Protein 6YK8 (pdb70)

Secondary structure (DSSP, 8-state):
-HHHHHHHHHHHHHHHH--HHHHHHHHHHTT--HHHHHHHHHHHSS-----HHHIIIIIIIIIIHHHHHHHHHHHHHHHHHSGGGSHHHHHHHHHHHHHHHHHHHHTT-GGGGG----S--HHHHT-GGGTSTTHHHHHHHHHHHHHHHHHHHHHHHHHHH-----SSHHHHHHHHHHHHHHHHHHHHHHHHHHHHHHHHHHHHHHSTTSPPPHHHHHHHHHHHHT-EE----EE-S----EEEEETT------SEEEEEETTTEEEE---/-HHHHHHHHHHHHHHHH--HHHHHHHHHHTT--HHHHHHHHHHTS------HHHIIIIIIIIIIHHHHHHHHHHHHHHHHH-GGGSHHHHHHHHHHHHHHHHHHHHTT-GGGGG----S--HHHHT-HHHHSTTHHHHHHHHHHHHHHHHHHHHHHHHHHH-----STTTHHHHHHHHHHHHHHHHHHHHHHHHHHHHHHHHHHHHSTTSPPPHHHHHHHHHHHTT-EE----EE-S----EEEEETT------SEEEEEETTTEEEE---

Solvent-accessible surface area: 29257 Å² total; per-residue (Å²): 81,6,16,30,4,0,0,28,4,1,0,18,5,2,41,82,90,141,44,103,160,29,8,44,44,0,1,88,52,16,62,15,119,117,100,27,26,40,83,0,80,153,16,31,74,104,67,114,74,23,65,79,102,48,31,134,90,32,0,46,75,10,0,14,157,10,0,29,38,29,1,1,76,31,26,29,72,44,2,96,93,46,27,105,114,16,73,10,2,33,12,0,10,22,5,0,35,64,21,0,57,43,3,0,105,120,66,170,22,113,5,17,158,32,17,132,9,102,68,69,56,59,88,56,57,117,19,44,2,23,102,6,100,45,0,63,107,34,8,122,98,41,4,72,99,78,0,76,47,2,36,122,55,4,82,125,49,64,140,111,49,74,143,140,146,79,74,68,100,55,65,84,89,14,39,70,21,5,45,85,10,3,77,124,10,0,23,51,3,0,68,40,139,141,30,92,13,2,34,50,24,52,77,13,17,95,143,89,132,5,84,10,55,56,102,18,0,81,14,0,14,85,7,0,16,8,76,109,92,58,102,170,68,115,54,147,55,18,121,2,59,32,43,29,31,89,99,59,22,50,62,106,95,40,56,1,8,0,18,0,66,33,101,124,83,13,44,24,89,89,107,66,5,15,101,3,0,0,34,3,0,0,18,6,2,40,83,79,84,23,61,131,28,12,20,41,0,0,92,53,14,62,16,115,114,113,30,26,41,85,0,76,161,22,33,71,98,44,165,98,21,65,169,86,47,19,117,83,33,0,17,69,9,0,4,89,10,0,22,39,27,0,0,68,28,24,26,68,44,1,98,94,44,24,86,112,15,65,10,3,39,12,0,22,23,4,0,32,48,18,0,52,117,2,0,92,111,65,164,17,107,5,21,154,37,19,125,10,100,62,73,53,106,121,58,50,124,14,44,2,20,106,7,100,41,0,67,107,31,7,121,105,44,5,73,95,81,0,74,41,0,37,116,49,3,75,126,50,52,109,100,120,112,177,136,92,62,112,98,48,57,58,75,82,20,37,72,14,3,53,85,9,3,68,122,4,0,21,50,4,0,68,40,138,144,34,77,18,2,36,62,24,53,73,13,17,90,150,119,132,6,98,4,37,49,80,13,1,80,3,0,11,74,7,0,17,7,81,105,168,66,110,179,70,103,62,128,56,19,124,2,63,24,42,18,32,132,99,59,61,91,116,78,49,31,50,0,6,0,15,6,69,52,66,114,78,4,48,24,82,93,103

Nearest PDB structures (foldseek):
  6yk8-assembly1_B  TM=1.001E+00  e=3.756E-38  Legionella pneumophila subsp. pneumophila str. Philadelphia 1
  7bu0-assembly1_B  TM=9.400E-01  e=6.472E-33  Legionella pneumophila subsp. pneumophila str. Philadelphia 1
  7t56-assembly1_B  TM=1.831E-01  e=9.283E+00  Acetivibrio thermocellus
  6yk8-assembly1_B  TM=1.004E+00  e=1.009E-40  Legionella pneumophila subsp. pneumophila str. Philadelphia 1
  7bu0-assembly1_B  TM=9.462E-01  e=2.131E-32  Legionella pneumophila subsp. pneumophila str. Philadelphia 1

Sequence (542 aa):
CLYYAYSISLMYYLRAKNNVKITEDIFNKLGLKEEDRARLRKLLSKDPAFTRDEIKTIIEPILGRATRDLAAEHTKVEFKSSPHDTPLFSSLHYAVEFGFKRSLQINESELTLLIDNDFSNPDYTEAEIYKVSGLLDALQEYILTRTPSVIEEFNRQWENKKQSLTEKEIQVHQATILDNILRRKETIDFLLAENEKHLDEYREHLRREFVWGSEETLMVLHRAIQGERMVRNEPVYDHEIILHVHRNGASPGSPEMILNNEGNVHWTSIIPCLYYAYSISLMYYLRAKNNVKITEDIFNKLGLKEEDRARLRKLLSKDPAFTRDEIKTIIEPILGRATRDLAAEHTKVEFKSSPHDTPLFSSLHYAVEFGFKRSLQINESELTLLIDNDFSNPDYTEAEIYKVSGLLDALQEYILTRTPSVIEEFNRQWENKKQSLTEKEIQVHQATILDNILRKETIDFLLAENEKHLDEYREHLRREFVWGSEETLMVLHRAIQGERMVRNEPVYDHEIILHVHRNGASPGSPEMILNNEGNVHWTSIIP

Radius of gyration: 32.19 Å; Cα contacts (8 Å, |Δi|>4): 626; chains: 2; bounding box: 47×77×95 Å

Foldseek 3Di:
DPQLQVLVLVLLLCLVVVDVVLVVVLCVLLPFDVVLSVLSVVVSPPDPDDDPCSSVPRRCVGRVLSLLLSLLVLLLVVCVVPNVPAPLLVLLLLVLLVLLLVLCVVVVHPLNVLGDHDCPPPSRVVPLLVVLPCLVVVSNVLSNVCNVVLVVQLVVVLVVVDDVCPVVVSSVVSNVSSSVSSSVVSVCSQPPPNRPSPVSSSVSSSDPVDQDDPSSVVSSVCSSQVWDQDPCGIDTNDDAAEWEAEPNHGDVPHSWYWYQDVPPDIHTDGD/DPQLQVLQLVLLLPLVVPDVVLLVVLCVLLPDDVVLSVLSVVVSPPVCRDDPVCSPVRRCVGRVLSLLLSLLVLLLVVCVVPVVPRVLLVLLLLVLLVLLLVLCVVVVHPLNVLGDHPCPPPSRVPPLLVVLPCRVVVSNVLSNVCNVVLVVVLVVVLVVVCDPPPVVCPSVVSNVSSSVSSSVVSVCSQPPPNRVSVVSSSVSSSPVVDQDDPSSVVSSVCSSQVFDADPVGTDTNDDAAEFEAECNHGDVPHSWYWYQDPPPDIHTDND

Structure (mmCIF, N/CA/C/O backbone):
data_6YK8
#
_entry.id   6YK8
#
_cell.length_a   38.534
_cell.length_b   140.979
_cell.length_c   57.437
_cell.angle_alpha   90.000
_cell.angle_beta   90.000
_cell.angle_gamma   90.000
#
_symmetry.space_group_name_H-M   'P 1 21 1'
#
loop_
_entity.id
_entity.type
_entity.pdbx_description
1 polymer 'Uncharacterized protein'
2 non-polymer 'PLATINUM (II) ION'
3 water water
#
loop_
_atom_site.group_PDB
_atom_site.id
_atom_site.type_symbol
_atom_site.label_atom_id
_atom_site.label_alt_id
_atom_site.label_comp_id
_atom_site.label_asym_id
_atom_site.label_entity_id
_atom_site.label_seq_id
_atom_site.pdbx_PDB_ins_code
_atom_site.Cartn_x
_atom_site.Cartn_y
_atom_site.Cartn_z
_atom_site.occupancy
_atom_site.B_iso_or_equiv
_atom_site.auth_seq_id
_atom_site.auth_comp_id
_atom_site.auth_asym_id
_atom_site.auth_atom_id
_atom_site.pdbx_PDB_model_num
ATOM 1 N N . CYS A 1 11 ? 25.65578 33.02991 27.43058 1.000 84.54769 16 CYS A N 1
ATOM 2 C CA . CYS A 1 11 ? 26.15499 32.43398 28.66032 1.000 83.16066 16 CYS A CA 1
ATOM 3 C C . CYS A 1 11 ? 24.97529 31.85562 29.49505 1.000 82.79107 16 CYS A C 1
ATOM 4 O O . CYS A 1 11 ? 24.70402 32.32918 30.60206 1.000 84.18223 16 CYS A O 1
ATOM 7 N N . LEU A 1 12 ? 24.28967 30.82167 28.98190 1.000 75.77840 17 LEU A N 1
ATOM 8 C CA . LEU A 1 12 ? 22.93571 30.47598 29.44031 1.000 73.38344 17 LEU A CA 1
ATOM 9 C C . LEU A 1 12 ? 22.88387 29.82672 30.83238 1.000 68.70214 17 LEU A C 1
ATOM 10 O O . LEU A 1 12 ? 22.13997 30.28316 31.70831 1.000 60.07814 17 LEU A O 1
ATOM 15 N N . TYR A 1 13 ? 23.60338 28.72423 31.04202 1.000 59.92651 18 TYR A N 1
ATOM 16 C CA . TYR A 1 13 ? 23.45606 28.00625 32.31210 1.000 71.00770 18 TYR A CA 1
ATOM 17 C C . TYR A 1 13 ? 23.87915 28.88424 33.49694 1.000 71.82518 18 TYR A C 1
ATOM 18 O O . TYR A 1 13 ? 23.20553 28.89238 34.53835 1.000 58.06645 18 TYR A O 1
ATOM 27 N N . TYR A 1 14 ? 24.95348 29.67345 33.33109 1.000 69.09028 19 TYR A N 1
ATOM 28 C CA . TYR A 1 14 ? 25.34350 30.64995 34.34900 1.000 61.25610 19 TYR A CA 1
ATOM 29 C C . TYR A 1 14 ? 24.20040 31.60715 34.64267 1.000 56.54244 19 TYR A C 1
ATOM 30 O O . TYR A 1 14 ? 23.76810 31.74898 35.78797 1.000 60.21814 19 TYR A O 1
ATOM 32 N N . ALA A 1 15 ? 23.65624 32.22641 33.61006 1.000 59.63765 20 ALA A N 1
ATOM 33 C CA . ALA A 1 15 ? 22.55718 33.15224 33.83208 1.000 63.10882 20 ALA A CA 1
ATOM 34 C C . ALA A 1 15 ? 21.33893 32.43215 34.40029 1.000 60.30611 20 ALA A C 1
ATOM 35 O O . ALA A 1 15 ? 20.66581 32.96056 35.29581 1.000 63.18299 20 ALA A O 1
ATOM 37 N N . TYR A 1 16 ? 21.03356 31.22710 33.89536 1.000 65.36337 21 TYR A N 1
ATOM 38 C CA . TYR A 1 16 ? 19.93894 30.44950 34.48050 1.000 66.69923 21 TYR A CA 1
ATOM 39 C C . TYR A 1 16 ? 20.19426 30.16333 35.95129 1.000 57.15966 21 TYR A C 1
ATOM 40 O O . TYR A 1 16 ? 19.29166 30.31843 36.77725 1.000 55.19618 21 TYR A O 1
ATOM 49 N N . SER A 1 17 ? 21.41151 29.71968 36.27837 1.000 56.93663 22 SER A N 1
ATOM 50 C CA . SER A 1 17 ? 21.78634 29.44877 37.66234 1.000 59.70233 22 SER A CA 1
ATOM 51 C C . SER A 1 17 ? 21.56956 30.67827 38.53331 1.000 69.19395 22 SER A C 1
ATOM 52 O O . SER A 1 17 ? 20.92407 30.60834 39.59073 1.000 60.27609 22 SER A O 1
ATOM 55 N N . ILE A 1 18 ? 22.11166 31.81914 38.10434 1.000 60.68402 23 ILE A N 1
ATOM 56 C CA . ILE A 1 18 ? 21.99484 33.01522 38.91845 1.000 62.86404 23 ILE A CA 1
ATOM 57 C C . ILE A 1 18 ? 20.53110 33.35154 39.10459 1.000 65.41590 23 ILE A C 1
ATOM 58 O O . ILE A 1 18 ? 20.06181 33.59666 40.22803 1.000 64.70808 23 ILE A O 1
ATOM 63 N N . SER A 1 19 ? 19.76712 33.26877 38.02229 1.000 53.31778 24 SER A N 1
ATOM 64 C CA . SER A 1 19 ? 18.37044 33.64547 38.13018 1.000 60.67151 24 SER A CA 1
ATOM 65 C C . SER A 1 19 ? 17.60774 32.67256 39.00751 1.000 62.98493 24 SER A C 1
ATOM 66 O O . SER A 1 19 ? 16.70222 33.08032 39.74519 1.000 65.33576 24 SER A O 1
ATOM 69 N N . LEU A 1 20 ? 18.00373 31.39999 38.98296 1.000 60.16129 25 LEU A N 1
ATOM 70 C CA . LEU A 1 20 ? 17.38920 30.39541 39.84069 1.000 62.86178 25 LEU A CA 1
ATOM 71 C C . LEU A 1 20 ? 17.71280 30.62177 41.31414 1.000 66.44619 25 LEU A C 1
ATOM 72 O O . LEU A 1 20 ? 16.90307 30.28018 42.18506 1.000 59.47560 25 LEU A O 1
ATOM 77 N N . MET A 1 21 ? 18.89850 31.15837 41.61302 1.000 66.65617 26 MET A N 1
ATOM 78 C CA . MET A 1 21 ? 19.22610 31.46945 42.99709 1.000 65.22365 26 MET A CA 1
ATOM 79 C C . MET A 1 21 ? 18.41054 32.65466 43.48765 1.000 62.95459 26 MET A C 1
ATOM 80 O O . MET A 1 21 ? 17.99213 32.69524 44.64686 1.000 68.96521 26 MET A O 1
ATOM 85 N N . TYR A 1 22 ? 18.14659 33.61952 42.62015 1.000 66.01206 27 TYR A N 1
ATOM 86 C CA . TYR A 1 22 ? 17.33615 34.73934 43.07102 1.000 65.64584 27 TYR A CA 1
ATOM 87 C C . TYR A 1 22 ? 15.92057 34.28671 43.38144 1.000 65.38803 27 TYR A C 1
ATOM 88 O O . TYR A 1 22 ? 15.30719 34.77670 44.33507 1.000 74.95952 27 TYR A O 1
ATOM 97 N N . TYR A 1 23 ? 15.40238 33.32445 42.60998 1.000 70.21381 28 TYR A N 1
ATOM 98 C CA . TYR A 1 23 ? 14.05823 32.80066 42.84637 1.000 69.49252 28 TYR A CA 1
ATOM 99 C C . TYR A 1 23 ? 13.98891 31.97470 44.11343 1.000 67.31015 28 TYR A C 1
ATOM 100 O O . TYR A 1 23 ? 12.93277 31.91510 44.74592 1.000 77.77954 28 TYR A O 1
ATOM 109 N N . LEU A 1 24 ? 15.07456 31.30140 44.48428 1.000 63.21049 29 LEU A N 1
ATOM 110 C CA . LEU A 1 24 ? 15.01638 30.48034 45.68732 1.000 70.01059 29 LEU A CA 1
ATOM 111 C C . LEU A 1 24 ? 15.10587 31.34790 46.93466 1.000 72.19211 29 LEU A C 1
ATOM 112 O O . LEU A 1 24 ? 14.20588 31.32564 47.77750 1.000 76.20583 29 LEU A O 1
ATOM 117 N N . ARG A 1 25 ? 16.17505 32.14438 47.03903 1.000 72.22985 30 ARG A N 1
ATOM 118 C CA . ARG A 1 25 ? 16.29050 33.16489 48.07609 1.000 82.46999 30 ARG A CA 1
ATOM 119 C C . ARG A 1 25 ? 15.03075 34.03017 48.18579 1.000 79.83630 30 ARG A C 1
ATOM 120 O O . ARG A 1 25 ? 14.72336 34.53842 49.26621 1.000 88.30806 30 ARG A O 1
ATOM 128 N N . ALA A 1 26 ? 14.27058 34.17974 47.09972 1.000 76.89961 31 ALA A N 1
ATOM 129 C CA . ALA A 1 26 ? 13.05526 34.98602 47.14937 1.000 75.75715 31 ALA A CA 1
ATOM 130 C C . ALA A 1 26 ? 11.86709 34.22862 47.72814 1.000 76.14070 31 ALA A C 1
ATOM 131 O O . ALA A 1 26 ? 10.98700 34.84796 48.32932 1.000 84.12422 31 ALA A O 1
ATOM 133 N N . LYS A 1 27 ? 11.79732 32.91164 47.53333 1.000 80.23223 32 LYS A N 1
ATOM 134 C CA . LYS A 1 27 ? 10.68575 32.11998 48.05902 1.000 88.17541 32 LYS A CA 1
ATOM 135 C C . LYS A 1 27 ? 10.91163 31.65834 49.49579 1.000 88.96891 32 LYS A C 1
ATOM 136 O O . LYS A 1 27 ? 9.93449 31.40870 50.21101 1.000 92.91172 32 LYS A O 1
ATOM 142 N N . ASN A 1 28 ? 12.16742 31.52852 49.92189 1.000 86.95364 33 ASN A N 1
ATOM 143 C CA . ASN A 1 28 ? 12.52032 31.20687 51.30506 1.000 88.84592 33 ASN A CA 1
ATOM 144 C C . ASN A 1 28 ? 11.76233 29.97687 51.80582 1.000 89.94580 33 ASN A C 1
ATOM 145 O O . ASN A 1 28 ? 11.16132 29.98428 52.88341 1.000 95.48964 33 ASN A O 1
ATOM 150 N N . ASN A 1 29 ? 11.81749 28.90738 51.00564 1.000 81.71412 34 ASN A N 1
ATOM 151 C CA . ASN A 1 29 ? 11.12176 27.64667 51.25136 1.000 79.96609 34 ASN A CA 1
ATOM 152 C C . ASN A 1 29 ? 12.09237 26.49426 51.05435 1.000 81.07333 34 ASN A C 1
ATOM 153 O O . ASN A 1 29 ? 12.56629 26.26138 49.93755 1.000 81.87535 34 ASN A O 1
ATOM 158 N N . VAL A 1 30 ? 12.32094 25.71985 52.11360 1.000 80.37065 35 VAL A N 1
ATOM 159 C CA . VAL A 1 30 ? 13.28326 24.63519 52.00029 1.000 76.62900 35 VAL A CA 1
ATOM 160 C C . VAL A 1 30 ? 12.71130 23.50136 51.18056 1.000 79.69024 35 VAL A C 1
ATOM 161 O O . VAL A 1 30 ? 13.46379 22.69108 50.63567 1.000 81.75171 35 VAL A O 1
ATOM 165 N N . LYS A 1 31 ? 11.38387 23.40655 51.08617 1.000 75.83959 36 LYS A N 1
ATOM 166 C CA . LYS A 1 31 ? 10.78960 22.29819 50.34711 1.000 86.70177 36 LYS A CA 1
ATOM 167 C C . LYS A 1 31 ? 11.01259 22.47058 48.84763 1.000 87.04341 36 LYS A C 1
ATOM 168 O O . LYS A 1 31 ? 11.52812 21.56752 48.17065 1.000 82.36351 36 LYS A O 1
ATOM 174 N N . ILE A 1 32 ? 10.62956 23.63168 48.31453 1.000 84.42572 37 ILE A N 1
ATOM 175 C CA . ILE A 1 32 ? 10.87886 23.93269 46.91008 1.000 81.87153 37 ILE A CA 1
ATOM 176 C C . ILE A 1 32 ? 12.37351 23.91520 46.63165 1.000 79.33994 37 ILE A C 1
ATOM 177 O O . ILE A 1 32 ? 12.83218 23.32285 45.64376 1.000 75.00860 37 ILE A O 1
ATOM 182 N N . THR A 1 33 ? 13.15877 24.49930 47.54233 1.000 78.83585 38 THR A N 1
ATOM 183 C CA . THR A 1 33 ? 14.61349 24.47410 47.41633 1.000 75.54554 38 THR A CA 1
ATOM 184 C C . THR A 1 33 ? 15.15687 23.05300 47.40351 1.000 69.08204 38 THR A C 1
ATOM 185 O O . THR A 1 33 ? 16.03692 22.72140 46.60240 1.000 70.77657 38 THR A O 1
ATOM 189 N N . GLU A 1 34 ? 14.67747 22.20564 48.31274 1.000 74.41481 39 GLU A N 1
ATOM 190 C CA . GLU A 1 34 ? 15.22437 20.85562 48.38744 1.000 72.51508 39 GLU A CA 1
ATOM 191 C C . GLU A 1 34 ? 14.77305 20.03019 47.20245 1.000 69.76101 39 GLU A C 1
ATOM 192 O O . GLU A 1 34 ? 15.55921 19.26994 46.63455 1.000 69.42472 39 GLU A O 1
ATOM 198 N N . ASP A 1 35 ? 13.50918 20.17343 46.81698 1.000 69.07684 40 ASP A N 1
ATOM 199 C CA . ASP A 1 35 ? 13.00606 19.45271 45.65919 1.000 71.16175 40 ASP A CA 1
ATOM 200 C C . ASP A 1 35 ? 13.85079 19.75166 44.42626 1.000 79.81868 40 ASP A C 1
ATOM 201 O O . ASP A 1 35 ? 14.27395 18.83300 43.71000 1.000 75.23278 40 ASP A O 1
ATOM 206 N N . ILE A 1 36 ? 14.13152 21.04022 44.18460 1.000 76.46074 41 ILE A N 1
ATOM 207 C CA . ILE A 1 36 ? 14.88464 21.44774 43.00216 1.000 68.83768 41 ILE A CA 1
ATOM 208 C C . ILE A 1 36 ? 16.34790 21.05474 43.13379 1.000 68.85176 41 ILE A C 1
ATOM 209 O O . ILE A 1 36 ? 17.00388 20.71587 42.14364 1.000 68.05649 41 ILE A O 1
ATOM 214 N N . PHE A 1 37 ? 16.88768 21.08464 44.35275 1.000 66.41318 42 PHE A N 1
ATOM 215 C CA . PHE A 1 37 ? 18.21691 20.51938 44.54096 1.000 69.06806 42 PHE A CA 1
ATOM 216 C C . PHE A 1 37 ? 18.22886 19.05201 44.14559 1.000 72.19016 42 PHE A C 1
ATOM 217 O O . PHE A 1 37 ? 19.21721 18.55745 43.58508 1.000 74.60632 42 PHE A O 1
ATOM 225 N N . ASN A 1 38 ? 17.13365 18.33666 44.43245 1.000 65.12166 43 ASN A N 1
ATOM 226 C CA . ASN A 1 38 ? 17.06890 16.92303 44.08404 1.000 72.94603 43 ASN A CA 1
ATOM 227 C C . ASN A 1 38 ? 17.08038 16.74459 42.57319 1.000 73.12102 43 ASN A C 1
ATOM 228 O O . ASN A 1 38 ? 17.86325 15.95030 42.03920 1.000 70.67576 43 ASN A O 1
ATOM 233 N N . LYS A 1 39 ? 16.24326 17.51030 41.86121 1.000 72.79876 44 LYS A N 1
ATOM 234 C CA . LYS A 1 39 ? 16.20743 17.38865 40.40800 1.000 70.00825 44 LYS A CA 1
ATOM 235 C C . LYS A 1 39 ? 17.58144 17.61643 39.80392 1.000 64.89373 44 LYS A C 1
ATOM 236 O O . LYS A 1 39 ? 17.90469 17.02883 38.76651 1.000 71.19017 44 LYS A O 1
ATOM 242 N N . LEU A 1 40 ? 18.41902 18.42733 40.44612 1.000 66.55221 45 LEU A N 1
ATOM 243 C CA . LEU A 1 40 ? 19.77383 18.62273 39.94952 1.000 68.20632 45 LEU A CA 1
ATOM 244 C C . LEU A 1 40 ? 20.74734 17.59903 40.50027 1.000 71.38315 45 LEU A C 1
ATOM 245 O O . LEU A 1 40 ? 21.92421 17.61613 40.11277 1.000 69.80026 45 LEU A O 1
ATOM 250 N N . GLY A 1 41 ? 20.28242 16.71011 41.37477 1.000 71.14106 46 GLY A N 1
ATOM 251 C CA . GLY A 1 41 ? 21.14733 15.66453 41.90133 1.000 57.00553 46 GLY A CA 1
ATOM 252 C C . GLY A 1 41 ? 22.39633 16.18740 42.57386 1.000 71.85929 46 GLY A C 1
ATOM 253 O O . GLY A 1 41 ? 23.47511 15.61159 42.39778 1.000 73.02136 46 GLY A O 1
ATOM 254 N N . LEU A 1 42 ? 22.28593 17.28271 43.32722 1.000 70.02053 47 LEU A N 1
ATOM 255 C CA . LEU A 1 42 ? 23.46781 17.85920 43.95678 1.000 70.70572 47 LEU A CA 1
ATOM 256 C C . LEU A 1 42 ? 23.86189 17.10665 45.22223 1.000 79.74438 47 LEU A C 1
ATOM 257 O O . LEU A 1 42 ? 23.01258 16.76879 46.06204 1.000 69.52172 47 LEU A O 1
ATOM 262 N N . LYS A 1 43 ? 25.16950 16.88818 45.37339 1.000 82.51933 48 LYS A N 1
ATOM 263 C CA . LYS A 1 43 ? 25.70184 16.33860 46.61541 1.000 74.12363 48 LYS A CA 1
ATOM 264 C C . LYS A 1 43 ? 25.45354 17.29646 47.78319 1.000 77.12003 48 LYS A C 1
ATOM 265 O O . LYS A 1 43 ? 25.48766 18.52446 47.62481 1.000 71.04451 48 LYS A O 1
ATOM 271 N N . GLU A 1 44 ? 25.18291 16.71766 48.96659 1.000 73.44580 49 GLU A N 1
ATOM 272 C CA . GLU A 1 44 ? 24.79693 17.52669 50.12121 1.000 75.60574 49 GLU A CA 1
ATOM 273 C C . GLU A 1 44 ? 25.88791 18.52198 50.48864 1.000 75.84625 49 GLU A C 1
ATOM 274 O O . GLU A 1 44 ? 25.58536 19.62479 50.95794 1.000 72.88703 49 GLU A O 1
ATOM 280 N N . GLU A 1 45 ? 27.15407 18.16380 50.25558 1.000 75.02779 50 GLU A N 1
ATOM 281 C CA . GLU A 1 45 ? 28.23667 19.12626 50.41388 1.000 79.21334 50 GLU A CA 1
ATOM 282 C C . GLU A 1 45 ? 27.93884 20.39681 49.63081 1.000 78.89639 50 GLU A C 1
ATOM 283 O O . GLU A 1 45 ? 27.99041 21.50429 50.17733 1.000 79.35380 50 GLU A O 1
ATOM 289 N N . ASP A 1 46 ? 27.56613 20.24757 48.35657 1.000 76.71809 51 ASP A N 1
ATOM 290 C CA . ASP A 1 46 ? 27.25982 21.41831 47.54153 1.000 77.79762 51 ASP A CA 1
ATOM 291 C C . ASP A 1 46 ? 25.95511 22.07026 47.97985 1.000 78.67991 51 ASP A C 1
ATOM 292 O O . ASP A 1 46 ? 25.83584 23.29856 47.94739 1.000 75.03875 51 ASP A O 1
ATOM 297 N N . ARG A 1 47 ? 24.96781 21.28270 48.41553 1.000 73.36340 52 ARG A N 1
ATOM 298 C CA . ARG A 1 47 ? 23.72467 21.91958 48.84786 1.000 74.01744 52 ARG A CA 1
ATOM 299 C C . ARG A 1 47 ? 23.94249 22.84678 50.03292 1.000 79.87345 52 ARG A C 1
ATOM 300 O O . ARG A 1 47 ? 23.09425 23.70751 50.29604 1.000 81.94129 52 ARG A O 1
ATOM 308 N N . ALA A 1 48 ? 25.05944 22.69281 50.75172 1.000 77.62246 53 ALA A N 1
ATOM 309 C CA . ALA A 1 48 ? 25.34614 23.56947 51.88119 1.000 81.58583 53 ALA A CA 1
ATOM 310 C C . ALA A 1 48 ? 25.91287 24.90181 51.41058 1.000 78.30122 53 ALA A C 1
ATOM 311 O O . ALA A 1 48 ? 25.49680 25.96900 51.88616 1.000 81.43223 53 ALA A O 1
ATOM 313 N N . ARG A 1 49 ? 26.86952 24.85010 50.47807 1.000 71.88485 54 ARG A N 1
ATOM 314 C CA . ARG A 1 49 ? 27.44979 26.07236 49.93542 1.000 74.33592 54 ARG A CA 1
ATOM 315 C C . ARG A 1 49 ? 26.37733 26.97968 49.34466 1.000 74.75098 54 ARG A C 1
ATOM 316 O O . ARG A 1 49 ? 26.42730 28.20155 49.52121 1.000 75.25487 54 ARG A O 1
ATOM 324 N N . LEU A 1 50 ? 25.36799 26.40111 48.68813 1.000 72.84871 55 LEU A N 1
ATOM 325 C CA . LEU A 1 50 ? 24.30959 27.22939 48.11360 1.000 75.93544 55 LEU A CA 1
ATOM 326 C C . LEU A 1 50 ? 23.40632 27.83023 49.19390 1.000 74.83758 55 LEU A C 1
ATOM 327 O O . LEU A 1 50 ? 23.07403 29.02272 49.14321 1.000 75.44385 55 LEU A O 1
ATOM 332 N N . ARG A 1 51 ? 22.97564 27.02703 50.17202 1.000 78.04716 56 ARG A N 1
ATOM 333 C CA . ARG A 1 51 ? 22.00348 27.55885 51.12703 1.000 83.09231 56 ARG A CA 1
ATOM 334 C C . ARG A 1 51 ? 22.59114 28.69637 51.95689 1.000 81.36761 56 ARG A C 1
ATOM 335 O O . ARG A 1 51 ? 21.85295 29.59859 52.37147 1.000 77.59378 56 ARG A O 1
ATOM 343 N N . LYS A 1 52 ? 23.90744 28.68263 52.19415 1.000 78.23335 57 LYS A N 1
ATOM 344 C CA . LYS A 1 52 ? 24.56124 29.85797 52.75704 1.000 68.30177 57 LYS A CA 1
ATOM 345 C C . LYS A 1 52 ? 24.19234 31.09920 51.96548 1.000 79.29534 57 LYS A C 1
ATOM 346 O O . LYS A 1 52 ? 23.87295 32.14476 52.54460 1.000 76.89348 57 LYS A O 1
ATOM 352 N N . LEU A 1 53 ? 24.20353 30.99291 50.63080 1.000 71.89438 58 LEU A N 1
ATOM 353 C CA . LEU A 1 53 ? 23.86191 32.13975 49.79884 1.000 75.86711 58 LEU A CA 1
ATOM 354 C C . LEU A 1 53 ? 22.38379 32.49244 49.89734 1.000 78.19570 58 LEU A C 1
ATOM 355 O O . LEU A 1 53 ? 22.00486 33.64693 49.66130 1.000 72.04056 58 LEU A O 1
ATOM 360 N N . LEU A 1 54 ? 21.52959 31.52114 50.22692 1.000 79.28335 59 LEU A N 1
ATOM 361 C CA . LEU A 1 54 ? 20.10200 31.81506 50.27756 1.000 82.30149 59 LEU A CA 1
ATOM 362 C C . LEU A 1 54 ? 19.73220 32.68950 51.47107 1.000 92.82759 59 LEU A C 1
ATOM 363 O O . LEU A 1 54 ? 18.69149 33.36015 51.43134 1.000 96.41725 59 LEU A O 1
ATOM 368 N N . SER A 1 55 ? 20.57082 32.72533 52.51148 1.000 87.80670 60 SER A N 1
ATOM 369 C CA . SER A 1 55 ? 20.40396 33.69684 53.58873 1.000 92.43436 60 SER A CA 1
ATOM 370 C C . SER A 1 55 ? 21.04544 35.03338 53.21707 1.000 95.87927 60 SER A C 1
ATOM 371 O O . SER A 1 55 ? 21.33280 35.29848 52.04553 1.000 93.37809 60 SER A O 1
ATOM 374 N N . LYS A 1 56 ? 21.25079 35.89227 54.21415 1.000 107.06407 61 LYS A N 1
ATOM 375 C CA . LYS A 1 56 ? 22.04315 37.11872 54.06728 1.000 110.05388 61 LYS A CA 1
ATOM 376 C C . LYS A 1 56 ? 21.55868 38.00886 52.92310 1.000 102.65432 61 LYS A C 1
ATOM 377 O O . LYS A 1 56 ? 22.32337 38.83105 52.41420 1.000 108.01006 61 LYS A O 1
ATOM 379 N N . ASP A 1 57 ? 20.27817 37.86451 52.51864 1.000 102.97562 62 ASP A N 1
ATOM 380 C CA . ASP A 1 57 ? 19.66391 38.61853 51.41900 1.000 98.20570 62 ASP A CA 1
ATOM 381 C C . ASP A 1 57 ? 19.93115 40.11718 51.55249 1.000 108.95312 62 ASP A C 1
ATOM 382 O O . ASP A 1 57 ? 20.23121 40.59062 52.65938 1.000 113.73795 62 ASP A O 1
ATOM 384 N N . PRO A 1 58 ? 19.83866 40.90788 50.45489 1.000 110.76465 63 PRO A N 1
ATOM 385 C CA . PRO A 1 58 ? 20.19936 42.32612 50.54299 1.000 107.88993 63 PRO A CA 1
ATOM 386 C C . PRO A 1 58 ? 19.00579 43.23133 50.86551 1.000 110.85091 63 PRO A C 1
ATOM 387 O O . PRO A 1 58 ? 18.36457 43.77005 49.95958 1.000 108.53959 63 PRO A O 1
ATOM 391 N N . ALA A 1 61 ? 21.70826 40.99941 44.27507 1.000 89.41559 66 ALA A N 1
ATOM 392 C CA . ALA A 1 61 ? 22.93137 41.40235 44.95180 1.000 79.77902 66 ALA A CA 1
ATOM 393 C C . ALA A 1 61 ? 23.76661 40.20630 45.42851 1.000 78.70060 66 ALA A C 1
ATOM 394 O O . ALA A 1 61 ? 24.03500 40.09357 46.61912 1.000 83.26853 66 ALA A O 1
ATOM 396 N N . PHE A 1 62 ? 24.16029 39.31939 44.50862 1.000 75.41914 67 PHE A N 1
ATOM 397 C CA . PHE A 1 62 ? 25.17272 38.29623 44.76421 1.000 76.41620 67 PHE A CA 1
ATOM 398 C C . PHE A 1 62 ? 26.52875 38.80584 44.28682 1.000 74.79649 67 PHE A C 1
ATOM 399 O O . PHE A 1 62 ? 26.63042 39.38815 43.20359 1.000 82.16513 67 PHE A O 1
ATOM 407 N N . THR A 1 63 ? 27.57878 38.54286 45.05896 1.000 71.25602 68 THR A N 1
ATOM 408 C CA . THR A 1 63 ? 28.88218 39.07190 44.67720 1.000 69.75946 68 THR A CA 1
ATOM 409 C C . THR A 1 63 ? 29.43240 38.34719 43.45708 1.000 71.99856 68 THR A C 1
ATOM 410 O O . THR A 1 63 ? 29.05447 37.21265 43.14490 1.000 73.01462 68 THR A O 1
ATOM 414 N N . ARG A 1 64 ? 30.34741 39.02360 42.76051 1.000 72.98152 69 ARG A N 1
ATOM 415 C CA . ARG A 1 64 ? 31.11710 38.34449 41.72907 1.000 72.54277 69 ARG A CA 1
ATOM 416 C C . ARG A 1 64 ? 31.85274 37.14910 42.30530 1.000 69.26381 69 ARG A C 1
ATOM 417 O O . ARG A 1 64 ? 32.12454 36.17929 41.59350 1.000 79.78412 69 ARG A O 1
ATOM 419 N N . ASP A 1 65 ? 32.18050 37.18399 43.58878 1.000 76.90938 70 ASP A N 1
ATOM 420 C CA . ASP A 1 65 ? 32.89363 36.04342 44.14857 1.000 80.05377 70 ASP A CA 1
ATOM 421 C C . ASP A 1 65 ? 31.94978 34.89705 44.50025 1.000 72.35038 70 ASP A C 1
ATOM 422 O O . ASP A 1 65 ? 32.31207 33.72868 44.31142 1.000 72.50815 70 ASP A O 1
ATOM 427 N N . GLU A 1 66 ? 30.72923 35.20167 44.95499 1.000 63.37266 71 GLU A N 1
ATOM 428 C CA . GLU A 1 66 ? 29.75463 34.14728 45.20217 1.000 69.09335 71 GLU A CA 1
ATOM 429 C C . GLU A 1 66 ? 29.35901 33.45026 43.91466 1.000 76.19007 71 GLU A C 1
ATOM 430 O O . GLU A 1 66 ? 28.99155 32.27039 43.93129 1.000 75.93742 71 GLU A O 1
ATOM 436 N N . ILE A 1 67 ? 29.44381 34.15847 42.79599 1.000 74.30159 72 ILE A N 1
ATOM 437 C CA . ILE A 1 67 ? 29.02596 33.59638 41.52593 1.000 68.77124 72 ILE A CA 1
ATOM 438 C C . ILE A 1 67 ? 30.13271 32.74750 40.93100 1.000 71.59836 72 ILE A C 1
ATOM 439 O O . ILE A 1 67 ? 29.89366 31.61943 40.48675 1.000 66.21505 72 ILE A O 1
ATOM 444 N N . LYS A 1 68 ? 31.36129 33.27234 40.92077 1.000 71.44234 73 LYS A N 1
ATOM 445 C CA . LYS A 1 68 ? 32.46417 32.53105 40.31866 1.000 74.06973 73 LYS A CA 1
ATOM 446 C C . LYS A 1 68 ? 32.83886 31.29839 41.13074 1.000 75.41973 73 LYS A C 1
ATOM 447 O O . LYS A 1 68 ? 33.26774 30.28975 40.55202 1.000 77.84804 73 LYS A O 1
ATOM 453 N N . THR A 1 69 ? 32.68614 31.34910 42.45838 1.000 71.97513 74 THR A N 1
ATOM 454 C CA . THR A 1 69 ? 33.15785 30.27099 43.31472 1.000 73.15839 74 THR A CA 1
ATOM 455 C C . THR A 1 69 ? 32.06445 29.36889 43.87598 1.000 74.45229 74 THR A C 1
ATOM 456 O O . THR A 1 69 ? 32.38669 28.28718 44.37487 1.000 67.52846 74 THR A O 1
ATOM 460 N N . ILE A 1 70 ? 30.79439 29.77009 43.82519 1.000 76.55518 75 ILE A N 1
ATOM 461 C CA . ILE A 1 70 ? 29.75288 28.92987 44.40675 1.000 71.12695 75 ILE A CA 1
ATOM 462 C C . ILE A 1 70 ? 28.68908 28.58807 43.37102 1.000 72.36982 75 ILE A C 1
ATOM 463 O O . ILE A 1 70 ? 28.39330 27.40769 43.13897 1.000 71.94220 75 ILE A O 1
ATOM 468 N N . ILE A 1 71 ? 28.10058 29.60546 42.74127 1.000 59.26078 76 ILE A N 1
ATOM 469 C CA . ILE A 1 71 ? 26.97821 29.34844 41.84351 1.000 64.66039 76 ILE A CA 1
ATOM 470 C C . ILE A 1 71 ? 27.45113 28.74660 40.52235 1.000 65.90211 76 ILE A C 1
ATOM 471 O O . ILE A 1 71 ? 26.95356 27.69521 40.10368 1.000 61.96989 76 ILE A O 1
ATOM 476 N N . GLU A 1 72 ? 28.43111 29.37035 39.86247 1.000 65.96612 77 GLU A N 1
ATOM 477 C CA . GLU A 1 72 ? 28.87623 28.86347 38.56503 1.000 66.77528 77 GLU A CA 1
ATOM 478 C C . GLU A 1 72 ? 29.39561 27.44217 38.65248 1.000 74.41580 77 GLU A C 1
ATOM 4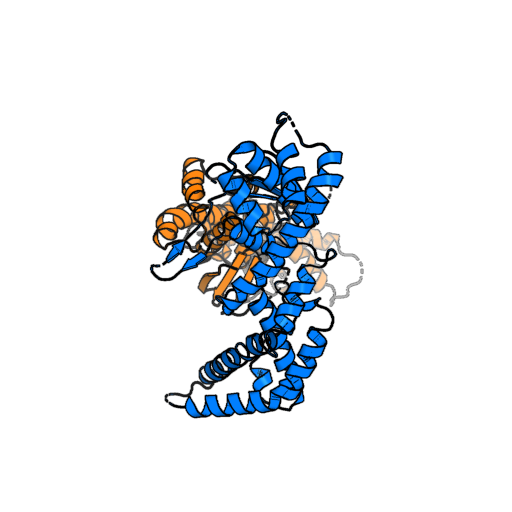79 O O . GLU A 1 72 ? 28.91363 26.58805 37.88602 1.000 75.72403 77 GLU A O 1
ATOM 485 N N . PRO A 1 73 ? 30.34810 27.10564 39.53110 1.000 79.49350 78 PRO A N 1
ATOM 486 C CA . PRO A 1 73 ? 30.85218 25.72058 39.54649 1.000 70.90603 78 PRO A CA 1
ATOM 487 C C . PRO A 1 73 ? 29.81175 24.67879 39.91676 1.000 67.75768 78 PRO A C 1
ATOM 488 O O . PRO A 1 73 ? 29.91988 23.53132 39.46448 1.000 80.30763 78 PRO A O 1
ATOM 492 N N . ILE A 1 74 ? 28.80692 25.02566 40.71342 1.000 71.17820 79 ILE A N 1
ATOM 493 C CA . ILE A 1 74 ? 27.84032 24.02663 41.16759 1.000 69.18339 79 ILE A CA 1
ATOM 494 C C . ILE A 1 74 ? 26.61512 23.98400 40.26683 1.000 68.70296 79 ILE A C 1
ATOM 495 O O . ILE A 1 74 ? 26.23940 22.92462 39.76241 1.000 64.90941 79 ILE A O 1
ATOM 500 N N . LEU A 1 75 ? 25.96121 25.12259 40.05557 1.000 70.29393 80 LEU A N 1
ATOM 501 C CA . LEU A 1 75 ? 24.73906 25.12022 39.27038 1.000 64.06753 80 LEU A CA 1
ATOM 502 C C . LEU A 1 75 ? 24.99023 25.23996 37.77569 1.000 70.67134 80 LEU A C 1
ATOM 503 O O . LEU A 1 75 ? 24.15534 24.77083 36.98884 1.000 70.83878 80 LEU A O 1
ATOM 508 N N . GLY A 1 76 ? 26.11967 25.81254 37.36103 1.000 69.85320 81 GLY A N 1
ATOM 509 C CA . GLY A 1 76 ? 26.49689 25.73755 35.95665 1.000 70.39862 81 GLY A CA 1
ATOM 510 C C . GLY A 1 76 ? 26.53504 24.31440 35.42569 1.000 62.12610 81 GLY A C 1
ATOM 511 O O . GLY A 1 76 ? 25.74500 23.95288 34.54726 1.000 65.85886 81 GLY A O 1
ATOM 512 N N . ARG A 1 77 ? 27.44655 23.49973 35.96871 1.000 66.60763 82 ARG A N 1
ATOM 513 C CA . ARG A 1 77 ? 27.53561 22.08106 35.61596 1.000 72.20511 82 ARG A CA 1
ATOM 514 C C . ARG A 1 77 ? 26.19557 21.35630 35.75409 1.000 72.11032 82 ARG A C 1
ATOM 515 O O . ARG A 1 77 ? 25.77540 20.62436 34.84607 1.000 65.42971 82 ARG A O 1
ATOM 523 N N . ALA A 1 78 ? 25.51413 21.54072 36.89586 1.000 67.31499 83 ALA A N 1
ATOM 524 C CA . ALA A 1 78 ? 24.32848 20.73354 37.19453 1.000 71.46565 83 ALA A CA 1
ATOM 525 C C . ALA A 1 78 ? 23.16562 21.06406 36.26646 1.000 62.13479 83 ALA A C 1
ATOM 526 O O . ALA A 1 78 ? 22.39938 20.17691 35.88352 1.000 64.49475 83 ALA A O 1
ATOM 528 N N . THR A 1 79 ? 23.00491 22.32901 35.89793 1.000 62.97312 84 THR A N 1
ATOM 529 C CA . THR A 1 79 ? 21.87710 22.67389 35.04265 1.000 62.14356 84 THR A CA 1
ATOM 530 C C . THR A 1 79 ? 22.13322 22.23827 33.60614 1.000 64.28627 84 THR A C 1
ATOM 531 O O . THR A 1 79 ? 21.19521 21.88805 32.88138 1.000 57.61488 84 THR A O 1
ATOM 535 N N . ARG A 1 80 ? 23.39527 22.28458 33.17564 1.000 62.68914 85 ARG A N 1
ATOM 536 C CA . ARG A 1 80 ? 23.75701 21.76733 31.86433 1.000 61.75357 85 ARG A CA 1
ATOM 537 C C . ARG A 1 80 ? 23.51434 20.25764 31.79862 1.000 71.22583 85 ARG A C 1
ATOM 538 O O . ARG A 1 80 ? 22.91002 19.74800 30.84187 1.000 65.14466 85 ARG A O 1
ATOM 546 N N . ASP A 1 81 ? 23.95645 19.52675 32.82556 1.000 61.41992 86 ASP A N 1
ATOM 547 C CA . ASP A 1 81 ? 23.68532 18.09813 32.86537 1.000 64.52089 86 ASP A CA 1
ATOM 548 C C . ASP A 1 81 ? 22.18783 17.82769 32.88608 1.000 65.35197 86 ASP A C 1
ATOM 549 O O . ASP A 1 81 ? 21.70418 16.90525 32.21793 1.000 62.86136 86 ASP A O 1
ATOM 554 N N . LEU A 1 82 ? 21.43005 18.61502 33.64885 1.000 58.70995 87 LEU A N 1
ATOM 555 C CA . LEU A 1 82 ? 19.99248 18.38060 33.67380 1.000 54.74139 87 LEU A CA 1
ATOM 556 C C . LEU A 1 82 ? 19.37445 18.67859 32.31706 1.000 62.67139 87 LEU A C 1
ATOM 557 O O . LEU A 1 82 ? 18.45494 17.97773 31.87593 1.000 64.94172 87 LEU A O 1
ATOM 562 N N . ALA A 1 83 ? 19.86780 19.71992 31.63782 1.000 62.63764 88 ALA A N 1
ATOM 563 C CA . ALA A 1 83 ? 19.36061 20.03684 30.31148 1.000 60.74126 88 ALA A CA 1
ATOM 564 C C . ALA A 1 83 ? 19.70659 18.92371 29.33137 1.000 61.57856 88 ALA A C 1
ATOM 565 O O . ALA A 1 83 ? 18.82986 18.42472 28.62051 1.000 59.72619 88 ALA A O 1
ATOM 567 N N . ALA A 1 84 ? 20.98501 18.52318 29.29486 1.000 60.76125 89 ALA A N 1
ATOM 568 C CA . ALA A 1 84 ? 21.42499 17.39421 28.48398 1.000 59.65418 89 ALA A CA 1
ATOM 569 C C . ALA A 1 84 ? 20.52474 16.19741 28.70100 1.000 62.48666 89 ALA A C 1
ATOM 570 O O . ALA A 1 84 ? 19.81395 15.75546 27.79028 1.000 66.53093 89 ALA A O 1
ATOM 572 N N . GLU A 1 85 ? 20.53066 15.67443 29.92293 1.000 64.39185 90 GLU A N 1
ATOM 573 C CA . GLU A 1 85 ? 19.83278 14.42516 30.18322 1.000 65.69311 90 GLU A CA 1
ATOM 574 C C . GLU A 1 85 ? 18.35198 14.55911 29.86788 1.000 68.27493 90 GLU A C 1
ATOM 575 O O . GLU A 1 85 ? 17.75258 13.66441 29.26262 1.000 69.86427 90 GLU A O 1
ATOM 581 N N . HIS A 1 86 ? 17.74910 15.68456 30.23360 1.000 65.71176 91 HIS A N 1
ATOM 582 C CA . HIS A 1 86 ? 16.32851 15.82885 29.96533 1.000 66.58213 91 HIS A CA 1
ATOM 583 C C . HIS A 1 86 ? 16.02995 15.98980 28.47672 1.000 70.71206 91 HIS A C 1
ATOM 584 O O . HIS A 1 86 ? 14.91222 15.66047 28.05639 1.000 74.22438 91 HIS A O 1
ATOM 591 N N . THR A 1 87 ? 16.97728 16.49113 27.66942 1.000 63.76632 92 THR A N 1
ATOM 592 C CA . THR A 1 87 ? 16.79096 16.40897 26.21879 1.000 67.46818 92 THR A CA 1
ATOM 593 C C . THR A 1 87 ? 16.52714 14.97205 25.81880 1.000 62.60747 92 THR A C 1
ATOM 594 O O . THR A 1 87 ? 15.54841 14.68303 25.12504 1.000 58.56597 92 THR A O 1
ATOM 598 N N . LYS A 1 88 ? 17.36488 14.05103 26.31311 1.000 63.44694 93 LYS A N 1
ATOM 599 C CA . LYS A 1 88 ? 17.20710 12.63879 25.98649 1.000 62.13531 93 LYS A CA 1
ATOM 600 C C . LYS A 1 88 ? 15.82468 12.12329 26.35145 1.000 64.13972 93 LYS A C 1
ATOM 601 O O . LYS A 1 88 ? 15.20230 11.40505 25.56363 1.000 63.23765 93 LYS A O 1
ATOM 607 N N . VAL A 1 89 ? 15.32010 12.47205 27.53446 1.000 69.26938 94 VAL A N 1
ATOM 608 C CA . VAL A 1 89 ? 14.10303 11.79329 27.96247 1.000 65.68758 94 VAL A CA 1
ATOM 609 C C . VAL A 1 89 ? 12.90622 12.35056 27.20441 1.000 66.92172 94 VAL A C 1
ATOM 610 O O . VAL A 1 89 ? 11.98503 11.59680 26.85973 1.000 69.00392 94 VAL A O 1
ATOM 614 N N . GLU A 1 90 ? 12.92539 13.64598 26.86875 1.000 63.55836 95 GLU A N 1
ATOM 615 C CA . GLU A 1 90 ? 11.86537 14.20410 26.03393 1.000 66.60571 95 GLU A CA 1
ATOM 616 C C . GLU A 1 90 ? 11.83212 13.50438 24.68477 1.000 64.14492 95 GLU A C 1
ATOM 617 O O . GLU A 1 90 ? 10.75489 13.16833 24.17608 1.000 69.57882 95 GLU A O 1
ATOM 623 N N . PHE A 1 91 ? 13.00751 13.24819 24.10610 1.000 57.81376 96 PHE A N 1
ATOM 624 C CA . PHE A 1 91 ? 13.06288 12.59245 22.80457 1.000 63.24203 96 PHE A CA 1
ATOM 625 C C . PHE A 1 91 ? 12.42452 11.20733 22.85974 1.000 65.89618 96 PHE A C 1
ATOM 626 O O . PHE A 1 91 ? 11.59718 10.85762 22.01363 1.000 54.80477 96 PHE A O 1
ATOM 634 N N . LYS A 1 92 ? 12.81909 10.40040 23.84801 1.000 61.28795 97 LYS A N 1
ATOM 635 C CA . LYS A 1 92 ? 12.24216 9.07717 24.01430 1.000 62.95495 97 LYS A CA 1
ATOM 636 C C . LYS A 1 92 ? 10.74954 9.13996 24.28927 1.000 67.83261 97 LYS A C 1
ATOM 637 O O . LYS A 1 92 ? 10.00341 8.25811 23.84983 1.000 71.87967 97 LYS A O 1
ATOM 643 N N . SER A 1 93 ? 10.28240 10.18403 24.97236 1.000 65.55695 98 SER A N 1
ATOM 644 C CA . SER A 1 93 ? 8.86577 10.22609 25.30860 1.000 63.24625 98 SER A CA 1
ATOM 645 C C . SER A 1 93 ? 8.00191 10.44900 24.07315 1.000 74.83799 98 SER A C 1
ATOM 646 O O . SER A 1 93 ? 6.93229 9.84174 23.94308 1.000 78.04813 98 SER A O 1
ATOM 649 N N . SER A 1 94 ? 8.44389 11.31101 23.15748 1.000 69.54534 99 SER A N 1
ATOM 650 C CA . SER A 1 94 ? 7.67371 11.62894 21.95800 1.000 76.97996 99 SER A CA 1
ATOM 651 C C . SER A 1 94 ? 8.59665 12.19421 20.87695 1.000 77.56775 99 SER A C 1
ATOM 652 O O . SER A 1 94 ? 8.69548 13.41941 20.71108 1.000 77.36246 99 SER A O 1
ATOM 655 N N . PRO A 1 95 ? 9.27423 11.33135 20.11459 1.000 69.09679 100 PRO A N 1
ATOM 656 C CA . PRO A 1 95 ? 10.44728 11.79597 19.35254 1.000 65.93114 100 PRO A CA 1
ATOM 657 C C . PRO A 1 95 ? 10.15178 12.66469 18.13614 1.000 70.32554 100 PRO A C 1
ATOM 658 O O . PRO A 1 95 ? 10.98148 13.52808 17.81903 1.000 73.22962 100 PRO A O 1
ATOM 662 N N . HIS A 1 96 ? 9.02164 12.49187 17.43990 1.000 70.47062 101 HIS A N 1
ATOM 663 C CA . HIS A 1 96 ? 8.78175 13.31389 16.24708 1.000 72.86286 101 HIS A CA 1
ATOM 664 C C . HIS A 1 96 ? 8.56238 14.79058 16.56949 1.000 76.04958 101 HIS A C 1
ATOM 665 O O . HIS A 1 96 ? 8.73568 15.63869 15.68812 1.000 84.47506 101 HIS A O 1
ATOM 672 N N . ASP A 1 97 ? 8.17625 15.11214 17.79630 1.000 68.46512 102 ASP A N 1
ATOM 673 C CA . ASP A 1 97 ? 8.01965 16.48768 18.22598 1.000 76.37233 102 ASP A CA 1
ATOM 674 C C . ASP A 1 97 ? 9.34062 17.14830 18.58318 1.000 77.38283 102 ASP A C 1
ATOM 675 O O . ASP A 1 97 ? 9.36283 18.36556 18.80935 1.000 80.91905 102 ASP A O 1
ATOM 680 N N . THR A 1 98 ? 10.42581 16.39108 18.64499 1.000 70.71999 103 THR A N 1
ATOM 681 C CA . THR A 1 98 ? 11.53075 17.16007 19.18552 1.000 70.19059 103 THR A CA 1
ATOM 682 C C . THR A 1 98 ? 12.31692 17.84598 18.06815 1.000 66.38722 103 THR A C 1
ATOM 683 O O . THR A 1 98 ? 12.27312 17.41455 16.91611 1.000 68.69575 103 THR A O 1
ATOM 687 N N . PRO A 1 99 ? 12.98609 18.96114 18.38374 1.000 70.46645 104 PRO A N 1
ATOM 688 C CA . PRO A 1 99 ? 13.93177 19.56404 17.42027 1.000 63.61322 104 PRO A CA 1
ATOM 689 C C . PRO A 1 99 ? 14.97347 18.59009 16.89308 1.000 61.09396 104 PRO A C 1
ATOM 690 O O . PRO A 1 99 ? 15.34806 18.64308 15.70679 1.000 51.35282 104 PRO A O 1
ATOM 694 N N . LEU A 1 100 ? 15.47182 17.71656 17.77482 1.000 50.78818 105 LEU A N 1
ATOM 695 C CA . LEU A 1 100 ? 16.52571 16.77968 17.40637 1.000 59.78262 105 LEU A CA 1
ATOM 696 C C . LEU A 1 100 ? 16.05022 15.85203 16.29580 1.000 59.24409 105 LEU A C 1
ATOM 697 O O . LEU A 1 100 ? 16.77717 15.60552 15.32557 1.000 60.18117 105 LEU A O 1
ATOM 702 N N . PHE A 1 101 ? 14.80923 15.37996 16.39241 1.000 54.25247 106 PHE A N 1
ATOM 703 C CA . PHE A 1 101 ? 14.24332 14.60734 15.30332 1.000 63.70428 106 PHE A CA 1
ATOM 704 C C . PHE A 1 101 ? 14.29866 15.38085 13.99238 1.000 61.70368 106 PHE A C 1
ATOM 705 O O . PHE A 1 101 ? 15.01642 14.99671 13.05984 1.000 60.43506 106 PHE A O 1
ATOM 713 N N . SER A 1 102 ? 13.55457 16.48882 13.90294 1.000 67.17662 107 SER A N 1
ATOM 714 C CA . SER A 1 102 ? 13.43535 17.17553 12.61491 1.000 66.28295 107 SER A CA 1
ATOM 715 C C . SER A 1 102 ? 14.77106 17.71495 12.11587 1.000 56.81298 107 SER A C 1
ATOM 716 O O . SER A 1 102 ? 15.00924 17.74189 10.90217 1.000 66.10468 107 SER A O 1
ATOM 719 N N . SER A 1 103 ? 15.68759 18.05632 13.00923 1.000 50.27315 108 SER A N 1
ATOM 720 C CA . SER A 1 103 ? 17.03763 18.37284 12.54295 1.000 58.20345 108 SER A CA 1
ATOM 721 C C . SER A 1 103 ? 17.71482 17.13422 11.97864 1.000 60.88235 108 SER A C 1
ATOM 722 O O . SER A 1 103 ? 18.18272 17.13881 10.83314 1.000 56.74988 108 SER A O 1
ATOM 725 N N . LEU A 1 104 ? 17.78848 16.05751 12.77233 1.000 52.73112 109 LEU A N 1
ATOM 726 C CA . LEU A 1 104 ? 18.48368 14.88190 12.26939 1.000 56.57847 109 LEU A CA 1
ATOM 727 C C . LEU A 1 104 ? 17.77777 14.34324 11.03730 1.000 58.44320 109 LEU A C 1
ATOM 728 O O . LEU A 1 104 ? 18.43192 13.94947 10.06375 1.000 55.62667 109 LEU A O 1
ATOM 733 N N . HIS A 1 105 ? 16.43961 14.40244 11.03096 1.000 55.34061 110 HIS A N 1
ATOM 734 C CA . HIS A 1 105 ? 15.68850 13.86848 9.90272 1.000 58.47803 110 HIS A CA 1
ATOM 735 C C . HIS A 1 105 ? 15.99248 14.63954 8.62717 1.000 62.13672 110 HIS A C 1
ATOM 736 O O . HIS A 1 105 ? 16.12956 14.03902 7.55682 1.000 60.94539 110 HIS A O 1
ATOM 743 N N . TYR A 1 106 ? 16.10349 15.96870 8.72200 1.000 59.87706 111 TYR A N 1
ATOM 744 C CA . TYR A 1 106 ? 16.46694 16.76203 7.55576 1.000 59.12771 111 TYR A CA 1
ATOM 745 C C . TYR A 1 106 ? 17.80412 16.31247 6.98383 1.000 59.86552 111 TYR A C 1
ATOM 746 O O . TYR A 1 106 ? 17.99749 16.33441 5.76617 1.000 55.85858 111 TYR A O 1
ATOM 755 N N . ALA A 1 107 ? 18.73778 15.88716 7.84694 1.000 61.83005 112 ALA A N 1
ATOM 756 C CA . ALA A 1 107 ? 20.02344 15.37597 7.36045 1.000 63.12210 112 ALA A CA 1
ATOM 757 C C . ALA A 1 107 ? 19.87524 13.97572 6.76847 1.000 65.29914 112 ALA A C 1
ATOM 758 O O . ALA A 1 107 ? 20.44074 13.66666 5.71206 1.000 64.04513 112 ALA A O 1
ATOM 760 N N . VAL A 1 108 ? 19.13621 13.10825 7.45681 1.000 55.19236 113 VAL A N 1
ATOM 761 C CA . VAL A 1 108 ? 18.91162 11.75383 6.96476 1.000 63.21205 113 VAL A CA 1
ATOM 762 C C . VAL A 1 108 ? 18.19880 11.79252 5.61668 1.000 64.55099 113 VAL A C 1
ATOM 763 O O . VAL A 1 108 ? 18.49289 10.99818 4.71396 1.000 59.37163 113 VAL A O 1
ATOM 767 N N . GLU A 1 109 ? 17.26777 12.73234 5.45278 1.000 64.08763 114 GLU A N 1
ATOM 768 C CA . GLU A 1 109 ? 16.57350 12.85363 4.18097 1.000 70.61496 114 GLU A CA 1
ATOM 769 C C . GLU A 1 109 ? 17.50435 13.37988 3.09506 1.000 71.69598 114 GLU A C 1
ATOM 770 O O . GLU A 1 109 ? 17.28569 13.10630 1.91136 1.000 74.23177 114 GLU A O 1
ATOM 776 N N . PHE A 1 110 ? 18.55525 14.11454 3.47042 1.000 70.41620 115 PHE A N 1
ATOM 777 C CA . PHE A 1 110 ? 19.47755 14.59924 2.45320 1.000 71.77618 115 PHE A CA 1
ATOM 778 C C . PHE A 1 110 ? 20.50492 13.54249 2.08352 1.000 68.71067 115 PHE A C 1
ATOM 779 O O . PHE A 1 110 ? 20.86194 13.40832 0.90811 1.000 70.32732 115 PHE A O 1
ATOM 787 N N . GLY A 1 111 ? 21.00826 12.80842 3.07574 1.000 63.55704 116 GLY A N 1
ATOM 788 C CA . GLY A 1 111 ? 21.93220 11.72881 2.78604 1.000 67.70708 116 GLY A CA 1
ATOM 789 C C . GLY A 1 111 ? 21.29966 10.62877 1.94932 1.000 72.37633 116 GLY A C 1
ATOM 790 O O . GLY A 1 111 ? 21.91569 10.11669 1.01019 1.000 66.30149 116 GLY A O 1
ATOM 791 N N . PHE A 1 112 ? 20.05227 10.27202 2.25775 1.000 64.48206 117 PHE A N 1
ATOM 792 C CA . PHE A 1 112 ? 19.39099 9.23295 1.48944 1.000 62.26325 117 PHE A CA 1
ATOM 793 C C . PHE A 1 112 ? 19.13316 9.68623 0.06055 1.000 73.74354 117 PHE A C 1
ATOM 794 O O . PHE A 1 112 ? 19.23972 8.88025 -0.87592 1.000 72.59594 117 PHE A O 1
ATOM 802 N N . LYS A 1 113 ? 18.81440 10.97015 -0.13738 1.000 70.06649 118 LYS A N 1
ATOM 803 C CA . LYS A 1 113 ? 18.67952 11.46675 -1.50437 1.000 77.09134 118 LYS A CA 1
ATOM 804 C C . LYS A 1 113 ? 19.98504 11.30166 -2.27629 1.000 76.72885 118 LYS A C 1
ATOM 805 O O . LYS A 1 113 ? 19.98192 10.84476 -3.42457 1.000 77.54877 118 LYS A O 1
ATOM 811 N N . ARG A 1 114 ? 21.11765 11.63527 -1.65143 1.000 76.88389 119 ARG A N 1
ATOM 812 C CA . ARG A 1 114 ? 22.39976 11.46330 -2.33117 1.000 73.87870 119 ARG A CA 1
ATOM 813 C C . ARG A 1 114 ? 22.73834 9.98513 -2.52798 1.000 81.21202 119 ARG A C 1
ATOM 814 O O . ARG A 1 114 ? 23.24123 9.59127 -3.58823 1.000 86.63437 119 ARG A O 1
ATOM 816 N N . SER A 1 115 ? 22.47247 9.14416 -1.52567 1.000 80.70313 120 SER A N 1
ATOM 817 C CA . SER A 1 115 ? 22.83278 7.73694 -1.65469 1.000 72.91732 120 SER A CA 1
ATOM 818 C C . SER A 1 115 ? 21.86657 6.97933 -2.55526 1.000 79.13125 120 SER A C 1
ATOM 819 O O . SER A 1 115 ? 22.26598 5.99541 -3.18883 1.000 72.86348 120 SER A O 1
ATOM 822 N N . LEU A 1 116 ? 20.61125 7.42577 -2.63937 1.000 75.34118 121 LEU A N 1
ATOM 823 C CA . LEU A 1 116 ? 19.65772 6.78006 -3.53243 1.000 76.29470 121 LEU A CA 1
ATOM 824 C C . LEU A 1 116 ? 20.06422 6.94775 -4.98814 1.000 85.95513 121 LEU A C 1
ATOM 825 O O . LEU A 1 116 ? 20.05113 5.98343 -5.76545 1.000 89.10416 121 LEU A O 1
ATOM 830 N N . GLN A 1 117 ? 20.40957 8.17152 -5.38553 1.000 83.27475 122 GLN A N 1
ATOM 831 C CA . GLN A 1 117 ? 20.78580 8.37928 -6.77701 1.000 90.15735 122 GLN A CA 1
ATOM 832 C C . GLN A 1 117 ? 22.13108 7.73614 -7.07700 1.000 92.40815 122 GLN A C 1
ATOM 833 O O . GLN A 1 117 ? 22.33584 7.23440 -8.18688 1.000 95.81940 122 GLN A O 1
ATOM 839 N N . ILE A 1 118 ? 23.04653 7.72332 -6.10434 1.000 88.62505 123 ILE A N 1
ATOM 840 C CA . ILE A 1 118 ? 24.28441 6.96419 -6.26662 1.000 90.59229 123 ILE A CA 1
ATOM 841 C C . ILE A 1 118 ? 23.98289 5.49824 -6.55220 1.000 95.23816 123 ILE A C 1
ATOM 842 O O . ILE A 1 118 ? 24.69536 4.84780 -7.32692 1.000 102.39268 123 ILE A O 1
ATOM 847 N N . ASN A 1 119 ? 22.91472 4.96201 -5.95644 1.000 98.72365 124 ASN A N 1
ATOM 848 C CA . ASN A 1 119 ? 22.47128 3.59007 -6.17353 1.000 91.51173 124 ASN A CA 1
ATOM 849 C C . ASN A 1 119 ? 21.54606 3.44723 -7.37545 1.000 96.87711 124 ASN A C 1
ATOM 850 O O . ASN A 1 119 ? 20.83425 2.43782 -7.47244 1.000 99.25105 124 ASN A O 1
ATOM 855 N N . GLU A 1 120 ? 21.52383 4.43846 -8.26830 1.000 88.95246 125 GLU A N 1
ATOM 856 C CA . GLU A 1 120 ? 20.74070 4.39523 -9.50172 1.000 94.68711 125 GLU A CA 1
ATOM 857 C C . GLU A 1 120 ? 19.29682 3.96358 -9.22429 1.000 97.58885 125 GLU A C 1
ATOM 858 O O . GLU A 1 120 ? 18.81536 2.93542 -9.70848 1.000 100.57477 125 GLU A O 1
ATOM 864 N N . SER A 1 121 ? 18.61392 4.76588 -8.40759 1.000 88.91784 126 SER A N 1
ATOM 865 C CA . SER A 1 121 ? 17.22098 4.53406 -8.05284 1.000 86.24066 126 SER A CA 1
ATOM 866 C C . SER A 1 121 ? 16.38675 5.77090 -8.35646 1.000 85.20425 126 SER A C 1
ATOM 867 O O . SER A 1 121 ? 16.82037 6.90121 -8.10968 1.000 74.38632 126 SER A O 1
ATOM 870 N N . GLU A 1 122 ? 15.17827 5.54543 -8.88435 1.000 93.59918 127 GLU A N 1
ATOM 871 C CA . GLU A 1 122 ? 14.23413 6.61252 -9.21642 1.000 92.56094 127 GLU A CA 1
ATOM 872 C C . GLU A 1 122 ? 13.68962 7.32550 -7.98620 1.000 89.90662 127 GLU A C 1
ATOM 873 O O . GLU A 1 122 ? 12.96655 8.32265 -8.13967 1.000 90.32909 127 GLU A O 1
ATOM 879 N N . LEU A 1 123 ? 14.02931 6.84371 -6.78530 1.000 84.07410 128 LEU A N 1
ATOM 880 C CA . LEU A 1 123 ? 13.47631 7.37627 -5.54246 1.000 82.35332 128 LEU A CA 1
ATOM 881 C C . LEU A 1 123 ? 14.07488 8.73428 -5.16807 1.000 78.11327 128 LEU A C 1
ATOM 882 O O . LEU A 1 123 ? 13.38233 9.56169 -4.56026 1.000 72.20277 128 LEU A O 1
ATOM 887 N N . THR A 1 124 ? 15.34092 8.98032 -5.52782 1.000 79.84024 129 THR A N 1
ATOM 888 C CA . THR A 1 124 ? 15.96997 10.29579 -5.42433 1.000 78.78070 129 THR A CA 1
ATOM 889 C C . THR A 1 124 ? 15.07478 11.41413 -5.92228 1.000 74.02565 129 THR A C 1
ATOM 890 O O . THR A 1 124 ? 15.04399 12.49204 -5.32330 1.000 82.57612 129 THR A O 1
ATOM 894 N N . LEU A 1 125 ? 14.34238 11.17680 -7.01148 1.000 77.45949 130 LEU A N 1
ATOM 895 C CA . LEU A 1 125 ? 13.47523 12.22686 -7.55114 1.000 81.92839 130 LEU A CA 1
ATOM 896 C C . LEU A 1 125 ? 12.29593 12.54563 -6.64295 1.000 79.44816 130 LEU A C 1
ATOM 897 O O . LEU A 1 125 ? 11.48821 13.41305 -6.98964 1.000 80.02157 130 LEU A O 1
ATOM 902 N N . LEU A 1 126 ? 12.15584 11.86237 -5.50965 1.000 83.17991 131 LEU A N 1
ATOM 903 C CA . LEU A 1 126 ? 11.08880 12.16641 -4.56863 1.000 84.21925 131 LEU A CA 1
ATOM 904 C C . LEU A 1 126 ? 11.54249 13.06273 -3.42807 1.000 74.24561 131 LEU A C 1
ATOM 905 O O . LEU A 1 126 ? 10.69564 13.54565 -2.67181 1.000 71.59036 131 LEU A O 1
ATOM 910 N N . ILE A 1 127 ? 12.84057 13.31342 -3.29137 1.000 70.40825 132 ILE A N 1
ATOM 911 C CA . ILE A 1 127 ? 13.35369 14.13145 -2.20030 1.000 81.38511 132 ILE A CA 1
ATOM 912 C C . ILE A 1 127 ? 13.75949 15.49441 -2.74331 1.000 77.04067 132 ILE A C 1
ATOM 913 O O . ILE A 1 127 ? 14.67586 15.59902 -3.56604 1.000 76.28719 132 ILE A O 1
ATOM 918 N N . ASP A 1 128 ? 13.07486 16.52753 -2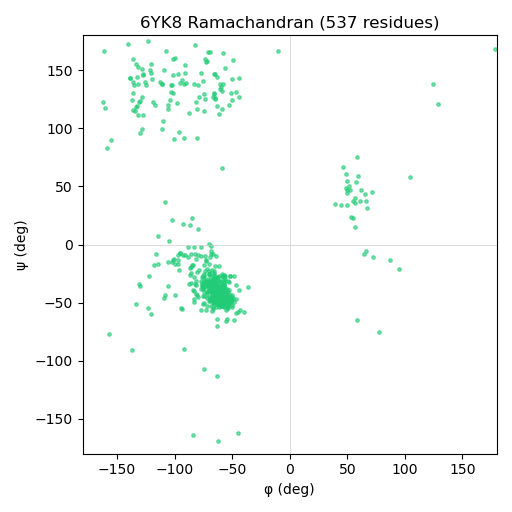.26185 1.000 75.89423 133 ASP A N 1
ATOM 919 C CA . ASP A 1 128 ? 13.43566 17.93159 -2.43844 1.000 80.17662 133 ASP A CA 1
ATOM 920 C C . ASP A 1 128 ? 14.21569 18.37524 -1.20000 1.000 79.50709 133 ASP A C 1
ATOM 921 O O . ASP A 1 128 ? 13.62159 18.72558 -0.17724 1.000 80.08699 133 ASP A O 1
ATOM 926 N N . ASN A 1 129 ? 15.54504 18.36372 -1.26931 1.000 73.17543 134 ASN A N 1
ATOM 927 C CA . ASN A 1 129 ? 16.34447 18.66393 -0.07721 1.000 73.65975 134 ASN A CA 1
ATOM 928 C C . ASN A 1 129 ? 17.75453 19.01743 -0.51043 1.000 78.74215 134 ASN A C 1
ATOM 929 O O . ASN A 1 129 ? 18.42761 18.20156 -1.15207 1.000 75.97567 134 ASN A O 1
ATOM 934 N N . ASP A 1 130 ? 18.21313 20.20943 -0.12609 1.000 72.71835 135 ASP A N 1
ATOM 935 C CA . ASP A 1 130 ? 19.51536 20.72351 -0.52770 1.000 74.27182 135 ASP A CA 1
ATOM 936 C C . ASP A 1 130 ? 20.46089 20.88453 0.64753 1.000 78.56530 135 ASP A C 1
ATOM 937 O O . ASP A 1 130 ? 21.54610 21.45787 0.49035 1.000 83.71062 135 ASP A O 1
ATOM 942 N N . PHE A 1 131 ? 20.06143 20.41811 1.82559 1.000 71.61745 136 PHE A N 1
ATOM 943 C CA . PHE A 1 131 ? 20.86610 20.52444 3.03060 1.000 69.27938 136 PHE A CA 1
ATOM 944 C C . PHE A 1 131 ? 21.31881 21.95198 3.31959 1.000 78.54867 136 PHE A C 1
ATOM 945 O O . PHE A 1 131 ? 22.31858 22.16182 4.02266 1.000 78.47694 136 PHE A O 1
ATOM 953 N N . SER A 1 132 ? 20.59817 22.94611 2.80667 1.000 72.31517 137 SER A N 1
ATOM 954 C CA . SER A 1 132 ? 20.96947 24.33268 3.02428 1.000 77.35493 137 SER A CA 1
ATOM 955 C C . SER A 1 132 ? 19.94625 25.13074 3.82218 1.000 77.20221 137 SER A C 1
ATOM 956 O O . SER A 1 132 ? 20.24688 26.26731 4.20214 1.000 76.81257 137 SER A O 1
ATOM 959 N N . ASN A 1 133 ? 18.76374 24.57421 4.09198 1.000 75.81757 138 ASN A N 1
ATOM 960 C CA . ASN A 1 133 ? 17.73828 25.27228 4.85774 1.000 71.36735 138 ASN A CA 1
ATOM 961 C C . ASN A 1 133 ? 18.32564 25.83714 6.15193 1.000 75.37394 138 ASN A C 1
ATOM 962 O O . ASN A 1 133 ? 18.88700 25.07666 6.95772 1.000 71.22299 138 ASN A O 1
ATOM 967 N N . PRO A 1 134 ? 18.19146 27.14442 6.40062 1.000 74.16813 139 PRO A N 1
ATOM 968 C CA . PRO A 1 134 ? 18.78815 27.72806 7.61268 1.000 77.87039 139 PRO A CA 1
ATOM 969 C C . PRO A 1 134 ? 18.17861 27.22938 8.91517 1.000 72.74560 139 PRO A C 1
ATOM 970 O O . PRO A 1 134 ? 18.86010 27.28255 9.94583 1.000 71.67151 139 PRO A O 1
ATOM 974 N N . ASP A 1 135 ? 16.92848 26.75007 8.91095 1.000 77.24685 140 ASP A N 1
ATOM 975 C CA . ASP A 1 135 ? 16.35012 26.18003 10.12978 1.000 80.74652 140 ASP A CA 1
ATOM 976 C C . ASP A 1 135 ? 17.16995 25.00413 10.66365 1.000 77.43793 140 ASP A C 1
ATOM 977 O O . ASP A 1 135 ? 17.12791 24.70108 11.86342 1.000 71.85391 140 ASP A O 1
ATOM 982 N N . TYR A 1 136 ? 17.91095 24.32302 9.79457 1.000 70.22281 141 TYR A N 1
ATOM 983 C CA . TYR A 1 136 ? 18.59139 23.10756 10.18921 1.000 70.12867 141 TYR A CA 1
ATOM 984 C C . TYR A 1 136 ? 20.09474 23.18243 10.07748 1.000 73.08435 141 TYR A C 1
ATOM 985 O O . TYR A 1 136 ? 20.77794 22.37308 10.71648 1.000 71.24105 141 TYR A O 1
ATOM 994 N N . THR A 1 137 ? 20.62127 24.15074 9.32887 1.000 67.85323 142 THR A N 1
ATOM 995 C CA . THR A 1 137 ? 22.04066 24.17811 9.00331 1.000 76.52394 142 THR A CA 1
ATOM 996 C C . THR A 1 137 ? 22.91604 24.03201 10.24691 1.000 67.66718 142 THR A C 1
ATOM 997 O O . THR A 1 137 ? 23.86033 23.23578 10.24530 1.000 75.08580 142 THR A O 1
ATOM 1001 N N . GLU A 1 138 ? 22.59570 24.76365 11.32842 1.000 72.91535 143 GLU A N 1
ATOM 1002 C CA . GLU A 1 138 ? 23.43180 24.86655 12.52800 1.000 80.38247 143 GLU A CA 1
ATOM 1003 C C . GLU A 1 138 ? 22.93969 24.01856 13.69048 1.000 72.96627 143 GLU A C 1
ATOM 1004 O O . GLU A 1 138 ? 23.27235 24.31131 14.84747 1.000 65.27963 143 GLU A O 1
ATOM 1010 N N . ALA A 1 139 ? 22.13140 23.00371 13.41992 1.000 75.02260 144 ALA A N 1
ATOM 1011 C CA . ALA A 1 139 ? 21.64279 22.16302 14.49837 1.000 69.53572 144 ALA A CA 1
ATOM 1012 C C . ALA A 1 139 ? 22.82918 21.56708 15.23426 1.000 60.57574 144 ALA A C 1
ATOM 1013 O O . ALA A 1 139 ? 23.82411 21.17875 14.61627 1.000 67.22079 144 ALA A O 1
ATOM 1015 N N . GLU A 1 140 ? 22.74271 21.53996 16.56307 1.000 57.50263 145 GLU A N 1
ATOM 1016 C CA . GLU A 1 140 ? 23.87575 21.07425 17.36503 1.000 65.60587 145 GLU A CA 1
ATOM 1017 C C . GLU A 1 140 ? 24.20312 19.59826 17.11293 1.000 62.60867 145 GLU A C 1
ATOM 1018 O O . GLU A 1 140 ? 25.38070 19.21994 17.10386 1.000 66.47426 145 GLU A O 1
ATOM 1024 N N . ILE A 1 141 ? 23.19191 18.76264 16.85004 1.000 66.09629 146 ILE A N 1
ATOM 1025 C CA . ILE A 1 141 ? 23.42709 17.34043 16.56210 1.000 62.68722 146 ILE A CA 1
ATOM 1026 C C . ILE A 1 141 ? 24.39320 17.14065 15.39722 1.000 66.09784 146 ILE A C 1
ATOM 1027 O O . ILE A 1 141 ? 25.07076 16.11118 15.31757 1.000 60.90017 146 ILE A O 1
ATOM 1032 N N . TYR A 1 142 ? 24.47174 18.09418 14.46540 1.000 67.27251 147 TYR A N 1
ATOM 1033 C CA . TYR A 1 142 ? 25.45444 17.90781 13.40287 1.000 65.09793 147 TYR A CA 1
ATOM 1034 C C . TYR A 1 142 ? 26.88480 18.12367 13.88667 1.000 67.30142 147 TYR A C 1
ATOM 1035 O O . TYR A 1 142 ? 27.82012 17.77282 13.16792 1.000 66.36958 147 TYR A O 1
ATOM 1044 N N . LYS A 1 143 ? 27.09120 18.69753 15.06847 1.000 65.91987 148 LYS A N 1
ATOM 1045 C CA . LYS A 1 143 ? 28.45590 18.93835 15.50956 1.000 62.11896 148 LYS A CA 1
ATOM 1046 C C . LYS A 1 143 ? 28.97281 17.85849 16.43090 1.000 61.85510 148 LYS A C 1
ATOM 1047 O O . LYS A 1 143 ? 30.17934 17.82886 16.69978 1.000 59.88974 148 LYS A O 1
ATOM 1053 N N . VAL A 1 144 ? 28.07779 17.00786 16.94082 1.000 59.50646 149 VAL A N 1
ATOM 1054 C CA . VAL A 1 144 ? 28.46888 15.81183 17.67789 1.000 66.97123 149 VAL A CA 1
ATOM 1055 C C . VAL A 1 144 ? 29.60440 15.11348 16.95071 1.000 61.31503 149 VAL A C 1
ATOM 1056 O O . VAL A 1 144 ? 29.50083 14.80378 15.76071 1.000 63.79390 149 VAL A O 1
ATOM 1060 N N . SER A 1 145 ? 30.69014 14.85714 17.67124 1.000 58.48672 150 SER A N 1
ATOM 1061 C CA . SER A 1 145 ? 31.88987 14.32544 17.05041 1.000 63.68038 150 SER A CA 1
ATOM 1062 C C . SER A 1 145 ? 31.60405 12.97990 16.38321 1.000 63.64804 150 SER A C 1
ATOM 1063 O O . SER A 1 145 ? 30.90650 12.12844 16.93509 1.000 68.77135 150 SER A O 1
ATOM 1066 N N . GLY A 1 146 ? 32.11022 12.81011 15.16240 1.000 64.71381 151 GLY A N 1
ATOM 1067 C CA . GLY A 1 146 ? 31.95809 11.56898 14.42944 1.000 61.74961 151 GLY A CA 1
ATOM 1068 C C . GLY A 1 146 ? 30.55173 11.20262 14.00614 1.000 64.87333 151 GLY A C 1
ATOM 1069 O O . GLY A 1 146 ? 30.38262 10.21849 13.27504 1.000 68.10591 151 GLY A O 1
ATOM 1070 N N . LEU A 1 147 ? 29.53278 11.95612 14.41024 1.000 63.48641 152 LEU A N 1
ATOM 1071 C CA . LEU A 1 147 ? 28.16793 11.46604 14.24552 1.000 65.46270 152 LEU A CA 1
ATOM 1072 C C . LEU A 1 147 ? 27.76346 11.41042 12.78385 1.000 70.42862 152 LEU A C 1
ATOM 1073 O O . LEU A 1 147 ? 27.23090 10.39614 12.31382 1.000 74.69503 152 LEU A O 1
ATOM 1078 N N . LEU A 1 148 ? 27.99700 12.49800 12.05368 1.000 63.24693 153 LEU A N 1
ATOM 1079 C CA . LEU A 1 148 ? 27.59120 12.55228 10.65601 1.000 63.34427 153 LEU A CA 1
ATOM 1080 C C . LEU A 1 148 ? 28.34783 11.54136 9.80619 1.000 71.97254 153 LEU A C 1
ATOM 1081 O O . LEU A 1 148 ? 27.78688 11.00770 8.84348 1.000 70.06336 153 LEU A O 1
ATOM 1086 N N . ASP A 1 149 ? 29.61438 11.26912 10.13042 1.000 75.90376 154 ASP A N 1
ATOM 1087 C CA . ASP A 1 149 ? 30.33023 10.21518 9.41937 1.000 72.17910 154 ASP A CA 1
ATOM 1088 C C . ASP A 1 149 ? 29.62889 8.87651 9.61414 1.000 69.93845 154 ASP A C 1
ATOM 1089 O O . ASP A 1 149 ? 29.32068 8.17560 8.64258 1.000 77.03235 154 ASP A O 1
ATOM 1094 N N . ALA A 1 150 ? 29.33730 8.52015 10.86573 1.000 65.42996 155 ALA A N 1
ATOM 1095 C CA . ALA A 1 150 ? 28.55689 7.31110 11.11889 1.000 69.77428 155 ALA A CA 1
ATOM 1096 C C . ALA A 1 150 ? 27.20262 7.37984 10.43234 1.000 70.64450 155 ALA A C 1
ATOM 1097 O O . ALA A 1 150 ? 26.63068 6.34138 10.08719 1.000 71.83467 155 ALA A O 1
ATOM 1099 N N . LEU A 1 151 ? 26.67517 8.58934 10.21942 1.000 67.68996 156 LEU A N 1
ATOM 1100 C CA . LEU A 1 151 ? 25.41155 8.70539 9.50763 1.000 66.78824 156 LEU A CA 1
ATOM 1101 C C . LEU A 1 151 ? 25.58654 8.34367 8.03491 1.000 70.39349 156 LEU A C 1
ATOM 1102 O O . LEU A 1 151 ? 24.78722 7.58739 7.47764 1.000 63.40696 156 LEU A O 1
ATOM 1107 N N . GLN A 1 152 ? 26.63889 8.85866 7.39140 1.000 70.28773 157 GLN A N 1
ATOM 1108 C CA . GLN A 1 152 ? 26.92359 8.46025 6.01661 1.000 72.17344 157 GLN A CA 1
ATOM 1109 C C . GLN A 1 152 ? 27.02900 6.93941 5.90753 1.000 75.56019 157 GLN A C 1
ATOM 1110 O O . GLN A 1 152 ? 26.31551 6.30518 5.11942 1.000 73.76673 157 GLN A O 1
ATOM 1116 N N . GLU A 1 153 ? 27.89100 6.33453 6.72317 1.000 74.56779 158 GLU A N 1
ATOM 1117 C CA . GLU A 1 153 ? 27.99777 4.88009 6.73560 1.000 79.17258 158 GLU A CA 1
ATOM 1118 C C . GLU A 1 153 ? 26.63153 4.22374 6.86360 1.000 79.97438 158 GLU A C 1
ATOM 1119 O O . GLU A 1 153 ? 26.28837 3.30775 6.10587 1.000 80.16800 158 GLU A O 1
ATOM 1125 N N . TYR A 1 154 ? 25.83166 4.69832 7.81474 1.000 72.41882 159 TYR A N 1
ATOM 1126 C CA . TYR A 1 154 ? 24.52828 4.09742 8.04635 1.000 68.04276 159 TYR A CA 1
ATOM 1127 C C . TYR A 1 154 ? 23.64056 4.22633 6.81954 1.000 69.42491 159 TYR A C 1
ATOM 1128 O O . TYR A 1 154 ? 22.95325 3.26949 6.45191 1.000 71.56812 159 TYR A O 1
ATOM 1137 N N . ILE A 1 155 ? 23.67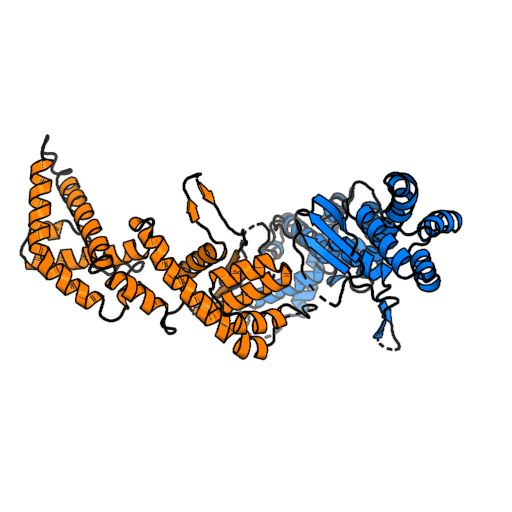622 5.38017 6.14410 1.000 64.19322 160 ILE A N 1
ATOM 1138 C CA . ILE A 1 155 ? 22.80576 5.57822 4.98580 1.000 69.52530 160 ILE A CA 1
ATOM 1139 C C . ILE A 1 155 ? 23.23184 4.67798 3.83523 1.000 73.71157 160 ILE A C 1
ATOM 1140 O O . ILE A 1 155 ? 22.39285 4.14869 3.09233 1.000 69.92452 160 ILE A O 1
ATOM 1145 N N . LEU A 1 156 ? 24.53886 4.52116 3.64214 1.000 75.79416 161 LEU A N 1
ATOM 1146 C CA . LEU A 1 156 ? 25.02072 3.68009 2.55513 1.000 74.00446 161 LEU A CA 1
ATOM 1147 C C . LEU A 1 156 ? 24.57966 2.23847 2.75888 1.000 72.77304 161 LEU A C 1
ATOM 1148 O O . LEU A 1 156 ? 23.77596 1.70181 1.98704 1.000 73.97591 161 LEU A O 1
ATOM 1153 N N . THR A 1 157 ? 25.05698 1.60959 3.82660 1.000 68.94350 162 THR A N 1
ATOM 1154 C CA . THR A 1 157 ? 24.75461 0.20386 4.04232 1.000 76.63045 162 THR A CA 1
ATOM 1155 C C . THR A 1 157 ? 23.27864 -0.06404 4.32623 1.000 74.14330 162 THR A C 1
ATOM 1156 O O . THR A 1 157 ? 22.87247 -1.23055 4.31619 1.000 81.15342 162 THR A O 1
ATOM 1160 N N . ARG A 1 158 ? 22.45309 0.96216 4.52047 1.000 67.08961 163 ARG A N 1
ATOM 1161 C CA . ARG A 1 158 ? 21.02426 0.72998 4.68456 1.000 62.55244 163 ARG A CA 1
ATOM 1162 C C . ARG A 1 158 ? 20.18774 1.00810 3.43933 1.000 69.37418 163 ARG A C 1
ATOM 1163 O O . ARG A 1 158 ? 19.02023 0.59069 3.39948 1.000 64.79790 163 ARG A O 1
ATOM 1171 N N . THR A 1 159 ? 20.73909 1.68101 2.42599 1.000 58.86525 164 THR A N 1
ATOM 1172 C CA . THR A 1 159 ? 19.91645 2.10108 1.29125 1.000 66.32195 164 THR A CA 1
ATOM 1173 C C . THR A 1 159 ? 19.29515 0.93578 0.52194 1.000 63.87136 164 THR A C 1
ATOM 1174 O O . THR A 1 159 ? 18.08952 1.00423 0.21633 1.000 59.99412 164 THR A O 1
ATOM 1178 N N . PRO A 1 160 ? 20.01874 -0.15052 0.19661 1.000 68.63418 165 PRO A N 1
ATOM 1179 C CA . PRO A 1 160 ? 19.35681 -1.29589 -0.46629 1.000 65.87432 165 PRO A CA 1
ATOM 1180 C C . PRO A 1 160 ? 18.11777 -1.79646 0.25871 1.000 62.41923 165 PRO A C 1
ATOM 1181 O O . PRO A 1 160 ? 17.09890 -2.05560 -0.39607 1.000 60.19265 165 PRO A O 1
ATOM 1185 N N . SER A 1 161 ? 18.16348 -1.92687 1.59472 1.000 60.40858 166 SER A N 1
ATOM 1186 C CA . SER A 1 161 ? 16.96465 -2.34216 2.32492 1.000 61.31880 166 SER A CA 1
ATOM 1187 C C . SER A 1 161 ? 15.85893 -1.28901 2.23965 1.000 63.82508 166 SER A C 1
ATOM 1188 O O . SER A 1 161 ? 14.67205 -1.63046 2.09252 1.000 52.55003 166 SER A O 1
ATOM 1191 N N . VAL A 1 162 ? 16.22416 -0.00319 2.33693 1.000 59.53160 167 VAL A N 1
ATOM 1192 C CA . VAL A 1 162 ? 15.22101 1.05423 2.22062 1.000 57.85773 167 VAL A CA 1
ATOM 1193 C C . VAL A 1 162 ? 14.47765 0.93573 0.89316 1.000 62.27854 167 VAL A C 1
ATOM 1194 O O . VAL A 1 162 ? 13.23833 0.90243 0.85908 1.000 56.28941 167 VAL A O 1
ATOM 1198 N N . ILE A 1 163 ? 15.22103 0.83610 -0.21764 1.000 63.03507 168 ILE A N 1
ATOM 1199 C CA . ILE A 1 163 ? 14.57412 0.69730 -1.52239 1.000 59.57981 168 ILE A CA 1
ATOM 1200 C C . ILE A 1 163 ? 13.64554 -0.50667 -1.51367 1.000 62.07750 168 ILE A C 1
ATOM 1201 O O . ILE A 1 163 ? 12.46092 -0.40930 -1.87737 1.000 59.12971 168 ILE A O 1
ATOM 1206 N N . GLU A 1 164 ? 14.17509 -1.65453 -1.07418 1.000 61.45806 169 GLU A N 1
ATOM 1207 C CA . GLU A 1 164 ? 13.38075 -2.85371 -0.82640 1.000 67.60343 169 GLU A CA 1
ATOM 1208 C C . GLU A 1 164 ? 12.08338 -2.50796 -0.11242 1.000 64.00097 169 GLU A C 1
ATOM 1209 O O . GLU A 1 164 ? 10.98182 -2.76423 -0.62762 1.000 62.79668 169 GLU A O 1
ATOM 1215 N N . GLU A 1 165 ? 12.21215 -1.85003 1.04903 1.000 57.88875 170 GLU A N 1
ATOM 1216 C CA . GLU A 1 165 ? 11.03983 -1.53969 1.85572 1.000 49.70754 170 GLU A CA 1
ATOM 1217 C C . GLU A 1 165 ? 10.09368 -0.58984 1.13463 1.000 53.13371 170 GLU A C 1
ATOM 1218 O O . GLU A 1 165 ? 8.86759 -0.70167 1.27367 1.000 54.57825 170 GLU A O 1
ATOM 1224 N N . PHE A 1 166 ? 10.62750 0.34109 0.33926 1.000 57.35449 171 PHE A N 1
ATOM 1225 C CA . PHE A 1 166 ? 9.72865 1.21029 -0.41379 1.000 58.33882 171 PHE A CA 1
ATOM 1226 C C . PHE A 1 166 ? 8.96273 0.41979 -1.46644 1.000 61.11297 171 PHE A C 1
ATOM 1227 O O . PHE A 1 166 ? 7.73573 0.55357 -1.58511 1.000 62.62354 171 PHE A O 1
ATOM 1235 N N . ASN A 1 167 ? 9.68544 -0.36540 -2.27547 1.000 56.01718 172 ASN A N 1
ATOM 1236 C CA . ASN A 1 167 ? 9.04336 -1.26613 -3.24216 1.000 72.14656 172 ASN A CA 1
ATOM 1237 C C . ASN A 1 167 ? 7.95768 -2.10653 -2.58862 1.000 65.93467 172 ASN A C 1
ATOM 1238 O O . ASN A 1 167 ? 6.82308 -2.17556 -3.08185 1.000 60.36189 172 ASN A O 1
ATOM 1243 N N . ARG A 1 168 ? 8.30159 -2.78163 -1.48759 1.000 56.26380 173 ARG A N 1
ATOM 1244 C CA . ARG A 1 168 ? 7.30176 -3.58332 -0.78906 1.000 60.39359 173 ARG A CA 1
ATOM 1245 C C . ARG A 1 168 ? 6.06934 -2.74414 -0.46684 1.000 66.75246 173 ARG A C 1
ATOM 1246 O O . ARG A 1 168 ? 4.94062 -3.09847 -0.83557 1.000 64.23828 173 ARG A O 1
ATOM 1254 N N . GLN A 1 169 ? 6.27962 -1.59153 0.18326 1.000 62.05041 174 GLN A N 1
ATOM 1255 C CA . GLN A 1 169 ? 5.14972 -0.80788 0.67069 1.000 67.40461 174 GLN A CA 1
ATOM 1256 C C . GLN A 1 169 ? 4.33629 -0.23749 -0.47525 1.000 65.39816 174 GLN A C 1
ATOM 1257 O O . GLN A 1 169 ? 3.10176 -0.18623 -0.40035 1.000 66.62191 174 GLN A O 1
ATOM 1263 N N . TRP A 1 170 ? 5.01504 0.20784 -1.53523 1.000 64.12787 175 TRP A N 1
ATOM 1264 C CA . TRP A 1 170 ? 4.31938 0.74812 -2.69371 1.000 70.48601 175 TRP A CA 1
ATOM 1265 C C . TRP A 1 170 ? 3.37721 -0.28306 -3.30861 1.000 79.13191 175 TRP A C 1
ATOM 1266 O O . TRP A 1 170 ? 2.21281 0.02044 -3.60153 1.000 80.26413 175 TRP A O 1
ATOM 1277 N N . GLU A 1 171 ? 3.84854 -1.52271 -3.47768 1.000 75.18620 176 GLU A N 1
ATOM 1278 C CA . GLU A 1 171 ? 3.02183 -2.52298 -4.14216 1.000 75.87053 176 GLU A CA 1
ATOM 1279 C C . GLU A 1 171 ? 1.80433 -2.90547 -3.31232 1.000 76.91021 176 GLU A C 1
ATOM 1280 O O . GLU A 1 171 ? 0.72932 -3.17722 -3.86133 1.000 78.74124 176 GLU A O 1
ATOM 1286 N N . ASN A 1 172 ? 1.93843 -2.90733 -1.98725 1.000 76.86969 177 ASN A N 1
ATOM 1287 C CA . ASN A 1 172 ? 0.75751 -3.11847 -1.16357 1.000 78.23189 177 ASN A CA 1
ATOM 1288 C C . ASN A 1 172 ? -0.23884 -1.96682 -1.31060 1.000 87.38459 177 ASN A C 1
ATOM 1289 O O . ASN A 1 172 ? -1.44940 -2.16484 -1.14852 1.000 85.08063 177 ASN A O 1
ATOM 1294 N N . LYS A 1 173 ? 0.23740 -0.76859 -1.65880 1.000 88.92901 178 LYS A N 1
ATOM 1295 C CA . LYS A 1 173 ? -0.62906 0.40673 -1.62457 1.000 87.57832 178 LYS A CA 1
ATOM 1296 C C . LYS A 1 173 ? -1.47330 0.55285 -2.88754 1.000 95.77336 178 LYS A C 1
ATOM 1297 O O . LYS A 1 173 ? -2.56952 1.12644 -2.82155 1.000 94.48408 178 LYS A O 1
ATOM 1299 N N . LYS A 1 174 ? -0.98778 0.04247 -4.02714 1.000 86.80301 179 LYS A N 1
ATOM 1300 C CA . LYS A 1 174 ? -1.69942 0.14464 -5.29615 1.000 94.34272 179 LYS A CA 1
ATOM 1301 C C . LYS A 1 174 ? -3.18875 -0.17074 -5.14275 1.000 101.16816 179 LYS A C 1
ATOM 1302 O O . LYS A 1 174 ? -3.59186 -1.02130 -4.34005 1.000 86.90796 179 LYS A O 1
ATOM 1304 N N . GLN A 1 175 ? -4.00282 0.55584 -5.90646 1.000 110.94418 180 GLN A N 1
ATOM 1305 C CA . GLN A 1 175 ? -5.45578 0.42254 -5.86393 1.000 112.79414 180 GLN A CA 1
ATOM 1306 C C . GLN A 1 175 ? -6.08535 0.90786 -7.17313 1.000 115.51394 180 GLN A C 1
ATOM 1307 O O . GLN A 1 175 ? -6.85567 1.87084 -7.18474 1.000 115.91619 180 GLN A O 1
ATOM 1309 N N . SER A 1 181 ? -8.03727 5.25220 -11.22014 1.000 102.80556 186 SER A N 1
ATOM 1310 C CA . SER A 1 181 ? -7.82966 6.69509 -11.29972 1.000 110.46514 186 SER A CA 1
ATOM 1311 C C . SER A 1 181 ? -6.43577 7.00638 -11.83936 1.000 110.15110 186 SER A C 1
ATOM 1312 O O . SER A 1 181 ? -6.27552 7.39211 -13.00133 1.000 109.30668 186 SER A O 1
ATOM 1315 N N . LEU A 1 182 ? -5.43223 6.82054 -10.97944 1.000 110.19374 187 LEU A N 1
ATOM 1316 C CA . LEU A 1 182 ? -4.02406 6.89658 -11.35821 1.000 107.30363 187 LEU A CA 1
ATOM 1317 C C . LEU A 1 182 ? -3.66705 8.25845 -11.95808 1.000 106.44158 187 LEU A C 1
ATOM 1318 O O . LEU A 1 182 ? -3.47754 8.37359 -13.17153 1.000 102.99654 187 LEU A O 1
ATOM 1323 N N . THR A 1 183 ? -3.54356 9.28994 -11.11085 1.000 109.59183 188 THR A N 1
ATOM 1324 C CA . THR A 1 183 ? -3.34256 10.66286 -11.58290 1.000 111.35897 188 THR A CA 1
ATOM 1325 C C . THR A 1 183 ? -1.94286 10.90985 -12.13931 1.000 110.39478 188 THR A C 1
ATOM 1326 O O . THR A 1 183 ? -1.72303 11.94314 -12.78120 1.000 109.68626 188 THR A O 1
ATOM 1330 N N . GLU A 1 184 ? -0.99137 10.00635 -11.88564 1.000 113.25866 189 GLU A N 1
ATOM 1331 C CA . GLU A 1 184 ? 0.39779 10.11901 -12.33599 1.000 106.05346 189 GLU A CA 1
ATOM 1332 C C . GLU A 1 184 ? 1.11348 11.31068 -11.70096 1.000 111.54475 189 GLU A C 1
ATOM 1333 O O . GLU A 1 184 ? 2.32779 11.47255 -11.86615 1.000 109.80702 189 GLU A O 1
ATOM 1335 N N . LYS A 1 185 ? 0.36605 12.15393 -10.98855 1.000 111.97648 190 LYS A N 1
ATOM 1336 C CA . LYS A 1 185 ? 0.91531 13.09223 -10.02203 1.000 108.38536 190 LYS A CA 1
ATOM 1337 C C . LYS A 1 185 ? 0.33123 12.90457 -8.63579 1.000 105.72986 190 LYS A C 1
ATOM 1338 O O . LYS A 1 185 ? 0.99735 13.23874 -7.66023 1.000 110.93703 190 LYS A O 1
ATOM 1340 N N . GLU A 1 186 ? -0.89613 12.38776 -8.51987 1.000 108.77507 191 GLU A N 1
ATOM 1341 C CA . GLU A 1 186 ? -1.37580 11.90394 -7.22932 1.000 110.67500 191 GLU A CA 1
ATOM 1342 C C . GLU A 1 186 ? -0.77578 10.54180 -6.88330 1.000 112.00680 191 GLU A C 1
ATOM 1343 O O . GLU A 1 186 ? -0.88290 10.10320 -5.73047 1.000 111.21557 191 GLU A O 1
ATOM 1349 N N . ILE A 1 187 ? -0.08688 9.88699 -7.82933 1.000 108.12634 192 ILE A N 1
ATOM 1350 C CA . ILE A 1 187 ? 0.60777 8.64396 -7.49726 1.000 105.03404 192 ILE A CA 1
ATOM 1351 C C . ILE A 1 187 ? 2.07932 8.86579 -7.15669 1.000 108.35344 192 ILE A C 1
ATOM 1352 O O . ILE A 1 187 ? 2.74788 7.92433 -6.69836 1.000 105.81719 192 ILE A O 1
ATOM 1357 N N . GLN A 1 188 ? 2.60373 10.08388 -7.33374 1.000 112.14239 193 GLN A N 1
ATOM 1358 C CA . GLN A 1 188 ? 3.90783 10.43178 -6.77287 1.000 106.43626 193 GLN A CA 1
ATOM 1359 C C . GLN A 1 188 ? 3.80847 11.15526 -5.43966 1.000 95.79798 193 GLN A C 1
ATOM 1360 O O . GLN A 1 188 ? 4.79296 11.17893 -4.68662 1.000 83.82637 193 GLN A O 1
ATOM 1366 N N . VAL A 1 189 ? 2.65668 11.76904 -5.16157 1.000 97.20743 194 VAL A N 1
ATOM 1367 C CA . VAL A 1 189 ? 2.22442 11.98110 -3.78258 1.000 95.62913 194 VAL A CA 1
ATOM 1368 C C . VAL A 1 189 ? 2.55131 10.76411 -2.93477 1.000 94.71673 194 VAL A C 1
ATOM 1369 O O . VAL A 1 189 ? 3.27822 10.85247 -1.93602 1.000 84.16165 194 VAL A O 1
ATOM 1373 N N . HIS A 1 190 ? 2.02805 9.59906 -3.33839 1.000 96.46832 195 HIS A N 1
ATOM 1374 C CA . HIS A 1 190 ? 2.04316 8.43282 -2.46134 1.000 88.94137 195 HIS A CA 1
ATOM 1375 C C . HIS A 1 190 ? 3.44580 7.85072 -2.32038 1.000 80.56731 195 HIS A C 1
ATOM 1376 O O . HIS A 1 190 ? 3.84515 7.44732 -1.21958 1.000 86.27220 195 HIS A O 1
ATOM 1383 N N . GLN A 1 191 ? 4.20193 7.79308 -3.41809 1.000 72.43310 196 GLN A N 1
ATOM 1384 C CA . GLN A 1 191 ? 5.61485 7.45330 -3.32484 1.000 71.50651 196 GLN A CA 1
ATOM 1385 C C . GLN A 1 191 ? 6.30675 8.33465 -2.30239 1.000 78.02283 196 GLN A C 1
ATOM 1386 O O . GLN A 1 191 ? 7.06429 7.84960 -1.45440 1.000 74.26266 196 GLN A O 1
ATOM 1392 N N . ALA A 1 192 ? 6.02492 9.63907 -2.35188 1.000 83.77792 197 ALA A N 1
ATOM 1393 C CA . ALA A 1 192 ? 6.70988 10.58990 -1.49093 1.000 69.38332 197 ALA A CA 1
ATOM 1394 C C . ALA A 1 192 ? 6.36400 10.34789 -0.03133 1.000 68.04365 197 ALA A C 1
ATOM 1395 O O . ALA A 1 192 ? 7.25025 10.25411 0.82216 1.000 65.06548 197 ALA A O 1
ATOM 1397 N N . THR A 1 193 ? 5.07030 10.23370 0.26669 1.000 70.11492 198 THR A N 1
ATOM 1398 C CA . THR A 1 193 ? 4.61179 10.01339 1.63495 1.000 71.26823 198 THR A CA 1
ATOM 1399 C C . THR A 1 193 ? 5.14898 8.70078 2.21370 1.000 76.53199 198 THR A C 1
ATOM 1400 O O . THR A 1 193 ? 5.65805 8.66551 3.34424 1.000 73.56405 198 THR A O 1
ATOM 1404 N N . ILE A 1 194 ? 4.98885 7.60055 1.46505 1.000 72.49398 199 ILE A N 1
ATOM 1405 C CA . ILE A 1 194 ? 5.46656 6.28908 1.89884 1.000 70.53765 199 ILE A CA 1
ATOM 1406 C C . ILE A 1 194 ? 6.96188 6.33428 2.18420 1.000 65.54251 199 ILE A C 1
ATOM 1407 O O . ILE A 1 194 ? 7.43150 5.84754 3.22402 1.000 66.94256 199 ILE A O 1
ATOM 1412 N N . LEU A 1 195 ? 7.73151 6.91894 1.26279 1.000 61.53486 200 LEU A N 1
ATOM 1413 C CA . LEU A 1 195 ? 9.16677 7.09481 1.48173 1.000 65.84609 200 LEU A CA 1
ATOM 1414 C C . LEU A 1 195 ? 9.46179 8.00941 2.67191 1.000 70.53526 200 LEU A C 1
ATOM 1415 O O . LEU A 1 195 ? 10.44307 7.79410 3.40237 1.000 64.27728 200 LEU A O 1
ATOM 1420 N N . ASP A 1 196 ? 8.63822 9.03113 2.89273 1.000 68.74375 201 ASP A N 1
ATOM 1421 C CA . ASP A 1 196 ? 8.91271 9.89869 4.02440 1.000 69.98523 201 ASP A CA 1
ATOM 1422 C C . ASP A 1 196 ? 8.73416 9.14876 5.34055 1.000 69.67627 201 ASP A C 1
ATOM 1423 O O . ASP A 1 196 ? 9.58750 9.24434 6.23301 1.000 65.53529 201 ASP A O 1
ATOM 1428 N N . ASN A 1 197 ? 7.66347 8.35566 5.46417 1.000 68.68758 202 ASN A N 1
ATOM 1429 C CA . ASN A 1 197 ? 7.47650 7.58438 6.69081 1.000 67.23361 202 ASN A CA 1
ATOM 1430 C C . ASN A 1 197 ? 8.63715 6.62506 6.92404 1.000 62.81200 202 ASN A C 1
ATOM 1431 O O . ASN A 1 197 ? 9.11892 6.49216 8.05353 1.000 63.91450 202 ASN A O 1
ATOM 1436 N N . ILE A 1 198 ? 9.12575 5.98247 5.85903 1.000 59.41534 203 ILE A N 1
ATOM 1437 C CA . ILE A 1 198 ? 10.26861 5.07809 5.97610 1.000 59.86017 203 ILE A CA 1
ATOM 1438 C C . ILE A 1 198 ? 11.49082 5.81666 6.51750 1.000 59.05262 203 ILE A C 1
ATOM 1439 O O . ILE A 1 198 ? 12.11107 5.39793 7.50425 1.000 62.67458 203 ILE A O 1
ATOM 1444 N N . LEU A 1 199 ? 11.84589 6.93688 5.89094 1.000 60.98265 204 LEU A N 1
ATOM 1445 C CA . LEU A 1 199 ? 13.01799 7.69296 6.32365 1.000 58.23207 204 LEU A CA 1
ATOM 1446 C C . LEU A 1 199 ? 12.84042 8.26222 7.73712 1.000 66.95062 204 LEU A C 1
ATOM 1447 O O . LEU A 1 199 ? 13.81713 8.37800 8.49624 1.000 61.05873 204 LEU A O 1
ATOM 1452 N N . ARG A 1 200 ? 11.60812 8.63347 8.11101 1.000 61.07601 205 ARG A N 1
ATOM 1453 C CA A ARG A 1 200 ? 11.39611 9.07431 9.48212 0.536 71.50831 205 ARG A CA 1
ATOM 1454 C CA B ARG A 1 200 ? 11.34161 9.05322 9.48673 0.464 64.95490 205 ARG A CA 1
ATOM 1455 C C . ARG A 1 200 ? 11.68990 7.94615 10.47029 1.000 64.09357 205 ARG A C 1
ATOM 1456 O O . ARG A 1 200 ? 12.17912 8.20978 11.57650 1.000 61.01497 205 ARG A O 1
ATOM 1471 N N . LYS A 1 201 ? 11.45109 6.68720 10.07359 1.000 63.67428 206 LYS A N 1
ATOM 1472 C CA . LYS A 1 201 ? 11.80828 5.55236 10.91731 1.000 56.38183 206 LYS A CA 1
ATOM 1473 C C . LYS A 1 201 ? 13.30804 5.28392 10.87040 1.000 58.29781 206 LYS A C 1
ATOM 1474 O O . LYS A 1 201 ? 13.90262 4.88832 11.88005 1.000 60.00631 206 LYS A O 1
ATOM 1480 N N . GLU A 1 202 ? 13.94329 5.49726 9.71468 1.000 51.97724 207 GLU A N 1
ATOM 1481 C CA . GLU A 1 202 ? 15.40434 5.44803 9.67771 1.000 56.89024 207 GLU A CA 1
ATOM 1482 C C . GLU A 1 202 ? 16.01220 6.44155 10.66504 1.000 62.49429 207 GLU A C 1
ATOM 1483 O O . GLU A 1 202 ? 17.02217 6.14764 11.31700 1.000 60.60513 207 GLU A O 1
ATOM 1489 N N . THR A 1 203 ? 15.41724 7.63625 10.77076 1.000 58.46509 208 THR A N 1
ATOM 1490 C CA . THR A 1 203 ? 15.98088 8.67492 11.61724 1.000 56.54456 208 THR A CA 1
ATOM 1491 C C . THR A 1 203 ? 16.02126 8.21296 13.06874 1.000 60.77943 208 THR A C 1
ATOM 1492 O O . THR A 1 203 ? 17.07181 8.25848 13.71993 1.000 58.52735 208 THR A O 1
ATOM 1496 N N . ILE A 1 204 ? 14.89114 7.71770 13.57369 1.000 52.64919 209 ILE A N 1
ATOM 1497 C CA . ILE A 1 204 ? 14.80876 7.28112 14.96316 1.000 56.86977 209 ILE A CA 1
ATOM 1498 C C . ILE A 1 204 ? 15.66836 6.03562 15.20871 1.000 67.93342 209 ILE A C 1
ATOM 1499 O O . ILE A 1 204 ? 16.37301 5.94145 16.22363 1.000 60.67346 209 ILE A O 1
ATOM 1504 N N . ASP A 1 205 ? 15.61872 5.05399 14.29768 1.000 57.48741 210 ASP A N 1
ATOM 1505 C CA . ASP A 1 205 ? 16.40923 3.84471 14.49678 1.000 62.36573 210 ASP A CA 1
ATOM 1506 C C . ASP A 1 205 ? 17.88560 4.17474 14.61777 1.000 61.35380 210 ASP A C 1
ATOM 1507 O O . ASP A 1 205 ? 18.59350 3.60735 15.46291 1.000 64.85905 210 ASP A O 1
ATOM 1512 N N . PHE A 1 206 ? 18.36564 5.10075 13.79176 1.000 50.43600 211 PHE A N 1
ATOM 1513 C CA . PHE A 1 206 ? 19.76877 5.47957 13.87336 1.000 56.61561 211 PHE A CA 1
ATOM 1514 C C . PHE A 1 206 ? 20.11589 5.95755 15.28160 1.000 63.65980 211 PHE A C 1
ATOM 1515 O O . PHE A 1 206 ? 21.16433 5.59817 15.83193 1.000 65.32367 211 PHE A O 1
ATOM 1523 N N . LEU A 1 207 ? 19.21896 6.71628 15.90674 1.000 54.63175 212 LEU A N 1
ATOM 1524 C CA . LEU A 1 207 ? 19.51464 7.21642 17.24003 1.000 62.70982 212 LEU A CA 1
ATOM 1525 C C . LEU A 1 207 ? 19.34954 6.14331 18.30464 1.000 61.90246 212 LEU A C 1
ATOM 1526 O O . LEU A 1 207 ? 20.06171 6.16244 19.31304 1.000 63.13979 212 LEU A O 1
ATOM 1531 N N . LEU A 1 208 ? 18.43501 5.20231 18.10805 1.000 63.74579 213 LEU A N 1
ATOM 1532 C CA . LEU A 1 208 ? 18.16262 4.20936 19.14052 1.000 69.97176 213 LEU A CA 1
ATOM 1533 C C . LEU A 1 208 ? 18.99568 2.93372 19.02219 1.000 68.36059 213 LEU A C 1
ATOM 1534 O O . LEU A 1 208 ? 18.96188 2.11772 19.94723 1.000 70.22861 213 LEU A O 1
ATOM 1539 N N . ALA A 1 209 ? 19.74279 2.75260 17.93029 1.000 60.59102 214 ALA A N 1
ATOM 1540 C CA . ALA A 1 209 ? 20.65163 1.61690 17.79090 1.000 58.30276 214 ALA A CA 1
ATOM 1541 C C . ALA A 1 209 ? 21.57072 1.45298 19.00161 1.000 66.89217 214 ALA A C 1
ATOM 1542 O O . ALA A 1 209 ? 22.02360 2.43244 19.60025 1.000 64.24199 214 ALA A O 1
ATOM 1544 N N . GLU A 1 210 ? 21.82150 0.18789 19.37540 1.000 73.26260 215 GLU A N 1
ATOM 1545 C CA . GLU A 1 210 ? 22.83477 -0.18326 20.37167 1.000 55.27926 215 GLU A CA 1
ATOM 1546 C C . GLU A 1 210 ? 22.58272 0.50715 21.71003 1.000 67.37987 215 GLU A C 1
ATOM 1547 O O . GLU A 1 210 ? 23.44817 1.18943 22.26777 1.000 69.73621 215 GLU A O 1
ATOM 1553 N N . ASN A 1 211 ? 21.36789 0.32714 22.21669 1.000 63.86467 216 ASN A N 1
ATOM 1554 C CA . ASN A 1 211 ? 20.91371 0.94674 23.45639 1.000 74.02612 216 ASN A CA 1
ATOM 1555 C C . ASN A 1 211 ? 21.23100 2.43984 23.45562 1.000 75.68360 216 ASN A C 1
ATOM 1556 O O . ASN A 1 211 ? 21.79176 2.99335 24.41125 1.000 67.56572 216 ASN A O 1
ATOM 1561 N N . GLU A 1 212 ? 20.87230 3.08440 22.33737 1.000 70.00348 217 GLU A N 1
ATOM 1562 C CA . GLU A 1 212 ? 20.85627 4.53814 22.23306 1.000 67.06531 217 GLU A CA 1
ATOM 1563 C C . GLU A 1 212 ? 22.26983 5.10548 22.19995 1.000 60.42068 217 GLU A C 1
ATOM 1564 O O . GLU A 1 212 ? 22.58608 6.05189 22.91032 1.000 61.32639 217 GLU A O 1
ATOM 1570 N N . LYS A 1 213 ? 23.13259 4.48638 21.38939 1.000 58.62170 218 LYS A N 1
ATOM 1571 C CA . LYS A 1 213 ? 24.53358 4.90002 21.35386 1.000 65.03322 218 LYS A CA 1
ATOM 1572 C C . LYS A 1 213 ? 24.66934 6.32920 20.83808 1.000 66.16497 218 LYS A C 1
ATOM 1573 O O . LYS A 1 213 ? 25.28485 7.18998 21.48571 1.000 63.24979 218 LYS A O 1
ATOM 1579 N N . HIS A 1 214 ? 24.09135 6.59578 19.67033 1.000 57.63354 219 HIS A N 1
ATOM 1580 C CA . HIS A 1 214 ? 24.14656 7.93192 19.10848 1.000 62.50901 219 HIS A CA 1
ATOM 1581 C C . HIS A 1 214 ? 23.29826 8.90980 19.90876 1.000 66.60289 219 HIS A C 1
ATOM 1582 O O . HIS A 1 214 ? 23.64199 10.09225 20.00106 1.000 54.61579 219 HIS A O 1
ATOM 1589 N N . LEU A 1 215 ? 22.19553 8.44325 20.49413 1.000 54.08643 220 LEU A N 1
ATOM 1590 C CA . LEU A 1 215 ? 21.41267 9.34197 21.32110 1.000 58.52893 220 LEU A CA 1
ATOM 1591 C C . LEU A 1 215 ? 22.20391 9.76463 22.55917 1.000 64.35526 220 LEU A C 1
ATOM 1592 O O . LEU A 1 215 ? 22.23453 10.94808 22.90167 1.000 57.13461 220 LEU A O 1
ATOM 1597 N N . ASP A 1 216 ? 22.87909 8.81481 23.21866 1.000 60.72659 221 ASP A N 1
ATOM 1598 C CA . ASP A 1 216 ? 23.74498 9.15379 24.34139 1.000 61.62499 221 ASP A CA 1
ATOM 1599 C C . ASP A 1 216 ? 24.92966 9.98469 23.87642 1.000 64.49911 221 ASP A C 1
ATOM 1600 O O . ASP A 1 216 ? 25.40011 10.87349 24.59523 1.000 62.20674 221 ASP A O 1
ATOM 1605 N N . GLU A 1 217 ? 25.42106 9.70856 22.66946 1.000 63.24379 222 GLU A N 1
ATOM 1606 C CA . GLU A 1 217 ? 26.47460 10.52559 22.08126 1.000 61.79217 222 GLU A CA 1
ATOM 1607 C C . GLU A 1 217 ? 26.07842 12.00110 22.03266 1.000 64.43204 222 GLU A C 1
ATOM 1608 O O . GLU A 1 217 ? 26.90842 12.88885 22.28370 1.000 57.35233 222 GLU A O 1
ATOM 1614 N N . TYR A 1 218 ? 24.81948 12.27788 21.67155 1.000 61.40563 223 TYR A N 1
ATOM 1615 C CA . TYR A 1 218 ? 24.31351 13.64601 21.66679 1.000 65.20248 223 TYR A CA 1
ATOM 1616 C C . TYR A 1 218 ? 24.23149 14.19556 23.07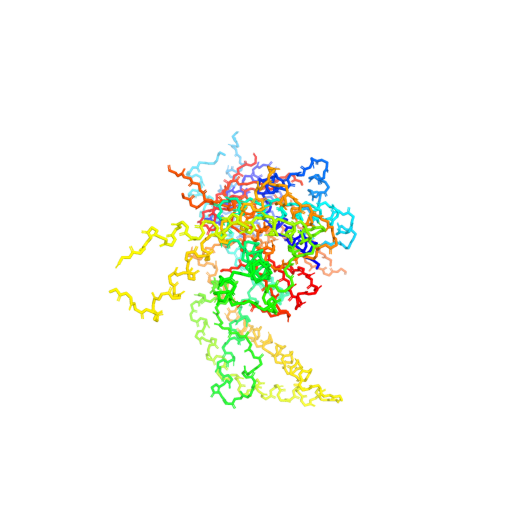921 1.000 66.55853 223 TYR A C 1
ATOM 1617 O O . TYR A 1 218 ? 24.57144 15.36145 23.31840 1.000 60.67143 223 TYR A O 1
ATOM 1626 N N . ARG A 1 219 ? 23.75243 13.37283 24.01981 1.000 63.44204 224 ARG A N 1
ATOM 1627 C CA . ARG A 1 219 ? 23.68659 13.80273 25.40729 1.000 59.50483 224 ARG A CA 1
ATOM 1628 C C . ARG A 1 219 ? 25.04686 14.28492 25.86853 1.000 65.29963 224 ARG A C 1
ATOM 1629 O O . ARG A 1 219 ? 25.18221 15.39839 26.38844 1.000 68.04193 224 ARG A O 1
ATOM 1637 N N . GLU A 1 220 ? 26.07522 13.46533 25.64464 1.000 63.62041 225 GLU A N 1
ATOM 1638 C CA . GLU A 1 220 ? 27.41857 13.81869 26.07953 1.000 61.73670 225 GLU A CA 1
ATOM 1639 C C . GLU A 1 220 ? 27.89354 15.09224 25.41002 1.000 64.83814 225 GLU A C 1
ATOM 1640 O O . GLU A 1 220 ? 28.51461 15.94527 26.05718 1.000 66.74877 225 GLU A O 1
ATOM 1646 N N . HIS A 1 221 ? 27.56602 15.26603 24.13130 1.000 59.42953 226 HIS A N 1
ATOM 1647 C CA . HIS A 1 221 ? 27.95216 16.49383 23.44448 1.000 66.68844 226 HIS A CA 1
ATOM 1648 C C . HIS A 1 221 ? 27.37311 17.72711 24.13597 1.000 70.83875 226 HIS A C 1
ATOM 1649 O O . HIS A 1 221 ? 28.07807 18.72238 24.36135 1.000 65.59193 226 HIS A O 1
ATOM 1656 N N . LEU A 1 222 ? 26.08800 17.67728 24.48513 1.000 66.61699 227 LEU A N 1
ATOM 1657 C CA . LEU A 1 222 ? 25.46752 18.79956 25.17297 1.000 70.48396 227 LEU A CA 1
ATOM 1658 C C . LEU A 1 222 ? 25.97083 18.96442 26.60525 1.000 68.73324 227 LEU A C 1
ATOM 1659 O O . LEU A 1 222 ? 25.78354 20.03481 27.19341 1.000 56.23783 227 LEU A O 1
ATOM 1664 N N . ARG A 1 223 ? 26.60187 17.93732 27.18260 1.000 72.73392 228 ARG A N 1
ATOM 1665 C CA . ARG A 1 223 ? 27.25331 18.11448 28.47681 1.000 73.66993 228 ARG A CA 1
ATOM 1666 C C . ARG A 1 223 ? 28.63227 18.74744 28.34125 1.000 77.03019 228 ARG A C 1
ATOM 1667 O O . ARG A 1 223 ? 29.21197 19.15044 29.35164 1.000 85.63734 228 ARG A O 1
ATOM 1675 N N . ARG A 1 224 ? 29.16621 18.82432 27.12646 1.000 69.12074 229 ARG A N 1
ATOM 1676 C CA . ARG A 1 224 ? 30.40154 19.54177 26.86005 1.000 81.17833 229 ARG A CA 1
ATOM 1677 C C . ARG A 1 224 ? 30.20354 21.04184 27.10593 1.000 92.17009 229 ARG A C 1
ATOM 1678 O O . ARG A 1 224 ? 29.11891 21.59669 26.89269 1.000 90.74021 229 ARG A O 1
ATOM 1686 N N . GLU A 1 225 ? 31.26597 21.70185 27.57268 1.000 98.90090 230 GLU A N 1
ATOM 1687 C CA . GLU A 1 225 ? 31.17818 23.10674 27.96337 1.000 97.36399 230 GLU A CA 1
ATOM 1688 C C . GLU A 1 225 ? 31.34135 24.06789 26.79652 1.000 91.63139 230 GLU A C 1
ATOM 1689 O O . GLU A 1 225 ? 30.96041 25.23644 26.92155 1.000 86.79765 230 GLU A O 1
ATOM 1691 N N . PHE A 1 226 ? 31.89060 23.61086 25.66763 1.000 102.10084 231 PHE A N 1
ATOM 1692 C CA . PHE A 1 226 ? 31.97248 24.47757 24.49722 1.000 99.88346 231 PHE A CA 1
ATOM 1693 C C . PHE A 1 226 ? 30.62351 24.64462 23.81658 1.000 96.05286 231 PHE A C 1
ATOM 1694 O O . PHE A 1 226 ? 30.45769 25.57707 23.01865 1.000 98.34276 231 PHE A O 1
ATOM 1702 N N . VAL A 1 227 ? 29.66708 23.76623 24.09995 1.000 85.07135 232 VAL A N 1
ATOM 1703 C CA . VAL A 1 227 ? 28.38355 23.82336 23.41876 1.000 83.24570 232 VAL A CA 1
ATOM 1704 C C . VAL A 1 227 ? 27.53251 24.89255 24.07947 1.000 82.14279 232 VAL A C 1
ATOM 1705 O O . VAL A 1 227 ? 27.18534 24.78580 25.26194 1.000 78.18478 232 VAL A O 1
ATOM 1709 N N . TRP A 1 228 ? 27.20125 25.92481 23.31161 1.000 80.61053 233 TRP A N 1
ATOM 1710 C CA . TRP A 1 228 ? 26.33296 26.97757 23.80861 1.000 87.67539 233 TRP A CA 1
ATOM 1711 C C . TRP A 1 228 ? 24.94218 26.41381 24.05674 1.000 78.64458 233 TRP A C 1
ATOM 1712 O O . TRP A 1 228 ? 24.37534 25.73376 23.20058 1.000 89.86604 233 TRP A O 1
ATOM 1714 N N . GLY A 1 229 ? 24.39971 26.67366 25.24058 1.000 70.37338 234 GLY A N 1
ATOM 1715 C CA . GLY A 1 229 ? 22.98529 26.43982 25.45007 1.000 63.21712 234 GLY A CA 1
ATOM 1716 C C . GLY A 1 229 ? 22.15766 27.36629 24.57035 1.000 68.52871 234 GLY A C 1
ATOM 1717 O O . GLY A 1 229 ? 22.32207 28.58978 24.59504 1.000 75.33359 234 GLY A O 1
ATOM 1718 N N . SER A 1 230 ? 21.27518 26.78699 23.78783 1.000 69.91625 235 SER A N 1
ATOM 1719 C CA . SER A 1 230 ? 20.31152 27.52848 23.00787 1.000 71.04952 235 SER A CA 1
ATOM 1720 C C . SER A 1 230 ? 19.09476 27.92834 23.84122 1.000 62.89430 235 SER A C 1
ATOM 1721 O O . SER A 1 230 ? 18.89295 27.48650 24.97189 1.000 65.16242 235 SER A O 1
ATOM 1724 N N . GLU A 1 231 ? 18.24699 28.75417 23.23095 1.000 65.15366 236 GLU A N 1
ATOM 1725 C CA . GLU A 1 231 ? 16.90273 28.95931 23.74725 1.000 61.44328 236 GLU A CA 1
ATOM 1726 C C . GLU A 1 231 ? 16.13711 27.64030 23.78569 1.000 75.23400 236 GLU A C 1
ATOM 1727 O O . GLU A 1 231 ? 15.36959 27.39078 24.72219 1.000 79.47044 236 GLU A O 1
ATOM 1733 N N . GLU A 1 232 ? 16.36348 26.76501 22.79499 1.000 76.95173 237 GLU A N 1
ATOM 1734 C CA . GLU A 1 232 ? 15.77856 25.42198 22.81961 1.000 77.54873 237 GLU A CA 1
ATOM 1735 C C . GLU A 1 232 ? 16.11646 24.70542 24.11743 1.000 73.59829 237 GLU A C 1
ATOM 1736 O O . GLU A 1 232 ? 15.22706 24.21494 24.82454 1.000 65.40070 237 GLU A O 1
ATOM 1742 N N . THR A 1 233 ? 17.40698 24.60869 24.43611 1.000 61.90522 238 THR A N 1
ATOM 1743 C CA . THR A 1 233 ? 17.75980 23.84418 25.61264 1.000 68.52204 238 THR A CA 1
ATOM 1744 C C . THR A 1 233 ? 17.25105 24.52115 26.87299 1.000 71.95310 238 THR A C 1
ATOM 1745 O O . THR A 1 233 ? 16.91077 23.82698 27.83960 1.000 60.93372 238 THR A O 1
ATOM 1749 N N . LEU A 1 234 ? 17.16505 25.85953 26.86883 1.000 70.48927 239 LEU A N 1
ATOM 1750 C CA . LEU A 1 234 ? 16.60837 26.57299 28.01180 1.000 66.07594 239 LEU A CA 1
ATOM 1751 C C . LEU A 1 234 ? 15.23101 26.03135 28.36948 1.000 65.23764 239 LEU A C 1
ATOM 1752 O O . LEU A 1 234 ? 14.95042 25.72382 29.53815 1.000 61.48717 239 LEU A O 1
ATOM 1757 N N . MET A 1 235 ? 14.38415 25.84967 27.35796 1.000 60.46076 240 MET A N 1
ATOM 1758 C CA . MET A 1 235 ? 13.01532 25.40490 27.58131 1.000 69.84783 240 MET A CA 1
ATOM 1759 C C . MET A 1 235 ? 12.95179 23.97074 28.09306 1.000 71.59303 240 MET A C 1
ATOM 1760 O O . MET A 1 235 ? 12.05828 23.63427 28.88561 1.000 69.96617 240 MET A O 1
ATOM 1765 N N . VAL A 1 236 ? 13.87514 23.11064 27.65538 1.000 63.12974 241 VAL A N 1
ATOM 1766 C CA . VAL A 1 236 ? 13.96361 21.77832 28.24246 1.000 64.10205 241 VAL A CA 1
ATOM 1767 C C . VAL A 1 236 ? 14.33131 21.88897 29.70826 1.000 62.73178 241 VAL A C 1
ATOM 1768 O O . VAL A 1 236 ? 13.69650 21.28463 30.58514 1.000 63.36733 241 VAL A O 1
ATOM 1772 N N . LEU A 1 237 ? 15.39050 22.64697 29.98061 1.000 59.85800 242 LEU A N 1
ATOM 1773 C CA . LEU A 1 237 ? 15.85444 22.86614 31.34012 1.000 64.88369 242 LEU A CA 1
ATOM 1774 C C . LEU A 1 237 ? 14.71974 23.32538 32.24817 1.000 64.64512 242 LEU A C 1
ATOM 1775 O O . LEU A 1 237 ? 14.53112 22.78787 33.34788 1.000 58.61180 242 LEU A O 1
ATOM 1780 N N . HIS A 1 238 ? 13.93900 24.31075 31.79502 1.000 62.76786 243 HIS A N 1
ATOM 1781 C CA . HIS A 1 238 ? 12.95124 24.89571 32.69374 1.000 65.80925 243 HIS A CA 1
ATOM 1782 C C . HIS A 1 238 ? 11.76509 23.96989 32.89395 1.000 67.31501 243 HIS A C 1
ATOM 1783 O O . HIS A 1 238 ? 11.11549 24.01848 33.94802 1.000 65.41730 243 HIS A O 1
ATOM 1790 N N . ARG A 1 239 ? 11.46192 23.13792 31.89097 1.000 69.54184 244 ARG A N 1
ATOM 1791 C CA . ARG A 1 239 ? 10.48220 22.07304 32.07444 1.000 64.13955 244 ARG A CA 1
ATOM 1792 C C . ARG A 1 239 ? 11.02354 21.00554 33.01061 1.000 64.56000 244 ARG A C 1
ATOM 1793 O O . ARG A 1 239 ? 10.28456 20.47255 33.84383 1.000 66.97452 244 ARG A O 1
ATOM 1801 N N . ALA A 1 240 ? 12.31210 20.67760 32.89304 1.000 61.89364 245 ALA A N 1
ATOM 1802 C CA . ALA A 1 240 ? 12.90868 19.75579 33.85074 1.000 61.34236 245 ALA A CA 1
ATOM 1803 C C . ALA A 1 240 ? 12.89612 20.34047 35.25978 1.000 63.94366 245 ALA A C 1
ATOM 1804 O O . ALA A 1 240 ? 12.54673 19.64719 36.22422 1.000 63.44275 245 ALA A O 1
ATOM 1806 N N . ILE A 1 241 ? 13.25856 21.61569 35.40316 1.000 64.55533 246 ILE A N 1
ATOM 1807 C CA . ILE A 1 241 ? 13.26575 22.22742 36.72846 1.000 60.18878 246 ILE A CA 1
ATOM 1808 C C . ILE A 1 241 ? 11.85607 22.23560 37.31960 1.000 69.38851 246 ILE A C 1
ATOM 1809 O O . ILE A 1 241 ? 11.64388 21.84347 38.47400 1.000 70.79671 246 ILE A O 1
ATOM 1814 N N . GLN A 1 242 ? 10.86856 22.67486 36.53988 1.000 69.03823 247 GLN A N 1
ATOM 1815 C CA . GLN A 1 242 ? 9.50089 22.61651 37.03330 1.000 68.18735 247 GLN A CA 1
ATOM 1816 C C . GLN A 1 242 ? 8.99425 21.19083 37.14447 1.000 79.18788 247 GLN A C 1
ATOM 1817 O O . GLN A 1 242 ? 7.93437 20.97723 37.74671 1.000 77.17264 247 GLN A O 1
ATOM 1823 N N . GLY A 1 243 ? 9.73640 20.22409 36.59528 1.000 76.18631 248 GLY A N 1
ATOM 1824 C CA . GLY A 1 243 ? 9.36013 18.82417 36.65401 1.000 74.50249 248 GLY A CA 1
ATOM 1825 C C . GLY A 1 243 ? 8.11527 18.49371 35.86748 1.000 80.10747 248 GLY A C 1
ATOM 1826 O O . GLY A 1 243 ? 7.37090 17.59163 36.25919 1.000 86.63843 248 GLY A O 1
ATOM 1827 N N . GLU A 1 244 ? 7.86087 19.20984 34.77119 1.000 83.59718 249 GLU A N 1
ATOM 1828 C CA . GLU A 1 244 ? 6.66203 18.97094 33.96957 1.000 94.10068 249 GLU A CA 1
ATOM 1829 C C . GLU A 1 244 ? 6.65659 17.54401 33.42811 1.000 92.90883 249 GLU A C 1
ATOM 1830 O O . GLU A 1 244 ? 7.67503 17.04903 32.93663 1.000 91.56322 249 GLU A O 1
ATOM 1836 N N . ARG A 1 245 ? 5.50990 16.87258 33.54404 1.000 96.33471 250 ARG A N 1
ATOM 1837 C CA . ARG A 1 245 ? 5.39774 15.46517 33.18015 1.000 105.19908 250 ARG A CA 1
ATOM 1838 C C . ARG A 1 245 ? 4.06360 15.20905 32.48763 1.000 109.51223 250 ARG A C 1
ATOM 1839 O O . ARG A 1 245 ? 3.19132 16.08108 32.40854 1.000 106.35900 250 ARG A O 1
ATOM 1847 N N . MET A 1 246 ? 3.92523 13.98671 31.97426 1.000 115.63104 251 MET A N 1
ATOM 1848 C CA . MET A 1 246 ? 2.64451 13.43688 31.54227 1.000 112.83744 251 MET A CA 1
ATOM 1849 C C . MET A 1 246 ? 2.58921 12.00724 32.05310 1.000 99.24996 251 MET A C 1
ATOM 1850 O O . MET A 1 246 ? 3.40871 11.17710 31.65321 1.000 104.41942 251 MET A O 1
ATOM 1852 N N . VAL A 1 247 ? 1.65252 11.73078 32.95653 1.000 98.94742 252 VAL A N 1
ATOM 1853 C CA . VAL A 1 247 ? 1.59861 10.45647 33.65817 1.000 108.96503 252 VAL A CA 1
ATOM 1854 C C . VAL A 1 247 ? 0.20325 9.85374 33.53786 1.000 111.39870 252 VAL A C 1
ATOM 1855 O O . VAL A 1 247 ? -0.80013 10.56665 33.41623 1.000 107.23297 252 VAL A O 1
ATOM 1859 N N . ARG A 1 248 ? 0.14804 8.52253 33.56830 1.000 107.58779 253 ARG A N 1
ATOM 1860 C CA . ARG A 1 248 ? -1.12725 7.82583 33.50457 1.000 116.76339 253 ARG A CA 1
ATOM 1861 C C . ARG A 1 248 ? -1.88970 7.98671 34.82079 1.000 108.34918 253 ARG A C 1
ATOM 1862 O O . ARG A 1 248 ? -1.31519 8.26347 35.87504 1.000 106.22109 253 ARG A O 1
ATOM 1864 N N . ASN A 1 249 ? -3.20587 7.82413 34.74426 1.000 108.35275 254 ASN A N 1
ATOM 1865 C CA . ASN A 1 249 ? -4.04692 7.86742 35.93389 1.000 107.37416 254 ASN A CA 1
ATOM 1866 C C . ASN A 1 249 ? -5.05333 6.71308 35.97039 1.000 114.55220 254 ASN A C 1
ATOM 1867 O O . ASN A 1 249 ? -4.71611 5.58332 36.34920 1.000 109.26871 254 ASN A O 1
ATOM 1872 N N . GLU A 1 255 ? -2.26792 11.97980 32.38660 1.000 105.87708 260 GLU A N 1
ATOM 1873 C CA . GLU A 1 255 ? -2.55368 13.36202 32.77130 1.000 108.90544 260 GLU A CA 1
ATOM 1874 C C . GLU A 1 255 ? -1.27000 14.17574 33.03913 1.000 112.59228 260 GLU A C 1
ATOM 1875 O O . GLU A 1 255 ? -0.33337 13.68044 33.68484 1.000 105.03624 260 GLU A O 1
ATOM 1877 N N . PRO A 1 256 ? -1.23982 15.42706 32.55951 1.000 114.32406 261 PRO A N 1
ATOM 1878 C CA . PRO A 1 256 ? -0.03575 16.25823 32.70705 1.000 109.32685 261 PRO A CA 1
ATOM 1879 C C . PRO A 1 256 ? 0.05843 16.84205 34.11061 1.000 112.26761 261 PRO A C 1
ATOM 1880 O O . PRO A 1 256 ? -0.87662 17.48392 34.59523 1.000 110.08782 261 PRO A O 1
ATOM 1884 N N . VAL A 1 257 ? 1.20254 16.62027 34.75753 1.000 109.51262 262 VAL A N 1
ATOM 1885 C CA . VAL A 1 257 ? 1.42629 17.02482 36.13764 1.000 105.82633 262 VAL A CA 1
ATOM 1886 C C . VAL A 1 257 ? 2.71043 17.84549 36.20365 1.000 105.84192 262 VAL A C 1
ATOM 1887 O O . VAL A 1 257 ? 3.65692 17.60678 35.44446 1.000 102.44632 262 VAL A O 1
ATOM 1891 N N . TYR A 1 258 ? 2.72358 18.83718 37.10524 1.000 104.70607 263 TYR A N 1
ATOM 1892 C CA . TYR A 1 258 ? 3.85787 19.72116 37.36539 1.000 98.06748 263 TYR A CA 1
ATOM 1893 C C . TYR A 1 258 ? 4.29536 19.59467 38.82364 1.000 95.50504 263 TYR A C 1
ATOM 1894 O O . TYR A 1 258 ? 3.50518 19.23272 39.70003 1.000 100.24118 263 TYR A O 1
ATOM 1903 N N . ASP A 1 259 ? 5.55835 19.91797 39.09359 1.000 86.43268 264 ASP A N 1
ATOM 1904 C CA . ASP A 1 259 ? 6.02715 19.98291 40.47394 1.000 83.55177 264 ASP A CA 1
ATOM 1905 C C . ASP A 1 259 ? 6.07054 21.40636 41.00894 1.000 80.83020 264 ASP A C 1
ATOM 1906 O O . ASP A 1 259 ? 5.66937 21.65140 42.15090 1.000 80.61413 264 ASP A O 1
ATOM 1911 N N . HIS A 1 260 ? 6.55772 22.34232 40.20215 1.000 84.74233 265 HIS A N 1
ATOM 1912 C CA . HIS A 1 260 ? 6.46175 23.76658 40.46387 1.000 75.04855 265 HIS A CA 1
ATOM 1913 C C . HIS A 1 260 ? 5.96384 24.46796 39.21595 1.000 79.93976 265 HIS A C 1
ATOM 1914 O O . HIS A 1 260 ? 6.15512 23.98920 38.09400 1.000 93.32514 265 HIS A O 1
ATOM 1921 N N . GLU A 1 261 ? 5.30149 25.59179 39.42162 1.000 70.55636 266 GLU A N 1
ATOM 1922 C CA . GLU A 1 261 ? 5.10197 26.57353 38.37317 1.000 78.18575 266 GLU A CA 1
ATOM 1923 C C . GLU A 1 261 ? 6.03954 27.73466 38.67576 1.000 82.13540 266 GLU A C 1
ATOM 1924 O O . GLU A 1 261 ? 5.97117 28.33534 39.75492 1.000 83.36814 266 GLU A O 1
ATOM 1930 N N . ILE A 1 262 ? 6.94343 28.00696 37.74268 1.000 75.94401 267 ILE A N 1
ATOM 1931 C CA . ILE A 1 262 ? 7.92837 29.06509 37.85486 1.000 70.22232 267 ILE A CA 1
ATOM 1932 C C . ILE A 1 262 ? 7.79937 29.87541 36.57211 1.000 76.83610 267 ILE A C 1
ATOM 1933 O O . ILE A 1 262 ? 8.29995 29.46235 35.51806 1.000 74.31422 267 ILE A O 1
ATOM 1938 N N . ILE A 1 263 ? 7.09766 31.00753 36.64555 1.000 74.93611 268 ILE A N 1
ATOM 1939 C CA . ILE A 1 263 ? 6.94914 31.89238 35.49255 1.000 69.38983 268 ILE A CA 1
ATOM 1940 C C . ILE A 1 263 ? 8.32215 32.41853 35.10112 1.000 69.33937 268 ILE A C 1
ATOM 1941 O O . ILE A 1 263 ? 9.00102 33.07565 35.89668 1.000 74.24947 268 ILE A O 1
ATOM 1946 N N . LEU A 1 264 ? 8.74360 32.12143 33.88067 1.000 73.30917 269 LEU A N 1
ATOM 1947 C CA . LEU A 1 264 ? 10.01632 32.58672 33.35219 1.000 72.54431 269 LEU A CA 1
ATOM 1948 C C . LEU A 1 264 ? 9.74715 33.58050 32.22848 1.000 77.74846 269 LEU A C 1
ATOM 1949 O O . LEU A 1 264 ? 8.80971 33.40787 31.44476 1.000 83.05490 269 LEU A O 1
ATOM 1954 N N . HIS A 1 265 ? 10.53692 34.64274 32.16837 1.000 71.51862 270 HIS A N 1
ATOM 1955 C CA . HIS A 1 265 ? 10.45011 35.56569 31.05144 1.000 67.37061 270 HIS A CA 1
ATOM 1956 C C . HIS A 1 265 ? 11.82096 35.69089 30.43552 1.000 67.75253 270 HIS A C 1
ATOM 1957 O O . HIS A 1 265 ? 12.82637 35.80518 31.14694 1.000 65.89675 270 HIS A O 1
ATOM 1964 N N . VAL A 1 266 ? 11.84988 35.67819 29.11836 1.000 76.59241 271 VAL A N 1
ATOM 1965 C CA . VAL A 1 266 ? 13.04744 36.01233 28.37228 1.000 75.22998 271 VAL A CA 1
ATOM 1966 C C . VAL A 1 266 ? 12.89392 37.42543 27.84078 1.000 82.29448 271 VAL A C 1
ATOM 1967 O O . VAL A 1 266 ? 11.81133 37.83464 27.39568 1.000 83.30856 271 VAL A O 1
ATOM 1971 N N . HIS A 1 267 ? 13.96850 38.18883 27.95299 1.000 83.13003 272 HIS A N 1
ATOM 1972 C CA . HIS A 1 267 ? 14.10310 39.49418 27.34172 1.000 78.77320 272 HIS A CA 1
ATOM 1973 C C . HIS A 1 267 ? 15.11893 39.37441 26.21398 1.000 83.43845 272 HIS A C 1
ATOM 1974 O O . HIS A 1 267 ? 16.00481 38.51209 26.24993 1.000 79.79750 272 HIS A O 1
ATOM 1981 N N . ARG A 1 268 ? 14.95977 40.20370 25.18277 1.000 89.59681 273 ARG A N 1
ATOM 1982 C CA . ARG A 1 268 ? 15.80864 40.11917 23.99618 1.000 92.26062 273 ARG A CA 1
ATOM 1983 C C . ARG A 1 268 ? 16.31090 41.51162 23.63460 1.000 90.75921 273 ARG A C 1
ATOM 1984 O O . ARG A 1 268 ? 15.52957 42.37095 23.20800 1.000 91.75422 273 ARG A O 1
ATOM 1992 N N . ASN A 1 269 ? 17.62140 41.71790 23.81698 1.000 88.74244 274 ASN A N 1
ATOM 1993 C CA . ASN A 1 269 ? 18.28975 43.00288 23.60349 1.000 91.18966 274 ASN A CA 1
ATOM 1994 C C . ASN A 1 269 ? 17.65968 44.10314 24.45606 1.000 96.24284 274 ASN A C 1
ATOM 1995 O O . ASN A 1 269 ? 17.56231 45.26026 24.03242 1.000 98.22156 274 ASN A O 1
ATOM 2000 N N . GLY A 1 270 ? 17.22360 43.73660 25.66866 1.000 85.37716 275 GLY A N 1
ATOM 2001 C CA . GLY A 1 270 ? 16.62751 44.65078 26.60989 1.000 85.70916 275 GLY A CA 1
ATOM 2002 C C . GLY A 1 270 ? 15.11169 44.69915 26.58821 1.000 91.53415 275 GLY A C 1
ATOM 2003 O O . GLY A 1 270 ? 14.51197 45.12697 27.58233 1.000 92.96345 275 GLY A O 1
ATOM 2004 N N . ALA A 1 271 ? 14.47670 44.28124 25.49064 1.000 85.90218 276 ALA A N 1
ATOM 2005 C CA . ALA A 1 271 ? 13.02175 44.33383 25.39373 1.000 90.59578 276 ALA A CA 1
ATOM 2006 C C . ALA A 1 271 ? 12.38258 43.52190 26.52079 1.000 92.43445 276 ALA A C 1
ATOM 2007 O O . ALA A 1 271 ? 13.04098 42.72765 27.17672 1.000 93.59127 276 ALA A O 1
ATOM 2009 N N . SER A 1 272 ? 11.08877 43.72181 26.75110 1.000 95.13886 277 SER A N 1
ATOM 2010 C CA . SER A 1 272 ? 10.35159 42.91416 27.71401 1.000 93.75989 277 SER A CA 1
ATOM 2011 C C . SER A 1 272 ? 9.01897 42.44916 27.13706 1.000 95.82376 277 SER A C 1
ATOM 2012 O O . SER A 1 272 ? 8.47196 43.07486 26.22060 1.000 94.58204 277 SER A O 1
ATOM 2015 N N . PRO A 1 273 ? 8.47191 41.33248 27.64885 1.000 91.44783 278 PRO A N 1
ATOM 2016 C CA . PRO A 1 273 ? 7.20319 40.87184 27.08007 1.000 92.00263 278 PRO A CA 1
ATOM 2017 C C . PRO A 1 273 ? 6.03275 41.73818 27.53149 1.000 87.43951 278 PRO A C 1
ATOM 2018 O O . PRO A 1 273 ? 5.13803 41.97662 26.71851 1.000 90.23460 278 PRO A O 1
ATOM 2022 N N . GLY A 1 278 ? 0.91374 36.99727 33.74952 1.000 71.82420 283 GLY A N 1
ATOM 2023 C CA . GLY A 1 278 ? 1.36862 36.96045 35.12808 1.000 77.09129 283 GLY A CA 1
ATOM 2024 C C . GLY A 1 278 ? 2.77504 37.49777 35.34919 1.000 81.54050 283 GLY A C 1
ATOM 2025 O O . GLY A 1 278 ? 3.53633 37.67023 34.39196 1.000 85.06105 283 GLY A O 1
ATOM 2026 N N . SER A 1 279 ? 3.13197 37.74499 36.64008 1.000 77.32833 284 SER A N 1
ATOM 2027 C CA . SER A 1 279 ? 4.39769 38.36414 37.03944 1.000 80.65276 284 SER A CA 1
ATOM 2028 C C . SER A 1 279 ? 5.51400 37.32403 37.10287 1.000 74.03009 284 SER A C 1
ATOM 2029 O O . SER A 1 279 ? 5.30605 36.21328 37.60465 1.000 81.97379 284 SER A O 1
ATOM 2032 N N . PRO A 1 280 ? 6.70397 37.66838 36.61526 1.000 65.94253 285 PRO A N 1
ATOM 2033 C CA . PRO A 1 280 ? 7.74713 36.65330 36.41679 1.000 66.17797 285 PRO A CA 1
ATOM 2034 C C . PRO A 1 280 ? 8.68272 36.47871 37.59328 1.000 72.16704 285 PRO A C 1
ATOM 2035 O O . PRO A 1 280 ? 9.13069 37.45895 38.18554 1.000 76.34129 285 PRO A O 1
ATOM 2039 N N . GLU A 1 281 ? 9.00903 35.22760 37.91772 1.000 69.94358 286 GLU A N 1
ATOM 2040 C CA . GLU A 1 281 ? 9.91036 34.93610 39.01495 1.000 60.70413 286 GLU A CA 1
ATOM 2041 C C . GLU A 1 281 ? 11.34794 34.69306 38.56522 1.000 70.67464 286 GLU A C 1
ATOM 2042 O O . GLU A 1 281 ? 12.26314 34.74085 39.40108 1.000 60.76755 286 GLU A O 1
ATOM 2048 N N . MET A 1 282 ? 11.57890 34.43456 37.27473 1.000 66.19883 287 MET A N 1
ATOM 2049 C CA . MET A 1 282 ? 12.93230 34.37143 36.73813 1.000 60.57335 287 MET A CA 1
ATOM 2050 C C . MET A 1 282 ? 12.96543 35.13710 35.42300 1.000 68.41530 287 MET A C 1
ATOM 2051 O O . MET A 1 282 ? 12.03957 35.02449 34.61056 1.000 68.61065 287 MET A O 1
ATOM 2056 N N . ILE A 1 283 ? 14.02486 35.93171 35.23040 1.000 71.45147 288 ILE A N 1
ATOM 2057 C CA . ILE A 1 283 ? 14.18036 36.81590 34.07599 1.000 64.95083 288 ILE A CA 1
ATOM 2058 C C . ILE A 1 283 ? 15.55927 36.62813 33.46907 1.000 67.63838 288 ILE A C 1
ATOM 2059 O O . ILE A 1 283 ? 16.57299 36.87470 34.13275 1.000 61.22853 288 ILE A O 1
ATOM 2064 N N . LEU A 1 284 ? 15.60833 36.27355 32.19329 1.000 63.62596 289 LEU A N 1
ATOM 2065 C CA . LEU A 1 284 ? 16.86989 36.32779 31.47903 1.000 63.60247 289 LEU A CA 1
ATOM 2066 C C . LEU A 1 284 ? 16.75881 37.27464 30.29747 1.000 74.62001 289 LEU A C 1
ATOM 2067 O O . LEU A 1 284 ? 15.69188 37.41827 29.68933 1.000 73.03680 289 LEU A O 1
ATOM 2072 N N . ASN A 1 285 ? 17.86751 37.92826 29.98954 1.000 73.15719 290 ASN A N 1
ATOM 2073 C CA . ASN A 1 285 ? 17.98131 38.70316 28.77475 1.000 72.62384 290 ASN A CA 1
ATOM 2074 C C . ASN A 1 285 ? 18.81351 37.91302 27.77820 1.000 75.62955 290 ASN A C 1
ATOM 2075 O O . ASN A 1 285 ? 19.89154 37.41458 28.12495 1.000 70.92478 290 ASN A O 1
ATOM 2080 N N . ASN A 1 286 ? 18.30258 37.79991 26.54500 1.000 78.73448 291 ASN A N 1
ATOM 2081 C CA . ASN A 1 286 ? 18.93390 37.05321 25.45520 1.000 81.54736 291 ASN A CA 1
ATOM 2082 C C . ASN A 1 286 ? 19.42913 38.06760 24.43011 1.000 84.53874 291 ASN A C 1
ATOM 2083 O O . ASN A 1 286 ? 18.62609 38.65060 23.69530 1.000 88.74319 291 ASN A O 1
ATOM 2088 N N . GLU A 1 287 ? 20.74988 38.27162 24.38203 1.000 87.48340 292 GLU A N 1
ATOM 2089 C CA . GLU A 1 287 ? 21.38429 39.26567 23.50470 1.000 89.01692 292 GLU A CA 1
ATOM 2090 C C . GLU A 1 287 ? 21.76211 38.61098 22.18504 1.000 86.20114 292 GLU A C 1
ATOM 2091 O O . GLU A 1 287 ? 22.86387 38.07934 22.03299 1.000 85.69685 292 GLU A O 1
ATOM 2097 N N . GLY A 1 288 ? 20.84230 38.67290 21.21515 1.000 95.22986 293 GLY A N 1
ATOM 2098 C CA . GLY A 1 288 ? 21.03482 38.11911 19.88277 1.000 88.20106 293 GLY A CA 1
ATOM 2099 C C . GLY A 1 288 ? 21.65477 36.73701 19.83828 1.000 92.95550 293 GLY A C 1
ATOM 2100 O O . GLY A 1 288 ? 22.42536 36.44135 18.91902 1.000 98.99341 293 GLY A O 1
ATOM 2101 N N . ASN A 1 289 ? 21.33310 35.89383 20.83460 1.000 90.17944 294 ASN A N 1
ATOM 2102 C CA . ASN A 1 289 ? 21.83293 34.50738 20.95515 1.000 89.35393 294 ASN A CA 1
ATOM 2103 C C . ASN A 1 289 ? 23.35876 34.42284 21.07913 1.000 89.49342 294 ASN A C 1
ATOM 2104 O O . ASN A 1 289 ? 23.98644 33.49299 20.56200 1.000 90.75317 294 ASN A O 1
ATOM 2109 N N . VAL A 1 290 ? 23.96233 35.37049 21.80432 1.000 86.12172 295 VAL A N 1
ATOM 2110 C CA . VAL A 1 290 ? 25.41061 35.38787 22.01470 1.000 85.98420 295 VAL A CA 1
ATOM 2111 C C . VAL A 1 290 ? 25.75691 35.57691 23.48391 1.000 88.63883 295 VAL A C 1
ATOM 2112 O O . VAL A 1 290 ? 26.76450 35.05099 23.97646 1.000 92.78666 295 VAL A O 1
ATOM 2116 N N . HIS A 1 291 ? 24.93442 36.34964 24.18161 1.000 81.78816 296 HIS A N 1
ATOM 2117 C CA . HIS A 1 291 ? 25.21805 36.79447 25.53616 1.000 81.69701 296 HIS A CA 1
ATOM 2118 C C . HIS A 1 291 ? 23.95056 36.59401 26.34704 1.000 78.32263 296 HIS A C 1
ATOM 2119 O O . HIS A 1 291 ? 22.91590 37.19764 26.04800 1.000 76.37236 296 HIS A O 1
ATOM 2126 N N . TRP A 1 292 ? 24.00901 35.71068 27.32687 1.000 78.32033 297 TRP A N 1
ATOM 2127 C CA . TRP A 1 292 ? 22.91709 35.55848 28.27156 1.000 78.02415 297 TRP A CA 1
ATOM 2128 C C . TRP A 1 292 ? 23.28471 36.22102 29.58910 1.000 70.15392 297 TRP A C 1
ATOM 2129 O O . TRP A 1 292 ? 24.40485 36.06951 30.08499 1.000 74.31508 297 TRP A O 1
ATOM 2140 N N . THR A 1 293 ? 22.32500 36.93814 30.15392 1.000 68.94668 298 THR A N 1
ATOM 2141 C CA . THR A 1 293 ? 22.47447 37.63425 31.42371 1.000 73.12692 298 THR A CA 1
ATOM 2142 C C . THR A 1 293 ? 21.18685 37.42298 32.19688 1.000 65.09828 298 THR A C 1
ATOM 2143 O O . THR A 1 293 ? 20.10810 37.40172 31.59927 1.000 64.97632 298 THR A O 1
ATOM 2147 N N . SER A 1 294 ? 21.27170 37.26203 33.50704 1.000 62.97172 299 SER A N 1
ATOM 2148 C CA . SER A 1 294 ? 20.01803 37.25171 34.24160 1.000 59.52602 299 SER A CA 1
ATOM 2149 C 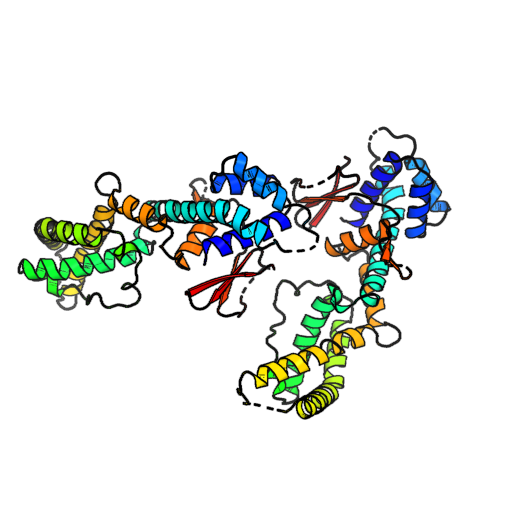C . SER A 1 294 ? 19.78076 38.61086 34.86501 1.000 71.88358 299 SER A C 1
ATOM 2150 O O . SER A 1 294 ? 20.69479 39.42043 35.04233 1.000 67.27878 299 SER A O 1
ATOM 2153 N N . ILE A 1 295 ? 18.52105 38.84064 35.19782 1.000 70.50970 300 ILE A N 1
ATOM 2154 C CA . ILE A 1 295 ? 18.02699 40.13192 35.62739 1.000 64.38553 300 ILE A CA 1
ATOM 2155 C C . ILE A 1 295 ? 17.09681 39.88208 36.80619 1.000 79.37272 300 ILE A C 1
ATOM 2156 O O . ILE A 1 295 ? 16.16181 39.07675 36.70906 1.000 80.00563 300 ILE A O 1
ATOM 2161 N N . ILE A 1 296 ? 17.38383 40.52423 37.93070 1.000 71.94524 301 ILE A N 1
ATOM 2162 C CA . ILE A 1 296 ? 16.60888 40.30657 39.15164 1.000 75.94833 301 ILE A CA 1
ATOM 2163 C C . ILE A 1 296 ? 15.25493 41.01104 39.00964 1.000 81.44809 301 ILE A C 1
ATOM 2164 O O . ILE A 1 296 ? 15.22685 42.20897 38.68696 1.000 83.83260 301 ILE A O 1
ATOM 2169 N N . PRO A 1 297 ? 14.12827 40.32251 39.26718 1.000 81.57542 302 PRO A N 1
ATOM 2170 C CA . PRO A 1 297 ? 12.82940 41.00752 39.25511 1.000 78.33431 302 PRO A CA 1
ATOM 2171 C C . PRO A 1 297 ? 12.71844 42.02948 40.39837 1.000 88.65151 302 PRO A C 1
ATOM 2172 O O . PRO A 1 297 ? 13.03121 43.21739 40.23486 1.000 99.95211 302 PRO A O 1
ATOM 2176 N N . CYS B 1 11 ? -6.61192 37.66056 -1.47654 1.000 89.78087 16 CYS B N 1
ATOM 2177 C CA . CYS B 1 11 ? -6.92896 37.61270 -0.05108 1.000 87.11387 16 CYS B CA 1
ATOM 2178 C C . CYS B 1 11 ? -5.73949 38.15592 0.79020 1.000 86.23571 16 CYS B C 1
ATOM 2179 O O . CYS B 1 11 ? -5.45224 37.64177 1.86835 1.000 83.07206 16 CYS B O 1
ATOM 2182 N N . LEU B 1 12 ? -5.06625 39.21432 0.32492 1.000 74.28356 17 LEU B N 1
ATOM 2183 C CA . LEU B 1 12 ? -3.69840 39.46471 0.79057 1.000 75.75262 17 LEU B CA 1
ATOM 2184 C C . LEU B 1 12 ? -3.61956 40.20986 2.13035 1.000 71.29111 17 LEU B C 1
ATOM 2185 O O . LEU B 1 12 ? -2.87280 39.78655 3.01637 1.000 62.97877 17 LEU B O 1
ATOM 2190 N N . TYR B 1 13 ? -4.33632 41.33094 2.29460 1.000 64.49037 18 TYR B N 1
ATOM 2191 C CA . TYR B 1 13 ? -4.24056 42.08600 3.55072 1.000 69.80855 18 TYR B CA 1
ATOM 2192 C C . TYR B 1 13 ? -4.66231 41.22907 4.73913 1.000 75.08877 18 TYR B C 1
ATOM 2193 O O . TYR B 1 13 ? -4.02821 41.26989 5.80628 1.000 59.13918 18 TYR B O 1
ATOM 2202 N N . TYR B 1 14 ? -5.73275 40.44821 4.56774 1.000 75.34214 19 TYR B N 1
ATOM 2203 C CA . TYR B 1 14 ? -6.13783 39.49900 5.59374 1.000 64.61836 19 TYR B CA 1
ATOM 2204 C C . TYR B 1 14 ? -4.98351 38.56549 5.92636 1.000 63.99447 19 TYR B C 1
ATOM 2205 O O . TYR B 1 14 ? -4.56282 38.46037 7.08465 1.000 63.15515 19 TYR B O 1
ATOM 2214 N N . ALA B 1 15 ? -4.39951 37.94426 4.90641 1.000 60.97601 20 ALA B N 1
ATOM 2215 C CA . ALA B 1 15 ? -3.33366 36.98248 5.15698 1.000 64.72606 20 ALA B CA 1
ATOM 2216 C C . ALA B 1 15 ? -2.08433 37.66660 5.71114 1.000 66.62158 20 ALA B C 1
ATOM 2217 O O . ALA B 1 15 ? -1.41416 37.12097 6.60235 1.000 62.11261 20 ALA B O 1
ATOM 2219 N N . TYR B 1 16 ? -1.74778 38.85426 5.19107 1.000 64.03706 21 TYR B N 1
ATOM 2220 C CA . TYR B 1 16 ? -0.63658 39.61518 5.75680 1.000 63.67325 21 TYR B CA 1
ATOM 2221 C C . TYR B 1 16 ? -0.86798 39.90552 7.23150 1.000 59.47505 21 TYR B C 1
ATOM 2222 O O . TYR B 1 16 ? 0.05171 39.76703 8.04471 1.000 52.93330 21 TYR B O 1
ATOM 2231 N N . SER B 1 17 ? -2.08864 40.33834 7.57253 1.000 59.50612 22 SER B N 1
ATOM 2232 C CA . SER B 1 17 ? -2.44896 40.66180 8.95001 1.000 63.60795 22 SER B CA 1
ATOM 2233 C C . SER B 1 17 ? -2.28885 39.45237 9.85746 1.000 69.27654 22 SER B C 1
ATOM 2234 O O . SER B 1 17 ? -1.72188 39.55238 10.95196 1.000 58.71027 22 SER B O 1
ATOM 2237 N N . ILE B 1 18 ? -2.78687 38.30026 9.41758 1.000 62.71556 23 ILE B N 1
ATOM 2238 C CA . ILE B 1 18 ? -2.65498 37.09563 10.21860 1.000 62.11492 23 ILE B CA 1
ATOM 2239 C C . ILE B 1 18 ? -1.18282 36.78379 10.42449 1.000 65.74888 23 ILE B C 1
ATOM 2240 O O . ILE B 1 18 ? -0.71297 36.59858 11.55788 1.000 64.28248 23 ILE B O 1
ATOM 2245 N N . SER B 1 19 ? -0.42112 36.81253 9.33265 1.000 57.87240 24 SER B N 1
ATOM 2246 C CA . SER B 1 19 ? 1.00481 36.53696 9.40627 1.000 58.03923 24 SER B CA 1
ATOM 2247 C C . SER B 1 19 ? 1.70007 37.51771 10.33588 1.000 64.44039 24 SER B C 1
ATOM 2248 O O . SER B 1 19 ? 2.61515 37.13589 11.06976 1.000 65.24720 24 SER B O 1
ATOM 2251 N N . LEU B 1 20 ? 1.23491 38.76779 10.36763 1.000 59.47815 25 LEU B N 1
ATOM 2252 C CA . LEU B 1 20 ? 1.87044 39.77776 11.20390 1.000 61.40250 25 LEU B CA 1
ATOM 2253 C C . LEU B 1 20 ? 1.64232 39.51080 12.68711 1.000 66.27338 25 LEU B C 1
ATOM 2254 O O . LEU B 1 20 ? 2.52973 39.77788 13.50863 1.000 59.50688 25 LEU B O 1
ATOM 2259 N N . MET B 1 21 ? 0.45540 39.00242 13.04067 1.000 64.70343 26 MET B N 1
ATOM 2260 C CA . MET B 1 21 ? 0.15717 38.63054 14.41338 1.000 64.76654 26 MET B CA 1
ATOM 2261 C C . MET B 1 21 ? 0.90275 37.37584 14.83797 1.000 64.77671 26 MET B C 1
ATOM 2262 O O . MET B 1 21 ? 1.31460 37.26744 15.99482 1.000 64.13702 26 MET B O 1
ATOM 2267 N N . TYR B 1 22 ? 1.10628 36.42225 13.93636 1.000 61.65917 27 TYR B N 1
ATOM 2268 C CA . TYR B 1 22 ? 1.92657 35.29040 14.33939 1.000 65.29501 27 TYR B CA 1
ATOM 2269 C C . TYR B 1 22 ? 3.34205 35.74874 14.63242 1.000 64.65869 27 TYR B C 1
ATOM 2270 O O . TYR B 1 22 ? 3.91367 35.38842 15.66675 1.000 73.14874 27 TYR B O 1
ATOM 2279 N N . TYR B 1 23 ? 3.89578 36.59079 13.75846 1.000 62.69044 28 TYR B N 1
ATOM 2280 C CA . TYR B 1 23 ? 5.21554 37.16666 13.99587 1.000 67.50735 28 TYR B CA 1
ATOM 2281 C C . TYR B 1 23 ? 5.25716 37.96499 15.28447 1.000 66.60543 28 TYR B C 1
ATOM 2282 O O . TYR B 1 23 ? 6.24426 37.90561 16.02168 1.000 74.88726 28 TYR B O 1
ATOM 2291 N N . LEU B 1 24 ? 4.22487 38.76297 15.54338 1.000 64.40087 29 LEU B N 1
ATOM 2292 C CA . LEU B 1 24 ? 4.21654 39.59586 16.73660 1.000 66.58172 29 LEU B CA 1
ATOM 2293 C C . LEU B 1 24 ? 4.23590 38.72257 17.98414 1.000 69.89702 29 LEU B C 1
ATOM 2294 O O . LEU B 1 24 ? 5.26179 38.65438 18.66609 1.000 64.58726 29 LEU B O 1
ATOM 2299 N N . ARG B 1 25 ? 3.12716 38.02368 18.25272 1.000 68.29238 30 ARG B N 1
ATOM 2300 C CA . ARG B 1 25 ? 3.02848 36.99150 19.28149 1.000 78.84944 30 ARG B CA 1
ATOM 2301 C C . ARG B 1 25 ? 4.30289 36.15532 19.43795 1.000 79.37977 30 ARG B C 1
ATOM 2302 O O . ARG B 1 25 ? 4.65900 35.77855 20.55687 1.000 87.77624 30 ARG B O 1
ATOM 2310 N N . ALA B 1 26 ? 5.00476 35.86341 18.34161 1.000 70.56863 31 ALA B N 1
ATOM 2311 C CA . ALA B 1 26 ? 6.19690 35.02606 18.43378 1.000 68.79915 31 ALA B CA 1
ATOM 2312 C C . ALA B 1 26 ? 7.38203 35.76428 19.04242 1.000 73.92778 31 ALA B C 1
ATOM 2313 O O . ALA B 1 26 ? 8.18635 35.15975 19.75528 1.000 85.57361 31 ALA B O 1
ATOM 2315 N N . LYS B 1 27 ? 7.52625 37.05623 18.75751 1.000 75.39871 32 LYS B N 1
ATOM 2316 C CA . LYS B 1 27 ? 8.70961 37.79340 19.19344 1.000 82.41285 32 LYS B CA 1
ATOM 2317 C C . LYS B 1 27 ? 8.57092 38.33456 20.61438 1.000 87.81177 32 LYS B C 1
ATOM 2318 O O . LYS B 1 27 ? 9.57493 38.44751 21.32729 1.000 95.10834 32 LYS B O 1
ATOM 2324 N N . ASN B 1 28 ? 7.35785 38.70049 21.02996 1.000 79.30168 33 ASN B N 1
ATOM 2325 C CA . ASN B 1 28 ? 7.06595 39.06856 22.41498 1.000 86.07915 33 ASN B CA 1
ATOM 2326 C C . ASN B 1 28 ? 7.91827 40.25958 22.86662 1.000 89.19174 33 ASN B C 1
ATOM 2327 O O . ASN B 1 28 ? 8.69947 40.17771 23.81831 1.000 92.88031 33 ASN B O 1
ATOM 2332 N N . ASN B 1 29 ? 7.75940 41.36969 22.14490 1.000 76.58305 34 ASN B N 1
ATOM 2333 C CA . ASN B 1 29 ? 8.36200 42.65070 22.48568 1.000 85.94580 34 ASN B CA 1
ATOM 2334 C C . ASN B 1 29 ? 7.25950 43.69139 22.43066 1.000 86.89914 34 ASN B C 1
ATOM 2335 O O . ASN B 1 29 ? 6.60608 43.86273 21.39333 1.000 82.99767 34 ASN B O 1
ATOM 2340 N N . VAL B 1 30 ? 7.07360 44.40108 23.53932 1.000 78.02595 35 VAL B N 1
ATOM 2341 C CA . VAL B 1 30 ? 6.03409 45.41644 23.57518 1.000 84.00309 35 VAL B CA 1
ATOM 2342 C C . VAL B 1 30 ? 6.32931 46.50002 22.55869 1.000 83.81884 35 VAL B C 1
ATOM 2343 O O . VAL B 1 30 ? 5.41927 47.01182 21.90456 1.000 88.18153 35 VAL B O 1
ATOM 2347 N N . LYS B 1 31 ? 7.60358 46.84285 22.38228 1.000 80.41159 36 LYS B N 1
ATOM 2348 C CA . LYS B 1 31 ? 7.96549 48.01335 21.59156 1.000 89.99136 36 LYS B CA 1
ATOM 2349 C C . LYS B 1 31 ? 7.95219 47.76372 20.09691 1.000 87.52589 36 LYS B C 1
ATOM 2350 O O . LYS B 1 31 ? 7.47782 48.61433 19.32786 1.000 85.51308 36 LYS B O 1
ATOM 2356 N N . ILE B 1 32 ? 8.49613 46.62658 19.67644 1.000 84.09526 37 ILE B N 1
ATOM 2357 C CA . ILE B 1 32 ? 8.31466 46.19083 18.30078 1.000 82.21524 37 ILE B CA 1
ATOM 2358 C C . ILE B 1 32 ? 6.83200 46.20235 17.96691 1.000 80.18453 37 ILE B C 1
ATOM 2359 O O . ILE B 1 32 ? 6.40309 46.78838 16.96262 1.000 76.27074 37 ILE B O 1
ATOM 2364 N N . THR B 1 33 ? 6.02026 45.63513 18.86788 1.000 75.92263 38 THR B N 1
ATOM 2365 C CA . THR B 1 33 ? 4.57280 45.67654 18.69841 1.000 73.73208 38 THR B CA 1
ATOM 2366 C C . THR B 1 33 ? 4.07044 47.10176 18.62993 1.000 68.17367 38 THR B C 1
ATOM 2367 O O . THR B 1 33 ? 3.26387 47.45190 17.76209 1.000 74.33768 38 THR B O 1
ATOM 2371 N N . GLU B 1 34 ? 4.52000 47.94045 19.54941 1.000 71.89623 39 GLU B N 1
ATOM 2372 C CA . GLU B 1 34 ? 3.92903 49.26293 19.61796 1.000 74.02500 39 GLU B CA 1
ATOM 2373 C C . GLU B 1 34 ? 4.43401 50.13942 18.48876 1.000 69.40975 39 GLU B C 1
ATOM 2374 O O . GLU B 1 34 ? 3.68036 50.95595 17.95576 1.000 72.27107 39 GLU B O 1
ATOM 2380 N N . ASP B 1 35 ? 5.69886 49.97982 18.09971 1.000 72.91575 40 ASP B N 1
ATOM 2381 C CA . ASP B 1 35 ? 6.18703 50.67084 16.90956 1.000 72.94648 40 ASP B CA 1
ATOM 2382 C C . ASP B 1 35 ? 5.29539 50.36960 15.70755 1.000 79.68697 40 ASP B C 1
ATOM 2383 O O . ASP B 1 35 ? 4.83609 51.28666 15.01205 1.000 75.23126 40 ASP B O 1
ATOM 2388 N N . ILE B 1 36 ? 5.01898 49.07943 15.46452 1.000 75.66817 41 ILE B N 1
ATOM 2389 C CA . ILE B 1 36 ? 4.28119 48.69591 14.26408 1.000 68.43441 41 ILE B CA 1
ATOM 2390 C C . ILE B 1 36 ? 2.82516 49.11995 14.35330 1.000 70.44926 41 ILE B C 1
ATOM 2391 O O . ILE B 1 36 ? 2.21711 49.48463 13.33857 1.000 70.49151 41 ILE B O 1
ATOM 2396 N N . PHE B 1 37 ? 2.23690 49.10351 15.55083 1.000 65.46763 42 PHE B N 1
ATOM 2397 C CA . PHE B 1 37 ? 0.91676 49.70342 15.67748 1.000 66.12080 42 PHE B CA 1
ATOM 2398 C C . PHE B 1 37 ? 0.97137 51.18001 15.30541 1.000 70.04356 42 PHE B C 1
ATOM 2399 O O . PHE B 1 37 ? 0.02914 51.71655 14.70214 1.000 70.11057 42 PHE B O 1
ATOM 2407 N N . ASN B 1 38 ? 2.08268 51.84977 15.64020 1.000 65.04184 43 ASN B N 1
ATOM 2408 C CA . ASN B 1 38 ? 2.21633 53.26488 15.31046 1.000 73.91648 43 ASN B CA 1
ATOM 2409 C C . ASN B 1 38 ? 2.26771 53.45555 13.80418 1.000 75.26803 43 ASN B C 1
ATOM 2410 O O . ASN B 1 38 ? 1.58899 54.33273 13.25695 1.000 70.70229 43 ASN B O 1
ATOM 2415 N N . LYS B 1 39 ? 3.06467 52.62766 13.11412 1.000 75.10855 44 LYS B N 1
ATOM 2416 C CA . LYS B 1 39 ? 3.10688 52.70683 11.65991 1.000 71.03225 44 LYS B CA 1
ATOM 2417 C C . LYS B 1 39 ? 1.72956 52.47038 11.07074 1.000 65.83209 44 LYS B C 1
ATOM 2418 O O . LYS B 1 39 ? 1.35270 53.11900 10.08653 1.000 74.20943 44 LYS B O 1
ATOM 2424 N N . LEU B 1 40 ? 0.94898 51.58816 11.68153 1.000 66.25248 45 LEU B N 1
ATOM 2425 C CA . LEU B 1 40 ? -0.40202 51.33985 11.20736 1.000 67.86274 45 LEU B CA 1
ATOM 2426 C C . LEU B 1 40 ? -1.39278 52.36152 11.73212 1.000 69.00149 45 LEU B C 1
ATOM 2427 O O . LEU B 1 40 ? -2.57417 52.29771 11.36638 1.000 69.40638 45 LEU B O 1
ATOM 2432 N N . GLY B 1 41 ? -0.93653 53.30065 12.56346 1.000 72.36756 46 GLY B N 1
ATOM 2433 C CA . GLY B 1 41 ? -1.78409 54.34509 13.10163 1.000 63.01739 46 GLY B CA 1
ATOM 2434 C C . GLY B 1 41 ? -3.06212 53.85649 13.76096 1.000 76.10435 46 GLY B C 1
ATOM 2435 O O . GLY B 1 41 ? -4.13162 54.40050 13.47238 1.000 74.05998 46 GLY B O 1
ATOM 2436 N N . LEU B 1 42 ? -2.98719 52.83878 14.62947 1.000 68.03137 47 LEU B N 1
ATOM 2437 C CA . LEU B 1 42 ? -4.18619 52.30782 15.27177 1.000 69.61795 47 LEU B CA 1
ATOM 2438 C C . LEU B 1 42 ? -4.49847 53.00468 16.58894 1.000 77.27958 47 LEU B C 1
ATOM 2439 O O . LEU B 1 42 ? -3.60261 53.25465 17.40881 1.000 67.56343 47 LEU B O 1
ATOM 2444 N N . LYS B 1 43 ? -5.79191 53.26277 16.80230 1.000 78.29484 48 LYS B N 1
ATOM 2445 C CA . LYS B 1 43 ? -6.27796 53.79685 18.07004 1.000 71.61252 48 LYS B CA 1
ATOM 2446 C C . LYS B 1 43 ? -6.06042 52.79765 19.20618 1.000 77.88110 48 LYS B C 1
ATOM 2447 O O . LYS B 1 43 ? -6.15051 51.58016 19.02010 1.000 66.56013 48 LYS B O 1
ATOM 2453 N N . GLU B 1 44 ? -5.79418 53.33506 20.40749 1.000 76.79940 49 GLU B N 1
ATOM 2454 C CA . GLU B 1 44 ? -5.48292 52.48107 21.55151 1.000 75.45764 49 GLU B CA 1
ATOM 2455 C C . GLU B 1 44 ? -6.60654 51.48710 21.82543 1.000 78.20051 49 GLU B C 1
ATOM 2456 O O . GLU B 1 44 ? -6.34369 50.35494 22.25612 1.000 73.65155 49 GLU B O 1
ATOM 2462 N N . GLU B 1 45 ? -7.85513 51.87852 21.54716 1.000 78.55491 50 GLU B N 1
ATOM 2463 C CA . GLU B 1 45 ? -8.97590 50.94638 21.63391 1.000 76.09561 50 GLU B CA 1
ATOM 2464 C C . GLU B 1 45 ? -8.67602 49.65820 20.88456 1.000 78.01447 50 GLU B C 1
ATOM 2465 O O . GLU B 1 45 ? -8.76102 48.56261 21.44762 1.000 82.92200 50 GLU B O 1
ATOM 2471 N N . ASP B 1 46 ? -8.29315 49.77602 19.61183 1.000 80.64024 51 ASP B N 1
ATOM 2472 C CA . ASP B 1 46 ? -8.04229 48.58918 18.80302 1.000 74.27368 51 ASP B CA 1
ATOM 2473 C C . ASP B 1 46 ? -6.71326 47.94079 19.15880 1.000 80.59858 51 ASP B C 1
ATOM 2474 O O . ASP B 1 46 ? -6.59999 46.70691 19.14665 1.000 80.79914 51 ASP B O 1
ATOM 2479 N N . ARG B 1 47 ? -5.70002 48.74242 19.49277 1.000 75.23834 52 ARG B N 1
ATOM 2480 C CA . ARG B 1 47 ? -4.44276 48.15171 19.94316 1.000 81.02242 52 ARG B CA 1
ATOM 2481 C C . ARG B 1 47 ? -4.66067 47.18791 21.10557 1.000 84.21890 52 ARG B C 1
ATOM 2482 O O . ARG B 1 47 ? -3.93808 46.19122 21.23201 1.000 83.01767 52 ARG B O 1
ATOM 2490 N N . ALA B 1 48 ? -5.66395 47.45132 21.94998 1.000 81.75581 53 ALA B N 1
ATOM 2491 C CA . ALA B 1 48 ? -5.90269 46.59053 23.10778 1.000 86.03207 53 ALA B CA 1
ATOM 2492 C C . ALA B 1 48 ? -6.55322 45.27235 22.69960 1.000 79.11217 53 ALA B C 1
ATOM 2493 O O . ALA B 1 48 ? -6.15604 44.20111 23.18208 1.000 80.77926 53 ALA B O 1
ATOM 2495 N N . ARG B 1 49 ? -7.56165 45.33508 21.81339 1.000 73.94264 54 ARG B N 1
ATOM 2496 C CA . ARG B 1 49 ? -8.21178 44.12169 21.32269 1.000 72.69808 54 ARG B CA 1
ATOM 2497 C C . ARG B 1 49 ? -7.21618 43.17126 20.68649 1.000 75.15851 54 ARG B C 1
ATOM 2498 O O . ARG B 1 49 ? -7.35215 41.94902 20.81548 1.000 79.32021 54 ARG B O 1
ATOM 2506 N N . LEU B 1 50 ? -6.19734 43.70850 20.02319 1.000 70.12852 55 LEU B N 1
ATOM 2507 C CA . LEU B 1 50 ? -5.14594 42.85390 19.49231 1.000 77.30796 55 LEU B CA 1
ATOM 2508 C C . LEU B 1 50 ? -4.22551 42.34171 20.59716 1.000 78.56936 55 LEU B C 1
ATOM 2509 O O . LEU B 1 50 ? -3.85859 41.15815 20.59678 1.000 74.31543 55 LEU B O 1
ATOM 2514 N N . ARG B 1 51 ? -3.87822 43.20516 21.56213 1.000 80.80970 56 ARG B N 1
ATOM 2515 C CA . ARG B 1 51 ? -2.96736 42.81048 22.63641 1.000 83.57688 56 ARG B CA 1
ATOM 2516 C C . ARG B 1 51 ? -3.44358 41.54468 23.33404 1.000 84.50649 56 ARG B C 1
ATOM 2517 O O . ARG B 1 51 ? -2.64019 40.65008 23.63393 1.000 83.18883 56 ARG B O 1
ATOM 2525 N N . LYS B 1 52 ? -4.75291 41.43620 23.57251 1.000 80.84381 57 LYS B N 1
ATOM 2526 C CA . LYS B 1 52 ? -5.28640 40.20700 24.14670 1.000 75.83446 57 LYS B CA 1
ATOM 2527 C C . LYS B 1 52 ? -4.88292 38.99978 23.31575 1.000 82.83188 57 LYS B C 1
ATOM 2528 O O . LYS B 1 52 ? -4.54585 37.94559 23.86872 1.000 82.10233 57 LYS B O 1
ATOM 2534 N N . LEU B 1 53 ? -4.87626 39.14465 21.98121 1.000 71.38043 58 LEU B N 1
ATOM 2535 C CA . LEU B 1 53 ? -4.60534 38.00049 21.11520 1.000 75.74717 58 LEU B CA 1
ATOM 2536 C C . LEU B 1 53 ? -3.15674 37.54466 21.17945 1.000 78.42352 58 LEU B C 1
ATOM 2537 O O . LEU B 1 53 ? -2.86924 36.38531 20.86097 1.000 75.30640 58 LEU B O 1
ATOM 2542 N N . LEU B 1 54 ? -2.23381 38.41762 21.57861 1.000 80.91608 59 LEU B N 1
ATOM 2543 C CA . LEU B 1 54 ? -0.82947 38.03538 21.65386 1.000 86.88973 59 LEU B CA 1
ATOM 2544 C C . LEU B 1 54 ? -0.46804 37.35215 22.96843 1.000 97.30218 59 LEU B C 1
ATOM 2545 O O . LEU B 1 54 ? 0.70962 37.35691 23.36175 1.000 95.75854 59 LEU B O 1
ATOM 2550 N N . SER B 1 55 ? -1.45265 36.76932 23.65711 1.000 98.91434 60 SER B N 1
ATOM 2551 C CA . SER B 1 55 ? -1.23438 35.95723 24.84524 1.000 91.22337 60 SER B CA 1
ATOM 2552 C C . SER B 1 55 ? -1.83116 34.57352 24.61757 1.000 101.81091 60 SER B C 1
ATOM 2553 O O . SER B 1 55 ? -2.47276 34.30214 23.59719 1.000 99.90241 60 SER B O 1
ATOM 2556 N N . LYS B 1 56 ? -1.60717 33.69033 25.58832 1.000 110.51840 61 LYS B N 1
ATOM 2557 C CA . LYS B 1 56 ? -2.07514 32.30797 25.51131 1.000 113.64734 61 LYS B CA 1
ATOM 2558 C C . LYS B 1 56 ? -1.68309 31.67580 24.17921 1.000 112.15065 61 LYS B C 1
ATOM 2559 O O . LYS B 1 56 ? -2.42220 30.87303 23.60826 1.000 117.90541 61 LYS B O 1
ATOM 2561 N N . ASP B 1 57 ? -0.51105 32.07168 23.67447 1.000 109.72879 62 ASP B N 1
ATOM 2562 C CA . ASP B 1 57 ? 0.04629 31.46253 22.46692 1.000 110.36763 62 ASP B CA 1
ATOM 2563 C C . ASP B 1 57 ? 0.26455 29.95509 22.56504 1.000 118.58277 62 ASP B C 1
ATOM 2564 O O . ASP B 1 57 ? 0.07419 29.26815 21.54304 1.000 118.93240 62 ASP B O 1
ATOM 2566 N N . PRO B 1 58 ? 0.69600 29.37921 23.71297 1.000 131.52961 63 PRO B N 1
ATOM 2567 C CA . PRO B 1 58 ? 0.80212 27.91286 23.79499 1.000 129.32687 63 PRO B CA 1
ATOM 2568 C C . PRO B 1 58 ? -0.52696 27.20617 23.54498 1.000 128.27787 63 PRO B C 1
ATOM 2569 O O . PRO B 1 58 ? -1.27606 27.03775 24.51013 1.000 140.91675 63 PRO B O 1
ATOM 2573 N N . ALA B 1 61 ? -2.95467 28.05436 16.95808 1.000 70.60092 66 ALA B N 1
ATOM 2574 C CA . ALA B 1 61 ? -3.20998 29.14711 16.03134 1.000 77.04944 66 ALA B CA 1
ATOM 2575 C C . ALA B 1 61 ? -4.27720 30.09471 16.59474 1.000 82.34020 66 ALA B C 1
ATOM 2576 O O . ALA B 1 61 ? -4.61843 30.00213 17.78001 1.000 78.82547 66 ALA B O 1
ATOM 2578 N N . PHE B 1 62 ? -4.77857 31.01214 15.75923 1.000 76.69303 67 PHE B N 1
ATOM 2579 C CA . PHE B 1 62 ? -5.89818 31.87619 16.11720 1.000 78.25857 67 PHE B CA 1
ATOM 2580 C C . PHE B 1 62 ? -7.19585 31.28888 15.58000 1.000 76.01945 67 PHE B C 1
ATOM 2581 O O . PHE B 1 62 ? -7.22272 30.69543 14.49773 1.000 76.97921 67 PHE B O 1
ATOM 2589 N N . THR B 1 63 ? -8.28144 31.49042 16.32559 1.000 69.07496 68 THR B N 1
ATOM 2590 C CA . THR B 1 63 ? -9.55799 30.94746 15.88918 1.000 71.78760 68 THR B CA 1
ATOM 2591 C C . THR B 1 63 ? -10.11773 31.74769 14.72276 1.000 74.66202 68 THR B C 1
ATOM 2592 O O . THR B 1 63 ? -9.76401 32.91015 14.49854 1.000 71.69288 68 THR B O 1
ATOM 2596 N N . ARG B 1 64 ? -11.02980 31.11200 13.98702 1.000 73.12394 69 ARG B N 1
ATOM 2597 C CA . ARG B 1 64 ? -11.80011 31.85544 13.00297 1.000 74.46226 69 ARG B CA 1
ATOM 2598 C C . ARG B 1 64 ? -12.55886 33.00113 13.65440 1.000 72.04061 69 ARG B C 1
ATOM 2599 O O . ARG B 1 64 ? -12.82619 34.02129 13.01338 1.000 76.86982 69 ARG B O 1
ATOM 2607 N N . ASP B 1 65 ? -12.91188 32.87214 14.92013 1.000 75.90065 70 ASP B N 1
ATOM 2608 C CA . ASP B 1 65 ? -13.62816 33.98814 15.52043 1.000 79.02308 70 ASP B CA 1
ATOM 2609 C C . ASP B 1 65 ? -12.68417 35.15172 15.82062 1.000 73.35850 70 ASP B C 1
ATOM 2610 O O . ASP B 1 65 ? -13.04138 36.31539 15.59093 1.000 71.95202 70 ASP B O 1
ATOM 2615 N N . GLU B 1 66 ? -11.45498 34.86128 16.26216 1.000 66.91319 71 GLU B N 1
ATOM 2616 C CA . GLU B 1 66 ? -10.48280 35.93082 16.45164 1.000 68.85296 71 GLU B CA 1
ATOM 2617 C C . GLU B 1 66 ? -10.14607 36.60630 15.13905 1.000 72.75225 71 GLU B C 1
ATOM 2618 O O . GLU B 1 66 ? -9.91694 37.81733 15.10650 1.000 76.12991 71 GLU B O 1
ATOM 2624 N N . ILE B 1 67 ? -10.11708 35.84358 14.05261 1.000 71.33472 72 ILE B N 1
ATOM 2625 C CA . ILE B 1 67 ? -9.72501 36.39370 12.76486 1.000 68.29507 72 ILE B CA 1
ATOM 2626 C C . ILE B 1 67 ? -10.76557 37.37829 12.26802 1.000 73.67305 72 ILE B C 1
ATOM 2627 O O . ILE B 1 67 ? -10.44354 38.51590 11.90470 1.000 70.06523 72 ILE B O 1
ATOM 2632 N N . LYS B 1 68 ? -12.02675 36.95357 12.22571 1.000 71.85955 73 LYS B N 1
ATOM 2633 C CA . LYS B 1 68 ? -13.02528 37.73788 11.51697 1.000 79.01570 73 LYS B CA 1
ATOM 2634 C C . LYS B 1 68 ? -13.66614 38.82993 12.36295 1.000 79.98187 73 LYS B C 1
ATOM 2635 O O . LYS B 1 68 ? -14.19005 39.79456 11.79382 1.000 85.63057 73 LYS B O 1
ATOM 2641 N N . THR B 1 69 ? -13.60272 38.74423 13.69189 1.000 75.67823 74 THR B N 1
ATOM 2642 C CA . THR B 1 69 ? -14.08116 39.83904 14.52533 1.000 73.85343 74 THR B CA 1
ATOM 2643 C C . THR B 1 69 ? -12.96652 40.70893 15.09418 1.000 76.56596 74 THR B C 1
ATOM 2644 O O . THR B 1 69 ? -13.25444 41.81092 15.57498 1.000 74.74728 74 THR B O 1
ATOM 2648 N N . ILE B 1 70 ? -11.71383 40.25638 15.06683 1.000 73.31845 75 ILE B N 1
ATOM 2649 C CA . ILE B 1 70 ? -10.64135 41.05286 15.65092 1.000 71.66739 75 ILE B CA 1
ATOM 2650 C C . ILE B 1 70 ? -9.58731 41.39139 14.60188 1.000 73.13415 75 ILE B C 1
ATOM 2651 O O . ILE B 1 70 ? -9.33738 42.57075 14.31947 1.000 72.57037 75 ILE B O 1
ATOM 2656 N N . ILE B 1 71 ? -8.96657 40.37426 14.00845 1.000 59.82863 76 ILE B N 1
ATOM 2657 C CA . ILE B 1 71 ? -7.79162 40.62154 13.17767 1.000 64.24482 76 ILE B CA 1
ATOM 2658 C C . ILE B 1 71 ? -8.17970 41.23130 11.83120 1.000 69.45966 76 ILE B C 1
ATOM 2659 O O . ILE B 1 71 ? -7.62551 42.26115 11.41857 1.000 62.99083 76 ILE B O 1
ATOM 2664 N N . GLU B 1 72 ? -9.13652 40.62086 11.13117 1.000 66.35759 77 GLU B N 1
ATOM 2665 C CA . GLU B 1 72 ? -9.56235 41.17174 9.84771 1.000 68.24609 77 GLU B CA 1
ATOM 2666 C C . GLU B 1 72 ? -10.09308 42.58661 9.97331 1.000 75.76072 77 GLU B C 1
ATOM 2667 O O . GLU B 1 72 ? -9.61029 43.46630 9.23927 1.000 75.75975 77 GLU B O 1
ATOM 2673 N N . PRO B 1 73 ? -11.06027 42.88857 10.84746 1.000 82.35999 78 PRO B N 1
ATOM 2674 C CA . PRO B 1 73 ? -11.58336 44.26623 10.88104 1.000 73.72983 78 PRO B CA 1
ATOM 2675 C C . PRO B 1 73 ? -10.53531 45.31353 11.22153 1.000 72.56548 78 PRO B C 1
ATOM 2676 O O . PRO B 1 73 ? -10.62853 46.44563 10.72640 1.000 79.57263 78 PRO B O 1
ATOM 2680 N N . ILE B 1 74 ? -9.53203 44.98044 12.03785 1.000 73.13607 79 ILE B N 1
ATOM 2681 C CA . ILE B 1 74 ? -8.59353 45.99674 12.51178 1.000 69.36857 79 ILE B CA 1
ATOM 2682 C C . ILE B 1 74 ? -7.37384 46.05907 11.60250 1.000 68.91656 79 ILE B C 1
ATOM 2683 O O . ILE B 1 74 ? -7.03478 47.12505 11.07784 1.000 59.59160 79 ILE B O 1
ATOM 2688 N N . LEU B 1 75 ? -6.69428 44.92432 11.41736 1.000 68.61825 80 LEU B N 1
ATOM 2689 C CA . LEU B 1 75 ? -5.45992 44.95068 10.63996 1.000 65.95975 80 LEU B CA 1
ATOM 2690 C C . LEU B 1 75 ? -5.70555 44.89280 9.13895 1.000 69.48735 80 LEU B C 1
ATOM 2691 O O . LEU B 1 75 ? -4.94388 45.50953 8.37760 1.000 67.10636 80 LEU B O 1
ATOM 2696 N N . GLY B 1 76 ? -6.74026 44.17121 8.69572 1.000 66.64856 81 GLY B N 1
ATOM 2697 C CA . GLY B 1 76 ? -7.15275 44.24126 7.30232 1.000 69.89472 81 GLY B CA 1
ATOM 2698 C C . GLY B 1 76 ? -7.25286 45.66455 6.78114 1.000 60.36689 81 GLY B C 1
ATOM 2699 O O . GLY B 1 76 ? -6.54438 46.03627 5.84349 1.000 62.78205 81 GLY B O 1
ATOM 2700 N N . ARG B 1 77 ? -8.09896 46.47900 7.41904 1.000 69.45783 82 ARG B N 1
ATOM 2701 C CA . ARG B 1 77 ? -8.27455 47.88196 7.02576 1.000 76.32897 82 ARG B CA 1
ATOM 2702 C C . ARG B 1 77 ? -6.98465 48.69789 7.15847 1.000 73.91658 82 ARG B C 1
ATOM 2703 O O . ARG B 1 77 ? -6.67917 49.53015 6.29244 1.000 69.07713 82 ARG B O 1
ATOM 2711 N N . ALA B 1 78 ? -6.21980 48.48879 8.24112 1.000 67.92483 83 ALA B N 1
ATOM 2712 C CA . ALA B 1 78 ? -5.03529 49.31618 8.49006 1.000 66.85445 83 ALA B CA 1
ATOM 2713 C C . ALA B 1 78 ? -3.87807 48.98359 7.56381 1.000 59.73288 83 ALA B C 1
ATOM 2714 O O . ALA B 1 78 ? -3.08910 49.86386 7.21938 1.000 64.94442 83 ALA B O 1
ATOM 2716 N N . THR B 1 79 ? -3.73409 47.72827 7.16892 1.000 66.62320 84 THR B N 1
ATOM 2717 C CA . THR B 1 79 ? -2.61884 47.39767 6.29856 1.000 61.90342 84 THR B CA 1
ATOM 2718 C C . THR B 1 79 ? -2.89414 47.84434 4.86940 1.000 65.10442 84 THR B C 1
ATOM 2719 O O . THR B 1 79 ? -1.97735 48.29753 4.17061 1.000 54.95490 84 THR B O 1
ATOM 2723 N N . ARG B 1 80 ? -4.14835 47.70450 4.42490 1.000 64.29278 85 ARG B N 1
ATOM 2724 C CA . ARG B 1 80 ? -4.55069 48.26834 3.14084 1.000 65.41863 85 ARG B CA 1
ATOM 2725 C C . ARG B 1 80 ? -4.28251 49.77119 3.10771 1.000 68.32363 85 ARG B C 1
ATOM 2726 O O . ARG B 1 80 ? -3.63511 50.28008 2.18148 1.000 69.10980 85 ARG B O 1
ATOM 2734 N N . ASP B 1 81 ? -4.76308 50.49666 4.12381 1.000 63.06834 86 ASP B N 1
ATOM 2735 C CA . ASP B 1 81 ? -4.49935 51.92959 4.19634 1.000 66.34080 86 ASP B CA 1
ATOM 2736 C C . ASP B 1 81 ? -3.00093 52.20972 4.17164 1.000 67.45093 86 ASP B C 1
ATOM 2737 O O . ASP B 1 81 ? -2.53842 53.08443 3.43238 1.000 61.58697 86 ASP B O 1
ATOM 2742 N N . LEU B 1 82 ? -2.22030 51.46554 4.96174 1.000 62.50371 87 LEU B N 1
ATOM 2743 C CA . LEU B 1 82 ? -0.77590 51.67952 4.96467 1.000 56.03451 87 LEU B CA 1
ATOM 2744 C C . LEU B 1 82 ? -0.17015 51.37126 3.59843 1.000 63.54079 87 LEU B C 1
ATOM 2745 O O . LEU B 1 82 ? 0.65937 52.13720 3.08777 1.000 66.66331 87 LEU B O 1
ATOM 2750 N N . ALA B 1 83 ? -0.56388 50.24219 2.99177 1.000 61.63097 88 ALA B N 1
ATOM 2751 C CA . ALA B 1 83 ? -0.07307 49.92324 1.65328 1.000 61.54359 88 ALA B CA 1
ATOM 2752 C C . ALA B 1 83 ? -0.35417 51.06780 0.68820 1.000 62.97156 88 ALA B C 1
ATOM 2753 O O . ALA B 1 83 ? 0.52052 51.45507 -0.09467 1.000 56.45915 88 ALA B O 1
ATOM 2755 N N . ALA B 1 84 ? -1.56058 51.64178 0.76813 1.000 62.40339 89 ALA B N 1
ATOM 2756 C CA . ALA B 1 84 ? -1.99650 52.66944 -0.16967 1.000 62.39012 89 ALA B CA 1
ATOM 2757 C C . ALA B 1 84 ? -1.19254 53.94407 0.00738 1.000 68.82413 89 ALA B C 1
ATOM 2758 O O . ALA B 1 84 ? -0.57875 54.45054 -0.94351 1.000 69.96255 89 ALA B O 1
ATOM 2760 N N . GLU B 1 85 ? -1.20982 54.49397 1.21940 1.000 64.97904 90 GLU B N 1
ATOM 2761 C CA . GLU B 1 85 ? -0.48346 55.72827 1.45429 1.000 68.86677 90 GLU B CA 1
ATOM 2762 C C . GLU B 1 85 ? 0.97739 55.55500 1.09131 1.000 69.86622 90 GLU B C 1
ATOM 2763 O O . GLU B 1 85 ? 1.59652 56.45918 0.50951 1.000 65.26307 90 GLU B O 1
ATOM 2769 N N . HIS B 1 86 ? 1.53431 54.37735 1.37734 1.000 62.77043 91 HIS B N 1
ATOM 2770 C CA . HIS B 1 86 ? 2.94936 54.19927 1.10261 1.000 64.06834 91 HIS B CA 1
ATOM 2771 C C . HIS B 1 86 ? 3.22031 54.03471 -0.38480 1.000 69.09494 91 HIS B C 1
ATOM 2772 O O . HIS B 1 86 ? 4.33367 54.33440 -0.83027 1.000 76.54708 91 HIS B O 1
ATOM 2779 N N . THR B 1 87 ? 2.24414 53.55602 -1.16732 1.000 62.67839 92 THR B N 1
ATOM 2780 C CA . THR B 1 87 ? 2.38406 53.63998 -2.62008 1.000 63.73892 92 THR B CA 1
ATOM 2781 C C . THR B 1 87 ? 2.69856 55.07741 -3.01595 1.000 58.19228 92 THR B C 1
ATOM 2782 O O . THR B 1 87 ? 3.70906 55.34809 -3.66854 1.000 49.17475 92 THR B O 1
ATOM 2786 N N . LYS B 1 88 ? 1.88098 56.01625 -2.52778 1.000 59.85189 93 LYS B N 1
ATOM 2787 C CA . LYS B 1 88 ? 2.07697 57.43261 -2.81614 1.000 60.60852 93 LYS B CA 1
ATOM 2788 C C . LYS B 1 88 ? 3.43730 57.93577 -2.34643 1.000 64.15518 93 LYS B C 1
ATOM 2789 O O . LYS B 1 88 ? 4.06778 58.74638 -3.03384 1.000 60.70826 93 LYS B O 1
ATOM 2795 N N . VAL B 1 89 ? 3.90293 57.48044 -1.17616 1.000 65.41406 94 VAL B N 1
ATOM 2796 C CA . VAL B 1 89 ? 5.15490 58.00302 -0.62936 1.000 61.44092 94 VAL B CA 1
ATOM 2797 C C . VAL B 1 89 ? 6.32611 57.59137 -1.50878 1.000 65.94767 94 VAL B C 1
ATOM 2798 O O . VAL B 1 89 ? 7.21217 58.40504 -1.80332 1.000 67.83601 94 VAL B O 1
ATOM 2802 N N . GLU B 1 90 ? 6.33553 56.33431 -1.96873 1.000 61.86355 95 GLU B N 1
ATOM 2803 C CA . GLU B 1 90 ? 7.43480 55.86235 -2.80931 1.000 67.90583 95 GLU B CA 1
ATOM 2804 C C . GLU B 1 90 ? 7.46808 56.62975 -4.12400 1.000 66.48812 95 GLU B C 1
ATOM 2805 O O . GLU B 1 90 ? 8.53877 57.04991 -4.58362 1.000 73.31265 95 GLU B O 1
ATOM 2811 N N . PHE B 1 91 ? 6.29832 56.84141 -4.72888 1.000 58.25493 96 PHE B N 1
ATOM 2812 C CA . PHE B 1 91 ? 6.23666 57.56646 -5.98752 1.000 65.11727 96 PHE B CA 1
ATOM 2813 C C . PHE B 1 91 ? 6.89657 58.93318 -5.85034 1.000 63.88593 96 PHE B C 1
ATOM 2814 O O . PHE B 1 91 ? 7.78639 59.28649 -6.62550 1.000 57.97244 96 PHE B O 1
ATOM 2822 N N . LYS B 1 92 ? 6.49517 59.69091 -4.83247 1.000 63.44224 97 LYS B N 1
ATOM 2823 C CA . LYS B 1 92 ? 7.06920 61.00787 -4.58788 1.000 64.17837 97 LYS B CA 1
ATOM 2824 C C . LYS B 1 92 ? 8.57535 60.94395 -4.36687 1.000 67.30051 97 LYS B C 1
ATOM 2825 O O . LYS B 1 92 ? 9.30770 61.84478 -4.79170 1.000 71.05261 97 LYS B O 1
ATOM 2831 N N . SER B 1 93 ? 9.06786 59.87708 -3.73800 1.000 66.31043 98 SER B N 1
ATOM 2832 C CA . SER B 1 93 ? 10.49858 59.81803 -3.46349 1.000 65.81285 98 SER B CA 1
ATOM 2833 C C . SER B 1 93 ? 11.30700 59.58377 -4.73155 1.000 73.73886 98 SER B C 1
ATOM 2834 O O . SER B 1 93 ? 12.35864 60.20616 -4.92141 1.000 77.69031 98 SER B O 1
ATOM 2837 N N . SER B 1 94 ? 10.85254 58.68213 -5.60012 1.000 66.98379 99 SER B N 1
ATOM 2838 C CA . SER B 1 94 ? 11.52551 58.43967 -6.87809 1.000 76.19914 99 SER B CA 1
ATOM 2839 C C . SER B 1 94 ? 10.51142 57.86891 -7.86416 1.000 78.30064 99 SER B C 1
ATOM 2840 O O . SER B 1 94 ? 10.33159 56.64541 -7.96724 1.000 77.80215 99 SER B O 1
ATOM 2843 N N . PRO B 1 95 ? 9.83397 58.73614 -8.61801 1.000 73.01186 100 PRO B N 1
ATOM 2844 C CA . PRO B 1 95 ? 8.65897 58.26482 -9.37114 1.000 69.54593 100 PRO B CA 1
ATOM 2845 C C . PRO B 1 95 ? 8.97452 57.34944 -10.54142 1.000 72.22877 100 PRO B C 1
ATOM 2846 O O . PRO B 1 95 ? 8.21065 56.40251 -10.77390 1.000 75.85529 100 PRO B O 1
ATOM 2850 N N . HIS B 1 96 ? 10.06597 57.57385 -11.28622 1.000 73.74031 101 HIS B N 1
ATOM 2851 C CA . HIS B 1 96 ? 10.34435 56.71348 -12.44639 1.000 73.22579 101 HIS B CA 1
ATOM 2852 C C . HIS B 1 96 ? 10.63206 55.26732 -12.06532 1.000 73.70170 101 HIS B C 1
ATOM 2853 O O . HIS B 1 96 ? 10.56721 54.38281 -12.92687 1.000 82.32924 101 HIS B O 1
ATOM 2860 N N . ASP B 1 97 ? 10.97168 55.01566 -10.80755 1.000 70.70924 102 ASP B N 1
ATOM 2861 C CA . ASP B 1 97 ? 11.21847 53.66332 -10.35032 1.000 78.89360 102 ASP B CA 1
ATOM 2862 C C . ASP B 1 97 ? 9.92896 52.92581 -10.04406 1.000 79.54669 102 ASP B C 1
ATOM 2863 O O . ASP B 1 97 ? 9.91003 51.68750 -10.05472 1.000 77.63817 102 ASP B O 1
ATOM 2868 N N . THR B 1 98 ? 8.85361 53.64853 -9.75930 1.000 72.56205 103 THR B N 1
ATOM 2869 C CA . THR B 1 98 ? 7.65655 52.96195 -9.32662 1.000 72.78606 103 THR B CA 1
ATOM 2870 C C . THR B 1 98 ? 6.94644 52.33457 -10.52552 1.000 66.17271 103 THR B C 1
ATOM 2871 O O . THR B 1 98 ? 7.04979 52.83085 -11.64515 1.000 69.66189 103 THR B O 1
ATOM 2875 N N . PRO B 1 99 ? 6.27907 51.19923 -10.31828 1.000 65.59828 104 PRO B N 1
ATOM 2876 C CA . PRO B 1 99 ? 5.45142 50.61540 -11.38699 1.000 63.16906 104 PRO B CA 1
ATOM 2877 C C . PRO B 1 99 ? 4.30107 51.50561 -11.80582 1.000 57.89442 104 PRO B C 1
ATOM 2878 O O . PRO B 1 99 ? 3.83517 51.40526 -12.95538 1.000 53.90860 104 PRO B O 1
ATOM 2882 N N . LEU B 1 100 ? 3.80031 52.34370 -10.89528 1.000 53.26777 105 LEU B N 1
ATOM 2883 C CA . LEU B 1 100 ? 2.73789 53.27631 -11.25136 1.000 57.50033 105 LEU B CA 1
ATOM 2884 C C . LEU B 1 100 ? 3.20496 54.20077 -12.37063 1.000 62.17680 105 LEU B C 1
ATOM 2885 O O . LEU B 1 100 ? 2.47944 54.42838 -13.35102 1.000 58.13841 105 LEU B O 1
ATOM 2890 N N . PHE B 1 101 ? 4.44600 54.67844 -12.27738 1.000 54.75027 106 PHE B N 1
ATOM 2891 C CA . PHE B 1 101 ? 5.01134 55.42514 -13.38676 1.000 64.43670 106 PHE B CA 1
ATOM 2892 C C . PHE B 1 101 ? 5.00429 54.59843 -14.66399 1.000 62.80842 106 PHE B C 1
ATOM 2893 O O . PHE B 1 101 ? 4.47768 55.04105 -15.69187 1.000 65.29653 106 PHE B O 1
ATOM 2901 N N . SER B 1 102 ? 5.57887 53.38824 -14.62118 1.000 63.50529 107 SER B N 1
ATOM 2902 C CA . SER B 1 102 ? 5.77183 52.62966 -15.85824 1.000 63.82640 107 SER B CA 1
ATOM 2903 C C . SER B 1 102 ? 4.43958 52.29497 -16.51382 1.000 58.34313 107 SER B C 1
ATOM 2904 O O . SER B 1 102 ? 4.30329 52.36668 -17.74102 1.000 65.79938 107 SER B O 1
ATOM 2907 N N . SER B 1 103 ? 3.42787 51.99877 -15.70436 1.000 54.72851 108 SER B N 1
ATOM 2908 C CA . SER B 1 103 ? 2.09208 51.73271 -16.23011 1.000 57.20609 108 SER B CA 1
ATOM 2909 C C . SER B 1 103 ? 1.44398 52.99994 -16.76731 1.000 63.95004 108 SER B C 1
ATOM 2910 O O . SER B 1 103 ? 0.87613 52.99385 -17.86633 1.000 62.39968 108 SER B O 1
ATOM 2913 N N . LEU B 1 104 ? 1.47340 54.09271 -15.98994 1.000 56.60403 109 LEU B N 1
ATOM 2914 C CA . LEU B 1 104 ? 0.80943 55.29470 -16.47108 1.000 57.83592 109 LEU B CA 1
ATOM 2915 C C . LEU B 1 104 ? 1.51180 55.81253 -17.71064 1.000 62.41642 109 LEU B C 1
ATOM 2916 O O . LEU B 1 104 ? 0.85586 56.20530 -18.68914 1.000 55.36796 109 LEU B O 1
ATOM 2921 N N . HIS B 1 105 ? 2.85061 55.73632 -17.71242 1.000 58.16718 110 HIS B N 1
ATOM 2922 C CA . HIS B 1 105 ? 3.62158 56.24829 -18.83757 1.000 60.24818 110 HIS B CA 1
ATOM 2923 C C . HIS B 1 105 ? 3.30190 55.48738 -20.11591 1.000 64.09391 110 HIS B C 1
ATOM 2924 O O . HIS B 1 105 ? 3.20536 56.09442 -21.18591 1.000 64.06046 110 HIS B O 1
ATOM 2931 N N . TYR B 1 106 ? 3.13359 54.16071 -20.02020 1.000 62.94715 111 TYR B N 1
ATOM 2932 C CA . TYR B 1 106 ? 2.76199 53.36003 -21.18083 1.000 61.21032 111 TYR B CA 1
ATOM 2933 C C . TYR B 1 106 ? 1.41473 53.79924 -21.72916 1.000 61.38391 111 TYR B C 1
ATOM 2934 O O . TYR B 1 106 ? 1.21939 53.83336 -22.94249 1.000 57.42673 111 TYR B O 1
ATOM 2943 N N . ALA B 1 107 ? 0.47579 54.15704 -20.84844 1.000 61.87243 112 ALA B N 1
ATOM 2944 C CA . ALA B 1 107 ? -0.79832 54.70943 -21.31245 1.000 66.88585 112 ALA B CA 1
ATOM 2945 C C . ALA B 1 107 ? -0.61092 56.09581 -21.93422 1.000 67.11863 112 ALA B C 1
ATOM 2946 O O . ALA B 1 107 ? -1.15654 56.38915 -23.00427 1.000 66.39461 112 ALA B O 1
ATOM 2948 N N . VAL B 1 108 ? 0.15988 56.96091 -21.26585 1.000 58.46054 113 VAL B N 1
ATOM 2949 C CA . VAL B 1 108 ? 0.40793 58.31077 -21.76094 1.000 62.16750 113 VAL B CA 1
ATOM 2950 C C . VAL B 1 108 ? 1.12457 58.26615 -23.10997 1.000 63.26947 113 VAL B C 1
ATOM 2951 O O . VAL B 1 108 ? 0.84019 59.06582 -24.01047 1.000 60.19156 113 VAL B O 1
ATOM 2955 N N . GLU B 1 109 ? 2.06480 57.33322 -23.26789 1.000 67.27131 114 GLU B N 1
ATOM 2956 C CA . GLU B 1 109 ? 2.74933 57.17134 -24.54577 1.000 71.69648 114 GLU B CA 1
ATOM 2957 C C . GLU B 1 109 ? 1.79039 56.68189 -25.62558 1.000 72.12532 114 GLU B C 1
ATOM 2958 O O . GLU B 1 109 ? 1.96847 57.00679 -26.80506 1.000 70.79615 114 GLU B O 1
ATOM 2964 N N . PHE B 1 110 ? 0.74914 55.94000 -25.24175 1.000 70.11923 115 PHE B N 1
ATOM 2965 C CA . PHE B 1 110 ? -0.20574 55.47217 -26.23554 1.000 71.93855 115 PHE B CA 1
ATOM 2966 C C . PHE B 1 110 ? -1.22673 56.54353 -26.59167 1.000 66.95233 115 PHE B C 1
ATOM 2967 O O . PHE B 1 110 ? -1.57207 56.70096 -27.76605 1.000 71.65250 115 PHE B O 1
ATOM 2975 N N . GLY B 1 111 ? -1.74480 57.26305 -25.59431 1.000 65.81696 116 GLY B N 1
ATOM 2976 C CA . GLY B 1 111 ? -2.65814 58.35693 -25.88235 1.000 68.27676 116 GLY B CA 1
ATOM 2977 C C . GLY B 1 111 ? -2.01826 59.44347 -26.72971 1.000 70.29894 116 GLY B C 1
ATOM 2978 O O . GLY B 1 111 ? -2.65321 60.00124 -27.62805 1.000 65.85257 116 GLY B O 1
ATOM 2979 N N . PHE B 1 112 ? -0.74103 59.73224 -26.48274 1.000 65.82667 117 PHE B N 1
ATOM 2980 C CA . PHE B 1 112 ? -0.07636 60.76434 -27.26062 1.000 64.45624 117 PHE B CA 1
ATOM 2981 C C . PHE B 1 112 ? 0.17925 60.32383 -28.69771 1.000 73.32968 117 PHE B C 1
ATOM 2982 O O . PHE B 1 112 ? 0.15864 61.16887 -29.60218 1.000 68.83691 117 PHE B O 1
ATOM 2990 N N . LYS B 1 113 ? 0.41096 59.02641 -28.94373 1.000 67.99648 118 LYS B N 1
ATOM 2991 C CA . LYS B 1 113 ? 0.46241 58.57538 -30.33316 1.000 74.30117 118 LYS B CA 1
ATOM 2992 C C . LYS B 1 113 ? -0.86369 58.85426 -31.03344 1.000 77.07848 118 LYS B C 1
ATOM 2993 O O . LYS B 1 113 ? -0.88998 59.38030 -32.15212 1.000 72.87402 118 LYS B O 1
ATOM 2999 N N . ARG B 1 114 ? -1.97896 58.55702 -30.36599 1.000 77.47406 119 ARG B N 1
ATOM 3000 C CA . ARG B 1 114 ? -3.28084 58.77041 -30.98696 1.000 73.38716 119 ARG B CA 1
ATOM 3001 C C . ARG B 1 114 ? -3.55910 60.25243 -31.20221 1.000 77.88521 119 ARG B C 1
ATOM 3002 O O . ARG B 1 114 ? -4.07595 60.64278 -32.25480 1.000 80.71976 119 ARG B O 1
ATOM 3010 N N . SER B 1 115 ? -3.22842 61.09975 -30.22274 1.000 81.34631 120 SER B N 1
ATOM 3011 C CA . SER B 1 115 ? -3.60823 62.50538 -30.34219 1.000 76.61742 120 SER B CA 1
ATOM 3012 C C . SER B 1 115 ? -2.71798 63.23545 -31.34239 1.000 75.57791 120 SER B C 1
ATOM 3013 O O . SER B 1 115 ? -3.20359 64.07391 -32.10502 1.000 72.54453 120 SER B O 1
ATOM 3016 N N . LEU B 1 116 ? -1.42554 62.89765 -31.37948 1.000 72.09309 121 LEU B N 1
ATOM 3017 C CA . LEU B 1 116 ? -0.51969 63.52913 -32.33144 1.000 77.63630 121 LEU B CA 1
ATOM 3018 C C . LEU B 1 116 ? -0.81011 63.12067 -33.76800 1.000 85.06086 121 LEU B C 1
ATOM 3019 O O . LEU B 1 116 ? -0.65894 63.93961 -34.68667 1.000 85.76417 121 LEU B O 1
ATOM 3024 N N . GLN B 1 117 ? -1.22444 61.87547 -33.98721 1.000 83.48667 122 GLN B N 1
ATOM 3025 C CA . GLN B 1 117 ? -1.75785 61.51144 -35.29281 1.000 89.28088 122 GLN B CA 1
ATOM 3026 C C . GLN B 1 117 ? -2.99356 62.34827 -35.62721 1.000 91.10488 122 GLN B C 1
ATOM 3027 O O . GLN B 1 117 ? -3.13783 62.82951 -36.75666 1.000 86.71387 122 GLN B O 1
ATOM 3033 N N . ILE B 1 118 ? -3.88370 62.55132 -34.64642 1.000 91.55175 123 ILE B N 1
ATOM 3034 C CA . ILE B 1 118 ? -5.11105 63.31851 -34.87730 1.000 91.75280 123 ILE B CA 1
ATOM 3035 C C . ILE B 1 118 ? -4.78250 64.76338 -35.23504 1.000 93.34527 123 ILE B C 1
ATOM 3036 O O . ILE B 1 118 ? -5.42531 65.36653 -36.10344 1.000 103.67869 123 ILE B O 1
ATOM 3041 N N . ASN B 1 119 ? -3.78363 65.34304 -34.57109 1.000 93.86348 124 ASN B N 1
ATOM 3042 C CA . ASN B 1 119 ? -3.27964 66.67072 -34.90653 1.000 90.84808 124 ASN B CA 1
ATOM 3043 C C . ASN B 1 119 ? -2.33300 66.65522 -36.09044 1.000 89.52626 124 ASN B C 1
ATOM 3044 O O . ASN B 1 119 ? -1.61390 67.63802 -36.29895 1.000 93.77101 124 ASN B O 1
ATOM 3049 N N . GLU B 1 120 ? -2.29521 65.54481 -36.82114 1.000 84.89455 125 GLU B N 1
ATOM 3050 C CA . GLU B 1 120 ? -1.56971 65.41494 -38.07825 1.000 90.36140 125 GLU B CA 1
ATOM 3051 C C . GLU B 1 120 ? -0.12959 65.91028 -37.93542 1.000 91.13296 125 GLU B C 1
ATOM 3052 O O . GLU B 1 120 ? 0.34841 66.78406 -38.66396 1.000 93.08846 125 GLU B O 1
ATOM 3058 N N . SER B 1 121 ? 0.54872 65.32945 -36.94866 1.000 84.85596 126 SER B N 1
ATOM 3059 C CA . SER B 1 121 ? 1.95713 65.56874 -36.68460 1.000 79.65341 126 SER B CA 1
ATOM 3060 C C . SER B 1 121 ? 2.77241 64.32029 -37.00499 1.000 80.05308 126 SER B C 1
ATOM 3061 O O . SER B 1 121 ? 2.36540 63.19521 -36.68300 1.000 68.26937 126 SER B O 1
ATOM 3064 N N . GLU B 1 122 ? 3.93641 64.52416 -37.63361 1.000 87.86342 127 GLU B N 1
ATOM 3065 C CA . GLU B 1 122 ? 4.82935 63.40832 -37.94750 1.000 86.49189 127 GLU B CA 1
ATOM 3066 C C . GLU B 1 122 ? 5.35974 62.72519 -36.69804 1.000 86.00540 127 GLU B C 1
ATOM 3067 O O . GLU B 1 122 ? 5.98067 61.65860 -36.81225 1.000 87.75150 127 GLU B O 1
ATOM 3073 N N . LEU B 1 123 ? 5.12872 63.31165 -35.51646 1.000 83.06764 128 LEU B N 1
ATOM 3074 C CA . LEU B 1 123 ? 5.67778 62.76591 -34.27767 1.000 83.13704 128 LEU B CA 1
ATOM 3075 C C . LEU B 1 123 ? 5.06601 61.40889 -33.91319 1.000 76.39319 128 LEU B C 1
ATOM 3076 O O . LEU B 1 123 ? 5.75815 60.56155 -33.33415 1.000 65.71023 128 LEU B O 1
ATOM 3081 N N . THR B 1 124 ? 3.79311 61.17650 -34.26642 1.000 74.63610 129 THR B N 1
ATOM 3082 C CA . THR B 1 124 ? 3.15886 59.88338 -34.02569 1.000 77.23735 129 THR B CA 1
ATOM 3083 C C . THR B 1 124 ? 3.98904 58.71693 -34.56161 1.000 73.85888 129 THR B C 1
ATOM 3084 O O . THR B 1 124 ? 3.91373 57.60731 -34.02325 1.000 81.59208 129 THR B O 1
ATOM 3088 N N . LEU B 1 125 ? 4.80065 58.94303 -35.59753 1.000 75.95603 130 LEU B N 1
ATOM 3089 C CA . LEU B 1 125 ? 5.59343 57.83861 -36.14102 1.000 83.57373 130 LEU B CA 1
ATOM 3090 C C . LEU B 1 125 ? 6.80689 57.48928 -35.28686 1.000 78.65115 130 LEU B C 1
ATOM 3091 O O . LEU B 1 125 ? 7.52398 56.54908 -35.63179 1.000 82.81858 130 LEU B O 1
ATOM 3096 N N . LEU B 1 126 ? 7.07467 58.19872 -34.19592 1.000 80.98971 131 LEU B N 1
ATOM 3097 C CA . LEU B 1 126 ? 8.14633 57.78504 -33.30237 1.000 82.79741 131 LEU B CA 1
ATOM 3098 C C . LEU B 1 126 ? 7.67580 56.94083 -32.13645 1.000 73.10010 131 LEU B C 1
ATOM 3099 O O . LEU B 1 126 ? 8.51060 56.43845 -31.39340 1.000 67.76466 131 LEU B O 1
ATOM 3104 N N . ILE B 1 127 ? 6.38432 56.77411 -31.94413 1.000 73.93339 132 ILE B N 1
ATOM 3105 C CA . ILE B 1 127 ? 5.85556 56.03163 -30.80324 1.000 82.48088 132 ILE B CA 1
ATOM 3106 C C . ILE B 1 127 ? 5.52921 54.60134 -31.24103 1.000 80.12094 132 ILE B C 1
ATOM 3107 O O . ILE B 1 127 ? 4.79390 54.39499 -32.21692 1.000 74.98566 132 ILE B O 1
ATOM 3112 N N . ASP B 1 128 ? 6.15934 53.63979 -30.56490 1.000 85.67658 133 ASP B N 1
ATOM 3113 C CA . ASP B 1 128 ? 5.93302 52.21071 -30.71808 1.000 80.35069 133 ASP B CA 1
ATOM 3114 C C . ASP B 1 128 ? 5.04190 51.70665 -29.57713 1.000 73.36488 133 ASP B C 1
ATOM 3115 O O . ASP B 1 128 ? 5.56917 51.36453 -28.50675 1.000 68.34484 133 ASP B O 1
ATOM 3120 N N . ASN B 1 129 ? 3.70362 51.69959 -29.76711 1.000 70.09322 134 ASN B N 1
ATOM 3121 C CA . ASN B 1 129 ? 2.78148 51.40571 -28.66480 1.000 74.81036 134 ASN B CA 1
ATOM 3122 C C . ASN B 1 129 ? 1.43834 50.98550 -29.23670 1.000 81.50508 134 ASN B C 1
ATOM 3123 O O . ASN B 1 129 ? 0.74633 51.80782 -29.84372 1.000 77.36784 134 ASN B O 1
ATOM 3128 N N . ASP B 1 130 ? 1.02970 49.74595 -28.94912 1.000 77.59057 135 ASP B N 1
ATOM 3129 C CA . ASP B 1 130 ? -0.27624 49.23372 -29.34381 1.000 81.11877 135 ASP B CA 1
ATOM 3130 C C . ASP B 1 130 ? -1.23987 49.15337 -28.16910 1.000 85.34343 135 ASP B C 1
ATOM 3131 O O . ASP B 1 130 ? -2.37294 48.66786 -28.32964 1.000 89.68677 135 ASP B O 1
ATOM 3136 N N . PHE B 1 131 ? -0.81205 49.59337 -26.98717 1.000 78.32444 136 PHE B N 1
ATOM 3137 C CA . PHE B 1 131 ? -1.56743 49.49466 -25.75018 1.000 74.20413 136 PHE B CA 1
ATOM 3138 C C . PHE B 1 131 ? -1.96300 48.05772 -25.43025 1.000 86.26864 136 PHE B C 1
ATOM 3139 O O . PHE B 1 131 ? -2.84931 47.82923 -24.58797 1.000 85.10103 136 PHE B O 1
ATOM 3147 N N . SER B 1 132 ? -1.34886 47.07412 -26.08633 1.000 81.84827 137 SER B N 1
ATOM 3148 C CA . SER B 1 132 ? -1.71863 45.68678 -25.86306 1.000 84.88923 137 SER B CA 1
ATOM 3149 C C . SER B 1 132 ? -0.76638 44.95214 -24.93130 1.000 77.72105 137 SER B C 1
ATOM 3150 O O . SER B 1 132 ? -1.09695 43.84772 -24.49802 1.000 80.70087 137 SER B O 1
ATOM 3153 N N . ASN B 1 133 ? 0.40324 45.51882 -24.63144 1.000 76.16972 138 ASN B N 1
ATOM 3154 C CA . ASN B 1 133 ? 1.41818 44.83931 -23.83501 1.000 71.46925 138 ASN B CA 1
ATOM 3155 C C . ASN B 1 133 ? 0.82337 44.32398 -22.52078 1.000 76.85833 138 ASN B C 1
ATOM 3156 O O . ASN B 1 133 ? 0.35510 45.12899 -21.69910 1.000 72.15488 138 ASN B O 1
ATOM 3161 N N . PRO B 1 134 ? 0.86030 43.01110 -22.27237 1.000 75.85548 139 PRO B N 1
ATOM 3162 C CA . PRO B 1 134 ? 0.12703 42.45632 -21.11814 1.000 79.81362 139 PRO B CA 1
ATOM 3163 C C . PRO B 1 134 ? 0.67714 42.89393 -19.77357 1.000 78.03403 139 PRO B C 1
ATOM 3164 O O . PRO B 1 134 ? -0.09472 42.99500 -18.80996 1.000 77.08322 139 PRO B O 1
ATOM 3168 N N . ASP B 1 135 ? 1.98755 43.14999 -19.68067 1.000 76.95416 140 ASP B N 1
ATOM 3169 C CA . ASP B 1 135 ? 2.56545 43.72183 -18.46635 1.000 83.63337 140 ASP B CA 1
ATOM 3170 C C . ASP B 1 135 ? 1.83604 44.97973 -17.99923 1.000 83.25213 140 ASP B C 1
ATOM 3171 O O . ASP B 1 135 ? 1.86030 45.30579 -16.80640 1.000 75.13155 140 ASP B O 1
ATOM 3176 N N . TYR B 1 136 ? 1.20864 45.72070 -18.91600 1.000 70.77253 141 TYR B N 1
ATOM 3177 C CA . TYR B 1 136 ? 0.60719 46.98322 -18.52587 1.000 73.98795 141 TYR B CA 1
ATOM 3178 C C . TYR B 1 136 ? -0.90411 47.00919 -18.64350 1.000 75.96328 141 TYR B C 1
ATOM 3179 O O . TYR B 1 136 ? -1.53105 47.86540 -18.01145 1.000 72.78641 141 TYR B O 1
ATOM 3188 N N . THR B 1 137 ? -1.50423 46.07470 -19.38545 1.000 64.81872 142 THR B N 1
ATOM 3189 C CA . THR B 1 137 ? -2.93682 46.16584 -19.65115 1.000 69.23637 142 THR B CA 1
ATOM 3190 C C . THR B 1 137 ? -3.76808 46.02758 -18.38406 1.000 69.60086 142 THR B C 1
ATOM 3191 O O . THR B 1 137 ? -4.85580 46.60491 -18.30701 1.000 79.83145 142 THR B O 1
ATOM 3195 N N . GLU B 1 138 ? -3.29255 45.26011 -17.39538 1.000 73.44650 143 GLU B N 1
ATOM 3196 C CA . GLU B 1 138 ? -4.02307 45.00702 -16.15887 1.000 74.80969 143 GLU B CA 1
ATOM 3197 C C . GLU B 1 138 ? -3.66294 45.99488 -15.05225 1.000 74.77996 143 GLU B C 1
ATOM 3198 O O . GLU B 1 138 ? -3.92504 45.72001 -13.87132 1.000 69.50340 143 GLU B O 1
ATOM 3204 N N . ALA B 1 139 ? -3.05907 47.12661 -15.40426 1.000 73.42254 144 ALA B N 1
ATOM 3205 C CA . ALA B 1 139 ? -2.53716 48.02905 -14.39008 1.000 68.92131 144 ALA B CA 1
ATOM 3206 C C . ALA B 1 139 ? -3.68848 48.60252 -13.59028 1.000 64.46530 144 ALA B C 1
ATOM 3207 O O . ALA B 1 139 ? -4.66905 49.09279 -14.16105 1.000 69.30161 144 ALA B O 1
ATOM 3209 N N . GLU B 1 140 ? -3.57803 48.51034 -12.26663 1.000 58.69981 145 GLU B N 1
ATOM 3210 C CA . GLU B 1 140 ? -4.64163 49.00349 -11.39713 1.000 64.18107 145 GLU B CA 1
ATOM 3211 C C . GLU B 1 140 ? -4.94592 50.48320 -11.64678 1.000 63.74925 145 GLU B C 1
ATOM 3212 O O . GLU B 1 140 ? -6.10996 50.90097 -11.58569 1.000 66.63885 145 GLU B O 1
ATOM 3218 N N . ILE B 1 141 ? -3.92424 51.28816 -11.96594 1.000 64.93727 146 ILE B N 1
ATOM 3219 C CA . ILE B 1 141 ? -4.15298 52.71224 -12.24168 1.000 61.37756 146 ILE B CA 1
ATOM 3220 C C . ILE B 1 141 ? -5.15112 52.91938 -13.37704 1.000 62.06319 146 ILE B C 1
ATOM 3221 O O . ILE B 1 141 ? -5.89691 53.90732 -13.38900 1.000 62.27147 146 ILE B O 1
ATOM 3226 N N . TYR B 1 142 ? -5.18137 52.01516 -14.35564 1.000 63.32996 147 TYR B N 1
ATOM 3227 C CA . TYR B 1 142 ? -6.17208 52.16490 -15.41703 1.000 65.61624 147 TYR B CA 1
ATOM 3228 C C . TYR B 1 142 ? -7.59805 52.00353 -14.89268 1.000 67.62482 147 TYR B C 1
ATOM 3229 O O . TYR B 1 142 ? -8.53575 52.50962 -15.5063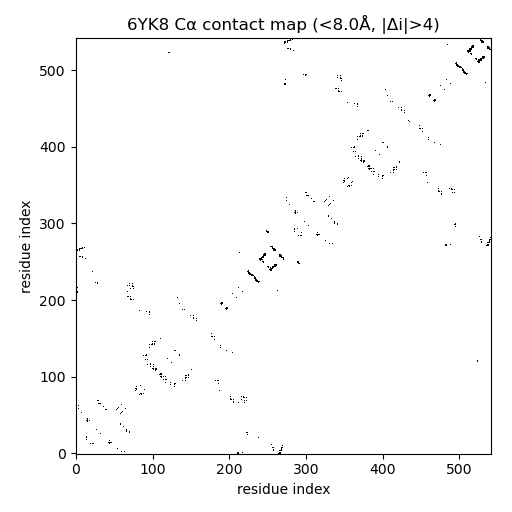3 1.000 66.33603 147 TYR B O 1
ATOM 3238 N N . LYS B 1 143 ? -7.79406 51.32995 -13.76677 1.000 66.21457 148 LYS B N 1
ATOM 3239 C CA . LYS B 1 143 ? -9.15849 51.09375 -13.32006 1.000 61.87936 148 LYS B CA 1
ATOM 3240 C C . LYS B 1 143 ? -9.65888 52.15906 -12.36613 1.000 64.20473 148 LYS B C 1
ATOM 3241 O O . LYS B 1 143 ? -10.85181 52.16407 -12.03909 1.000 62.68376 148 LYS B O 1
ATOM 3247 N N . VAL B 1 144 ? -8.77261 53.04801 -11.91866 1.000 58.53700 149 VAL B N 1
ATOM 3248 C CA . VAL B 1 144 ? -9.16973 54.17422 -11.09538 1.000 62.80583 149 VAL B CA 1
ATOM 3249 C C . VAL B 1 144 ? -10.32175 54.89588 -11.76458 1.000 61.95119 149 VAL B C 1
ATOM 3250 O O . VAL B 1 144 ? -10.25300 55.22527 -12.95376 1.000 68.70917 149 VAL B O 1
ATOM 3254 N N . SER B 1 145 ? -11.38156 55.15772 -10.99964 1.000 59.19863 150 SER B N 1
ATOM 3255 C CA . SER B 1 145 ? -12.57680 55.75238 -11.57441 1.000 60.87652 150 SER B CA 1
ATOM 3256 C C . SER B 1 145 ? -12.24852 57.09023 -12.22213 1.000 63.04947 150 SER B C 1
ATOM 3257 O O . SER B 1 145 ? -11.54037 57.91315 -11.64309 1.000 65.98351 150 SER B O 1
ATOM 3260 N N . GLY B 1 146 ? -12.72749 57.27840 -13.45082 1.000 64.46922 151 GLY B N 1
ATOM 3261 C CA . GLY B 1 146 ? -12.56460 58.52315 -14.16934 1.000 61.92332 151 GLY B CA 1
ATOM 3262 C C . GLY B 1 146 ? -11.17504 58.82460 -14.67805 1.000 62.36897 151 GLY B C 1
ATOM 3263 O O . GLY B 1 146 ? -11.02293 59.74829 -15.49001 1.000 68.37559 151 GLY B O 1
ATOM 3264 N N . LEU B 1 147 ? -10.15627 58.07269 -14.26168 1.000 58.11146 152 LEU B N 1
ATOM 3265 C CA . LEU B 1 147 ? -8.78108 58.51469 -14.47542 1.000 58.10914 152 LEU B CA 1
ATOM 3266 C C . LEU B 1 147 ? -8.40920 58.56884 -15.94842 1.000 66.78828 152 LEU B C 1
ATOM 3267 O O . LEU B 1 147 ? -7.86228 59.57481 -16.42252 1.000 69.31214 152 LEU B O 1
ATOM 3272 N N . LEU B 1 148 ? -8.66161 57.48891 -16.68482 1.000 62.27230 153 LEU B N 1
ATOM 3273 C CA . LEU B 1 148 ? -8.29064 57.48775 -18.09276 1.000 62.44857 153 LEU B CA 1
ATOM 3274 C C . LEU B 1 148 ? -9.05308 58.54579 -18.87281 1.000 69.17569 153 LEU B C 1
ATOM 3275 O O . LEU B 1 148 ? -8.52460 59.08837 -19.84770 1.000 66.47265 153 LEU B O 1
ATOM 3280 N N . ASP B 1 149 ? -10.28988 58.84598 -18.46686 1.000 71.79517 154 ASP B N 1
ATOM 3281 C CA . ASP B 1 149 ? -11.03760 59.91971 -19.10988 1.000 72.23547 154 ASP B CA 1
ATOM 3282 C C . ASP B 1 149 ? -10.31306 61.25012 -18.93970 1.000 67.94428 154 ASP B C 1
ATOM 3283 O O . ASP B 1 149 ? -10.02121 61.94247 -19.92238 1.000 71.66112 154 ASP B O 1
ATOM 3288 N N . ALA B 1 150 ? -9.99580 61.60936 -17.69460 1.000 64.34042 155 ALA B N 1
ATOM 3289 C CA . ALA B 1 150 ? -9.18817 62.79820 -17.43483 1.000 64.63526 155 ALA B CA 1
ATOM 3290 C C . ALA B 1 150 ? -7.89891 62.76783 -18.23173 1.000 66.67418 155 ALA B C 1
ATOM 3291 O O . ALA B 1 150 ? -7.40417 63.81837 -18.65523 1.000 67.97099 155 ALA B O 1
ATOM 3293 N N . LEU B 1 151 ? -7.35425 61.57028 -18.46881 1.000 62.92464 156 LEU B N 1
ATOM 3294 C CA . LEU B 1 151 ? -6.08870 61.46861 -19.18202 1.000 64.55982 156 LEU B CA 1
ATOM 3295 C C . LEU B 1 151 ? -6.24699 61.88741 -20.64197 1.000 68.64790 156 LEU B C 1
ATOM 3296 O O . LEU B 1 151 ? -5.44136 62.67338 -21.16021 1.000 63.00622 156 LEU B O 1
ATOM 3301 N N . GLN B 1 152 ? -7.28323 61.37775 -21.31851 1.000 67.70116 157 GLN B N 1
ATOM 3302 C CA . GLN B 1 152 ? -7.54942 61.77541 -22.69957 1.000 71.80394 157 GLN B CA 1
ATOM 3303 C C . GLN B 1 152 ? -7.67763 63.29098 -22.81465 1.000 70.72548 157 GLN B C 1
ATOM 3304 O O . GLN B 1 152 ? -6.95883 63.93804 -23.58565 1.000 73.68791 157 GLN B O 1
ATOM 3310 N N . GLU B 1 153 ? -8.59979 63.86939 -22.04692 1.000 71.65348 158 GLU B N 1
ATOM 3311 C CA . GLU B 1 153 ? -8.73433 65.32023 -21.99118 1.000 75.15194 158 GLU B CA 1
ATOM 3312 C C . GLU B 1 153 ? -7.37375 65.99273 -21.86808 1.000 74.63558 158 GLU B C 1
ATOM 3313 O O . GLU B 1 153 ? -6.97959 66.80344 -22.71493 1.000 77.55761 158 GLU B O 1
ATOM 3319 N N . TYR B 1 154 ? -6.63556 65.63616 -20.81744 1.000 65.09814 159 TYR B N 1
ATOM 3320 C CA . TYR B 1 154 ? -5.30591 66.18655 -20.59778 1.000 59.50003 159 TYR B CA 1
ATOM 3321 C C . TYR B 1 154 ? -4.41998 66.02449 -21.82097 1.000 64.66609 159 TYR B C 1
ATOM 3322 O O . TYR B 1 154 ? -3.76417 66.98172 -22.24816 1.000 68.41288 159 TYR B O 1
ATOM 3331 N N . ILE B 1 155 ? -4.40614 64.82369 -22.41463 1.000 59.01478 160 ILE B N 1
ATOM 3332 C CA . ILE B 1 155 ? -3.53945 64.57402 -23.56556 1.000 64.35831 160 ILE B CA 1
ATOM 3333 C C . ILE B 1 155 ? -3.99951 65.38449 -24.76972 1.000 69.33569 160 ILE B C 1
ATOM 3334 O O . ILE B 1 155 ? -3.18118 65.93184 -25.52046 1.000 63.74575 160 ILE B O 1
ATOM 3339 N N . LEU B 1 156 ? -5.31044 65.46395 -24.98282 1.000 70.22262 161 LEU B N 1
ATOM 3340 C CA . LEU B 1 156 ? -5.81226 66.17556 -26.14882 1.000 71.63064 161 LEU B CA 1
ATOM 3341 C C . LEU B 1 156 ? -5.43058 67.64999 -26.09626 1.000 75.75899 161 LEU B C 1
ATOM 3342 O O . LEU B 1 156 ? -4.92142 68.20582 -27.07751 1.000 79.57221 161 LEU B O 1
ATOM 3347 N N . THR B 1 157 ? -5.62456 68.29311 -24.94771 1.000 66.89657 162 THR B N 1
ATOM 3348 C CA . THR B 1 157 ? -5.33744 69.71922 -24.87642 1.000 76.98242 162 THR B CA 1
ATOM 3349 C C . THR B 1 157 ? -3.87743 70.03581 -24.57823 1.000 75.39845 162 THR B C 1
ATOM 3350 O O . THR B 1 157 ? -3.45127 71.16875 -24.83076 1.000 74.66246 162 THR B O 1
ATOM 3354 N N . ARG B 1 158 ? -3.09336 69.08002 -24.07372 1.000 68.30787 163 ARG B N 1
ATOM 3355 C CA . ARG B 1 158 ? -1.66435 69.33921 -23.93053 1.000 63.22603 163 ARG B CA 1
ATOM 3356 C C . ARG B 1 158 ? -0.88179 69.11575 -25.22698 1.000 64.91316 163 ARG B C 1
ATOM 3357 O O . ARG B 1 158 ? 0.30661 69.46982 -25.29363 1.000 60.74055 163 ARG B O 1
ATOM 3365 N N . THR B 1 159 ? -1.51534 68.57371 -26.27152 1.000 58.31824 164 THR B N 1
ATOM 3366 C CA . THR B 1 159 ? -0.72969 68.10443 -27.41900 1.000 66.10934 164 THR B CA 1
ATOM 3367 C C . THR B 1 159 ? -0.10313 69.24695 -28.20356 1.000 63.56184 164 THR B C 1
ATOM 3368 O O . THR B 1 159 ? 1.10232 69.15799 -28.53431 1.000 57.94356 164 THR B O 1
ATOM 3372 N N . PRO B 1 160 ? -0.81786 70.32811 -28.55755 1.000 62.87983 165 PRO B N 1
ATOM 3373 C CA . PRO B 1 160 ? -0.14387 71.49470 -29.15648 1.000 58.08261 165 PRO B CA 1
ATOM 3374 C C . PRO B 1 160 ? 1.11574 71.93602 -28.42015 1.000 57.58710 165 PRO B C 1
ATOM 3375 O O . PRO B 1 160 ? 2.14869 72.16668 -29.06727 1.000 61.85310 165 PRO B O 1
ATOM 3379 N N . SER B 1 161 ? 1.07110 72.04409 -27.08406 1.000 51.88480 166 SER B N 1
ATOM 3380 C CA . SER B 1 161 ? 2.26820 72.43993 -26.34484 1.000 53.02015 166 SER B CA 1
ATOM 3381 C C . SER B 1 161 ? 3.39037 71.41307 -26.46656 1.000 60.88662 166 SER B C 1
ATOM 3382 O O . SER B 1 161 ? 4.57136 71.78914 -26.54842 1.000 53.23483 166 SER B O 1
ATOM 3385 N N . VAL B 1 162 ? 3.05343 70.11772 -26.47600 1.000 57.45532 167 VAL B N 1
ATOM 3386 C CA . VAL B 1 162 ? 4.09115 69.09823 -26.58685 1.000 55.22043 167 VAL B CA 1
ATOM 3387 C C . VAL B 1 162 ? 4.78836 69.17828 -27.94704 1.000 60.40523 167 VAL B C 1
ATOM 3388 O O . VAL B 1 162 ? 6.02635 69.17916 -28.02133 1.000 61.52345 167 VAL B O 1
ATOM 3392 N N . ILE B 1 163 ? 4.01819 69.23830 -29.04327 1.000 57.97698 168 ILE B N 1
ATOM 3393 C CA . ILE B 1 163 ? 4.63585 69.46206 -30.35599 1.000 61.59277 168 ILE B CA 1
ATOM 3394 C C . ILE B 1 163 ? 5.54826 70.68015 -30.28957 1.000 60.00127 168 ILE B C 1
ATOM 3395 O O . ILE B 1 163 ? 6.72083 70.64895 -30.70102 1.000 55.66690 168 ILE B O 1
ATOM 3400 N N . GLU B 1 164 ? 4.99707 71.77108 -29.75404 1.000 57.85771 169 GLU B N 1
ATOM 3401 C CA . GLU B 1 164 ? 5.74682 72.99172 -29.48010 1.000 66.48549 169 GLU B CA 1
ATOM 3402 C C . GLU B 1 164 ? 7.04000 72.68726 -28.74221 1.000 63.99321 169 GLU B C 1
ATOM 3403 O O . GLU B 1 164 ? 8.12455 73.13384 -29.14541 1.000 62.65246 169 GLU B O 1
ATOM 3409 N N . GLU B 1 165 ? 6.94483 71.90252 -27.66013 1.000 59.18611 170 GLU B N 1
ATOM 3410 C CA . GLU B 1 165 ? 8.12645 71.65804 -26.84732 1.000 49.10537 170 GLU B CA 1
ATOM 3411 C C . GLU B 1 165 ? 9.10699 70.73812 -27.56193 1.000 53.87389 170 GLU B C 1
ATOM 3412 O O . GLU B 1 165 ? 10.32594 70.89461 -27.41823 1.000 56.12015 170 GLU B O 1
ATOM 3418 N N . PHE B 1 166 ? 8.61203 69.78487 -28.35855 1.000 59.59240 171 PHE B N 1
ATOM 3419 C CA . PHE B 1 166 ? 9.53991 68.93208 -29.09945 1.000 59.00501 171 PHE B CA 1
ATOM 3420 C C . PHE B 1 166 ? 10.29278 69.72494 -30.16334 1.000 66.76133 171 PHE B C 1
ATOM 3421 O O . PHE B 1 166 ? 11.51365 69.57210 -30.32080 1.000 65.97611 171 PHE B O 1
ATOM 3429 N N . ASN B 1 167 ? 9.57226 70.53634 -30.94372 1.000 58.72004 172 ASN B N 1
ATOM 3430 C CA . ASN B 1 167 ? 10.24869 71.37496 -31.93207 1.000 71.11111 172 ASN B CA 1
ATOM 3431 C C . ASN B 1 167 ? 11.33869 72.21951 -31.27839 1.000 66.76041 172 ASN B C 1
ATOM 3432 O O . ASN B 1 167 ? 12.46535 72.31150 -31.79197 1.000 61.07141 172 ASN B O 1
ATOM 3437 N N . ARG B 1 168 ? 11.02766 72.82563 -30.12822 1.000 61.78017 173 ARG B N 1
ATOM 3438 C CA . ARG B 1 168 ? 12.00253 73.69020 -29.46525 1.000 60.16644 173 ARG B CA 1
ATOM 3439 C C . ARG B 1 168 ? 13.26627 72.91328 -29.10065 1.000 66.67175 173 ARG B C 1
ATOM 3440 O O . ARG B 1 168 ? 14.39083 73.32867 -29.41939 1.000 62.27806 173 ARG B O 1
ATOM 3448 N N . GLN B 1 169 ? 13.09694 71.76818 -28.43541 1.000 66.18627 174 GLN B N 1
ATOM 3449 C CA . GLN B 1 169 ? 14.25601 70.99006 -28.01180 1.000 74.52696 174 GLN B CA 1
ATOM 3450 C C . GLN B 1 169 ? 15.00275 70.41471 -29.19972 1.000 72.08286 174 GLN B C 1
ATOM 3451 O O . GLN B 1 169 ? 16.23478 70.29664 -29.16572 1.000 73.79335 174 GLN B O 1
ATOM 3457 N N . TRP B 1 170 ? 14.26955 70.03899 -30.24448 1.000 67.68109 175 TRP B N 1
ATOM 3458 C CA . TRP B 1 170 ? 14.90292 69.49580 -31.43318 1.000 74.99390 175 TRP B CA 1
ATOM 3459 C C . TRP B 1 170 ? 15.85354 70.50886 -32.06865 1.000 80.90622 175 TRP B C 1
ATOM 3460 O O . TRP B 1 170 ? 17.02867 70.20640 -32.31982 1.000 81.88199 175 TRP B O 1
ATOM 3471 N N . GLU B 1 171 ? 15.36044 71.72291 -32.32662 1.000 72.55006 176 GLU B N 1
ATOM 3472 C CA . GLU B 1 171 ? 16.22021 72.78728 -32.83113 1.000 78.67622 176 GLU B CA 1
ATOM 3473 C C . GLU B 1 171 ? 17.48978 72.91834 -32.00364 1.000 81.08241 176 GLU B C 1
ATOM 3474 O O . GLU B 1 171 ? 18.59541 73.00494 -32.54724 1.000 82.01541 176 GLU B O 1
ATOM 3480 N N . ASN B 1 172 ? 17.35377 72.90908 -30.67873 1.000 76.48972 177 ASN B N 1
ATOM 3481 C CA . ASN B 1 172 ? 18.50848 73.20290 -29.84279 1.000 79.28563 177 ASN B CA 1
ATOM 3482 C C . ASN B 1 172 ? 19.60472 72.13874 -29.98584 1.000 82.73295 177 ASN B C 1
ATOM 3483 O O . ASN B 1 172 ? 20.79349 72.47246 -30.00374 1.000 86.72179 177 ASN B O 1
ATOM 3488 N N . LYS B 1 173 ? 19.24494 70.85885 -30.12182 1.000 85.21736 178 LYS B N 1
ATOM 3489 C CA . LYS B 1 173 ? 20.29433 69.84199 -30.05606 1.000 86.88585 178 LYS B CA 1
ATOM 3490 C C . LYS B 1 173 ? 20.93594 69.53117 -31.40730 1.000 9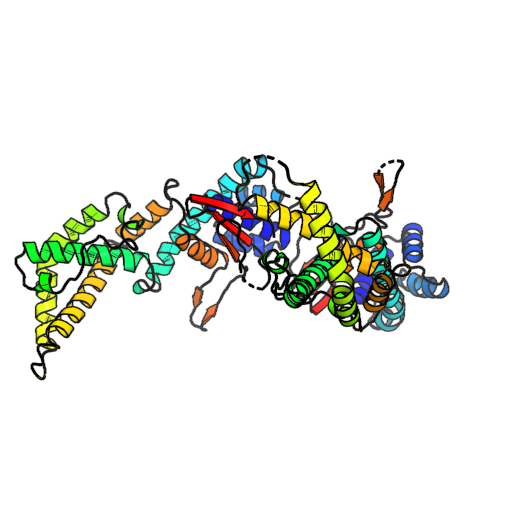2.36833 178 LYS B C 1
ATOM 3491 O O . LYS B 1 173 ? 21.97267 68.85795 -31.43386 1.000 87.81365 178 LYS B O 1
ATOM 3497 N N . LYS B 1 174 ? 20.37611 70.01936 -32.51667 1.000 84.13318 179 LYS B N 1
ATOM 3498 C CA . LYS B 1 174 ? 21.02481 69.87957 -33.81539 1.000 89.77734 179 LYS B CA 1
ATOM 3499 C C . LYS B 1 174 ? 22.51069 70.24260 -33.74590 1.000 95.06055 179 LYS B C 1
ATOM 3500 O O . LYS B 1 174 ? 22.89051 71.26496 -33.16466 1.000 89.58923 179 LYS B O 1
ATOM 3506 N N . GLN B 1 175 ? 23.35261 69.36274 -34.29413 1.000 96.44166 180 GLN B N 1
ATOM 3507 C CA . GLN B 1 175 ? 24.78739 69.62007 -34.41619 1.000 98.65220 180 GLN B CA 1
ATOM 3508 C C . GLN B 1 175 ? 25.30735 69.18033 -35.78547 1.000 103.09699 180 GLN B C 1
ATOM 3509 O O . GLN B 1 175 ? 26.16485 68.30019 -35.88275 1.000 102.59313 180 GLN B O 1
ATOM 3515 N N . SER B 1 181 ? 27.74867 64.47333 -38.84765 1.000 93.56792 186 SER B N 1
ATOM 3516 C CA . SER B 1 181 ? 26.38310 64.98767 -38.84463 1.000 105.51039 186 SER B CA 1
ATOM 3517 C C . SER B 1 181 ? 25.48675 64.21617 -39.80550 1.000 105.79235 186 SER B C 1
ATOM 3518 O O . SER B 1 181 ? 25.96742 63.43973 -40.63203 1.000 107.37045 186 SER B O 1
ATOM 3521 N N . LEU B 1 182 ? 24.18226 64.46031 -39.67923 1.000 109.64873 187 LEU B N 1
ATOM 3522 C CA . LEU B 1 182 ? 23.15473 63.89570 -40.55029 1.000 105.56277 187 LEU B CA 1
ATOM 3523 C C . LEU B 1 182 ? 23.37060 62.39413 -40.77069 1.000 106.20548 187 LEU B C 1
ATOM 3524 O O . LEU B 1 182 ? 23.68278 61.93583 -41.86818 1.000 109.03022 187 LEU B O 1
ATOM 3526 N N . THR B 1 183 ? 23.20638 61.62687 -39.68719 1.000 109.03454 188 THR B N 1
ATOM 3527 C CA . THR B 1 183 ? 23.32451 60.17165 -39.74883 1.000 110.95456 188 THR B CA 1
ATOM 3528 C C . THR B 1 183 ? 22.02240 59.48349 -40.16406 1.000 114.62615 188 THR B C 1
ATOM 3529 O O . THR B 1 183 ? 22.05800 58.31985 -40.58829 1.000 107.84369 188 THR B O 1
ATOM 3531 N N . GLU B 1 184 ? 20.88344 60.17386 -40.04177 1.000 117.68301 189 GLU B N 1
ATOM 3532 C CA . GLU B 1 184 ? 19.55014 59.67389 -40.38574 1.000 114.24224 189 GLU B CA 1
ATOM 3533 C C . GLU B 1 184 ? 19.19451 58.41097 -39.60957 1.000 118.57541 189 GLU B C 1
ATOM 3534 O O . GLU B 1 184 ? 18.25239 58.41545 -38.80284 1.000 112.87654 189 GLU B O 1
ATOM 3540 N N . LYS B 1 185 ? 19.92926 57.32010 -39.85217 1.000 121.82227 190 LYS B N 1
ATOM 3541 C CA . LYS B 1 185 ? 19.80013 56.16068 -38.97779 1.000 124.45776 190 LYS B CA 1
ATOM 3542 C C . LYS B 1 185 ? 19.84989 56.59196 -37.51995 1.000 116.96290 190 LYS B C 1
ATOM 3543 O O . LYS B 1 185 ? 19.13582 56.03668 -36.67751 1.000 119.01289 190 LYS B O 1
ATOM 3545 N N . GLU B 1 186 ? 20.64275 57.62063 -37.21940 1.000 114.75891 191 GLU B N 1
ATOM 3546 C CA . GLU B 1 186 ? 20.70335 58.21583 -35.89456 1.000 109.84304 191 GLU B CA 1
ATOM 3547 C C . GLU B 1 186 ? 20.05430 59.60482 -35.83909 1.000 112.68483 191 GLU B C 1
ATOM 3548 O O . GLU B 1 186 ? 20.52648 60.47483 -35.10298 1.000 110.89684 191 GLU B O 1
ATOM 3550 N N . ILE B 1 187 ? 18.96175 59.82661 -36.58325 1.000 111.60189 192 ILE B N 1
ATOM 3551 C CA . ILE B 1 187 ? 18.11893 61.01966 -36.43558 1.000 102.77671 192 ILE B CA 1
ATOM 3552 C C . ILE B 1 187 ? 16.77342 60.67008 -35.80841 1.000 106.28406 192 ILE B C 1
ATOM 3553 O O . ILE B 1 187 ? 16.30191 61.36216 -34.90371 1.000 101.64290 192 ILE B O 1
ATOM 3558 N N . GLN B 1 188 ? 16.13009 59.60007 -36.29494 1.000 111.90774 193 GLN B N 1
ATOM 3559 C CA . GLN B 1 188 ? 14.95604 59.07413 -35.60815 1.000 98.25084 193 GLN B CA 1
ATOM 3560 C C . GLN B 1 188 ? 15.28499 58.70385 -34.17412 1.000 94.88003 193 GLN B C 1
ATOM 3561 O O . GLN B 1 188 ? 14.42076 58.81186 -33.29851 1.000 90.63778 193 GLN B O 1
ATOM 3563 N N . VAL B 1 189 ? 16.53060 58.28823 -33.91311 1.000 99.11528 194 VAL B N 1
ATOM 3564 C CA . VAL B 1 189 ? 16.93163 57.94235 -32.55175 1.000 90.62008 194 VAL B CA 1
ATOM 3565 C C . VAL B 1 189 ? 16.77340 59.14469 -31.64395 1.000 94.31049 194 VAL B C 1
ATOM 3566 O O . VAL B 1 189 ? 16.24886 59.04173 -30.52528 1.000 85.78278 194 VAL B O 1
ATOM 3570 N N . HIS B 1 190 ? 17.21565 60.31064 -32.11643 1.000 94.65259 195 HIS B N 1
ATOM 3571 C CA . HIS B 1 190 ? 17.37120 61.43918 -31.21897 1.000 91.47031 195 HIS B CA 1
ATOM 3572 C C . HIS B 1 190 ? 16.04959 62.16681 -31.05042 1.000 82.54698 195 HIS B C 1
ATOM 3573 O O . HIS B 1 190 ? 15.70504 62.58310 -29.93942 1.000 81.73219 195 HIS B O 1
ATOM 3580 N N . GLN B 1 191 ? 15.29058 62.30079 -32.13712 1.000 76.20274 196 GLN B N 1
ATOM 3581 C CA . GLN B 1 191 ? 13.90190 62.70603 -32.00391 1.000 73.92439 196 GLN B CA 1
ATOM 3582 C C . GLN B 1 191 ? 13.16232 61.78635 -31.04387 1.000 79.11476 196 GLN B C 1
ATOM 3583 O O . GLN B 1 191 ? 12.45652 62.25355 -30.14412 1.000 74.88748 196 GLN B O 1
ATOM 3589 N N . ALA B 1 192 ? 13.33600 60.47288 -31.20086 1.000 87.93402 197 ALA B N 1
ATOM 3590 C CA . ALA B 1 192 ? 12.62610 59.52519 -30.35360 1.000 75.09278 197 ALA B CA 1
ATOM 3591 C C . ALA B 1 192 ? 12.90419 59.79589 -28.88645 1.000 75.02966 197 ALA B C 1
ATOM 3592 O O . ALA B 1 192 ? 11.97857 59.90608 -28.07445 1.000 69.50562 197 ALA B O 1
ATOM 3594 N N . THR B 1 193 ? 14.17976 59.93567 -28.53604 1.000 69.66887 198 THR B N 1
ATOM 3595 C CA . THR B 1 193 ? 14.55222 60.08366 -27.13579 1.000 74.42691 198 THR B CA 1
ATOM 3596 C C . THR B 1 193 ? 14.05300 61.40546 -26.54382 1.000 74.52122 198 THR B C 1
ATOM 3597 O O . THR B 1 193 ? 13.51663 61.42203 -25.42656 1.000 73.78126 198 THR B O 1
ATOM 3601 N N . ILE B 1 194 ? 14.23961 62.51966 -27.26816 1.000 65.83247 199 ILE B N 1
ATOM 3602 C CA . ILE B 1 194 ? 13.74999 63.82259 -26.82055 1.000 71.15743 199 ILE B CA 1
ATOM 3603 C C . ILE B 1 194 ? 12.25841 63.75710 -26.51836 1.000 65.24300 199 ILE B C 1
ATOM 3604 O O . ILE B 1 194 ? 11.79817 64.24576 -25.47300 1.000 67.05841 199 ILE B O 1
ATOM 3609 N N . LEU B 1 195 ? 11.48202 63.14046 -27.41595 1.000 64.31674 200 LEU B N 1
ATOM 3610 C CA . LEU B 1 195 ? 10.04573 63.00980 -27.18063 1.000 66.24341 200 LEU B CA 1
ATOM 3611 C C . LEU B 1 195 ? 9.75715 62.10050 -25.98716 1.000 69.91115 200 LEU B C 1
ATOM 3612 O O . LEU B 1 195 ? 8.85633 62.38640 -25.18225 1.000 68.38412 200 LEU B O 1
ATOM 3617 N N . ASP B 1 196 ? 10.51764 61.01392 -25.83399 1.000 62.33763 201 ASP B N 1
ATOM 3618 C CA . ASP B 1 196 ? 10.26346 60.14730 -24.69428 1.000 68.41546 201 ASP B CA 1
ATOM 3619 C C . ASP B 1 196 ? 10.46913 60.89481 -23.38187 1.000 65.65957 201 ASP B C 1
ATOM 3620 O O . ASP B 1 196 ? 9.65971 60.76203 -22.46083 1.000 58.81055 201 ASP B O 1
ATOM 3625 N N . ASN B 1 197 ? 11.52538 61.71052 -23.28889 1.000 63.06787 202 ASN B N 1
ATOM 3626 C CA . ASN B 1 197 ? 11.72495 62.50133 -22.07747 1.000 68.50643 202 ASN B CA 1
ATOM 3627 C C . ASN B 1 197 ? 10.55304 63.44342 -21.82816 1.000 62.57596 202 ASN B C 1
ATOM 3628 O O . ASN B 1 197 ? 10.05510 63.52894 -20.70182 1.000 62.14385 202 ASN B O 1
ATOM 3633 N N . ILE B 1 198 ? 10.06653 64.11223 -22.87842 1.000 55.44986 203 ILE B N 1
ATOM 3634 C CA . ILE B 1 198 ? 8.92807 65.01823 -22.74230 1.000 54.99026 203 ILE B CA 1
ATOM 3635 C C . ILE B 1 198 ? 7.69670 64.27463 -22.23687 1.000 53.48448 203 ILE B C 1
ATOM 3636 O O . ILE B 1 198 ? 7.00522 64.73095 -21.31754 1.000 57.53042 203 ILE B O 1
ATOM 3641 N N . LEU B 1 199 ? 7.37694 63.13735 -22.85750 1.000 57.86551 204 LEU B N 1
ATOM 3642 C CA . LEU B 1 199 ? 6.21988 62.35472 -22.42039 1.000 58.64357 204 LEU B CA 1
ATOM 3643 C C . LEU B 1 199 ? 6.37763 61.85765 -20.97678 1.000 65.57451 204 LEU B C 1
ATOM 3644 O O . LEU B 1 199 ? 5.39286 61.77718 -20.22384 1.000 61.58621 204 LEU B O 1
ATOM 3649 N N . ARG B 1 200 ? 7.60228 61.51262 -20.56879 1.000 54.46934 205 ARG B N 1
ATOM 3650 C CA . ARG B 1 200 ? 7.79604 61.07674 -19.19053 1.000 64.60049 205 ARG B CA 1
ATOM 3651 C C . ARG B 1 200 ? 7.48994 62.20291 -18.21489 1.000 59.36124 205 ARG B C 1
ATOM 3652 O O . ARG B 1 200 ? 6.92848 61.96456 -17.13706 1.000 58.22733 205 ARG B O 1
ATOM 3660 N N . LYS B 1 201 ? 7.81914 63.44442 -18.59824 1.000 59.09855 206 LYS B N 1
ATOM 3661 C CA . LYS B 1 201 ? 7.45435 64.59495 -17.78570 1.000 51.76822 206 LYS B CA 1
ATOM 3662 C C . LYS B 1 201 ? 5.95149 64.83196 -17.81442 1.000 57.80834 206 LYS B C 1
ATOM 3663 O O . LYS B 1 201 ? 5.35409 65.17090 -16.78295 1.000 57.29771 206 LYS B O 1
ATOM 3669 N N . GLU B 1 202 ? 5.31719 64.64460 -18.97755 1.000 50.78339 207 GLU B N 1
ATOM 3670 C CA . GLU B 1 202 ? 3.85736 64.68097 -19.02561 1.000 52.56398 207 GLU B CA 1
ATOM 3671 C C . GLU B 1 202 ? 3.25140 63.69246 -18.01811 1.000 58.08191 207 GLU B C 1
ATOM 3672 O O . GLU B 1 202 ? 2.31528 64.02686 -17.27736 1.000 59.03578 207 GLU B O 1
ATOM 3678 N N . THR B 1 203 ? 3.79432 62.46780 -17.96817 1.000 59.08165 208 THR B N 1
ATOM 3679 C CA . THR B 1 203 ? 3.24235 61.41835 -17.11700 1.000 54.83676 208 THR B CA 1
ATOM 3680 C C . THR B 1 203 ? 3.23067 61.84174 -15.65086 1.000 60.60663 208 THR B C 1
ATOM 3681 O O . THR B 1 203 ? 2.19808 61.75281 -14.97381 1.000 60.56943 208 THR B O 1
ATOM 3685 N N . ILE B 1 204 ? 4.36704 62.33947 -15.15394 1.000 51.96874 209 ILE B N 1
ATOM 3686 C CA . ILE B 1 204 ? 4.46205 62.76124 -13.76078 1.000 54.51463 209 ILE B CA 1
ATOM 3687 C C . ILE B 1 204 ? 3.61144 64.00514 -13.50000 1.000 65.10862 209 ILE B C 1
ATOM 3688 O O . ILE B 1 204 ? 2.89748 64.08905 -12.48972 1.000 58.71592 209 ILE B O 1
ATOM 3693 N N . ASP B 1 205 ? 3.71189 65.01081 -14.37916 1.000 60.34091 210 ASP B N 1
ATOM 3694 C CA . ASP B 1 205 ? 2.89410 66.20261 -14.22449 1.000 61.70337 210 ASP B CA 1
ATOM 3695 C C . ASP B 1 205 ? 1.43566 65.83131 -14.05945 1.000 57.95468 210 ASP B C 1
ATOM 3696 O O . ASP B 1 205 ? 0.75612 66.32910 -13.15375 1.000 63.15778 210 ASP B O 1
ATOM 3701 N N . PHE B 1 206 ? 0.94494 64.92266 -14.89794 1.000 51.05470 211 PHE B N 1
ATOM 3702 C CA . PHE B 1 206 ? -0.47525 64.62550 -14.84059 1.000 54.93700 211 PHE B CA 1
ATOM 3703 C C . PHE B 1 206 ? -0.86595 64.07309 -13.47756 1.000 60.11064 211 PHE B C 1
ATOM 3704 O O . PHE B 1 206 ? -2.00676 64.24963 -13.04790 1.000 61.71942 211 PHE B O 1
ATOM 3712 N N . LEU B 1 207 ? 0.06728 63.43231 -12.77298 1.000 51.17386 212 LEU B N 1
ATOM 3713 C CA . LEU B 1 207 ? -0.25096 62.85747 -11.47652 1.000 58.72537 212 LEU B CA 1
ATOM 3714 C C . LEU B 1 207 ? -0.07226 63.85560 -10.34307 1.000 59.77845 212 LEU B C 1
ATOM 3715 O O . LEU B 1 207 ? -0.80288 63.79661 -9.35033 1.000 60.18107 212 LEU B O 1
ATOM 3720 N N . LEU B 1 208 ? 0.90181 64.75518 -10.46315 1.000 61.30988 213 LEU B N 1
ATOM 3721 C CA . LEU B 1 208 ? 1.15873 65.76235 -9.44008 1.000 68.49441 213 LEU B CA 1
ATOM 3722 C C . LEU B 1 208 ? 0.31398 67.02652 -9.58810 1.000 68.02689 213 LEU B C 1
ATOM 3723 O O . LEU B 1 208 ? 0.33022 67.85378 -8.67427 1.000 68.23661 213 LEU B O 1
ATOM 3728 N N . ALA B 1 209 ? -0.43306 67.17623 -10.68735 1.000 62.99909 214 ALA B N 1
ATOM 3729 C CA . ALA B 1 209 ? -1.28026 68.34563 -10.91610 1.000 63.41443 214 ALA B CA 1
ATOM 3730 C C . ALA B 1 209 ? -2.28194 68.57678 -9.78274 1.000 66.37848 214 ALA B C 1
ATOM 3731 O O . ALA B 1 209 ? -2.70469 67.64406 -9.09377 1.000 67.37307 214 ALA B O 1
ATOM 3733 N N . GLU B 1 210 ? -2.65258 69.85681 -9.59385 1.000 79.12111 215 GLU B N 1
ATOM 3734 C CA . GLU B 1 210 ? -3.68190 70.30101 -8.63850 1.000 57.40655 215 GLU B CA 1
ATOM 3735 C C . GLU B 1 210 ? -3.46522 69.71489 -7.25104 1.000 67.80702 215 GLU B C 1
ATOM 3736 O O . GLU B 1 210 ? -4.38961 69.19804 -6.61750 1.000 73.54406 215 GLU B O 1
ATOM 3742 N N . ASN B 1 211 ? -2.22531 69.79363 -6.77708 1.000 69.29219 216 ASN B N 1
ATOM 3743 C CA . ASN B 1 211 ? -1.83736 69.24378 -5.47732 1.000 67.91211 216 ASN B CA 1
ATOM 3744 C C . ASN B 1 211 ? -2.03496 67.72776 -5.43368 1.000 70.72735 216 ASN B C 1
ATOM 3745 O O . ASN B 1 211 ? -2.57755 67.17562 -4.46916 1.000 67.36430 216 ASN B O 1
ATOM 3750 N N . GLU B 1 212 ? -1.56860 67.04605 -6.48742 1.000 70.13077 217 GLU B N 1
ATOM 3751 C CA . GLU B 1 212 ? -1.54849 65.58651 -6.53556 1.000 66.77374 217 GLU B CA 1
ATOM 3752 C C . GLU B 1 212 ? -2.95591 65.00484 -6.53879 1.000 62.38619 217 GLU B C 1
ATOM 3753 O O . GLU B 1 212 ? -3.24213 64.05417 -5.81525 1.000 61.25001 217 GLU B O 1
ATOM 3759 N N . LYS B 1 213 ? -3.84795 65.60562 -7.32696 1.000 60.65160 218 LYS B N 1
ATOM 3760 C CA . LYS B 1 213 ? -5.23335 65.14855 -7.34135 1.000 65.52744 218 LYS B CA 1
ATOM 3761 C C . LYS B 1 213 ? -5.35525 63.73675 -7.92422 1.000 64.42435 218 LYS B C 1
ATOM 3762 O O . LYS B 1 213 ? -5.95303 62.84975 -7.30152 1.000 64.34081 218 LYS B O 1
ATOM 3768 N N . HIS B 1 214 ? -4.82424 63.50920 -9.12754 1.000 58.50849 219 HIS B N 1
ATOM 3769 C CA . HIS B 1 214 ? -4.91807 62.16539 -9.68620 1.000 60.54655 219 HIS B CA 1
ATOM 3770 C C . HIS B 1 214 ? -4.06851 61.17827 -8.89316 1.000 65.77118 219 HIS B C 1
ATOM 3771 O O . HIS B 1 214 ? -4.44274 60.00479 -8.76139 1.000 52.14884 219 HIS B O 1
ATOM 3778 N N . LEU B 1 215 ? -2.95600 61.64080 -8.31400 1.000 59.88434 220 LEU B N 1
ATOM 3779 C CA . LEU B 1 215 ? -2.16969 60.74919 -7.47204 1.000 60.93362 220 LEU B CA 1
ATOM 3780 C C . LEU B 1 215 ? -2.95454 60.31824 -6.23318 1.000 64.93183 220 LEU B C 1
ATOM 3781 O O . LEU B 1 215 ? -2.89225 59.14942 -5.83172 1.000 58.52503 220 LEU B O 1
ATOM 3786 N N . ASP B 1 216 ? -3.69383 61.24683 -5.61134 1.000 62.87602 221 ASP B N 1
ATOM 3787 C CA . ASP B 1 216 ? -4.53026 60.88907 -4.47361 1.000 62.00115 221 ASP B CA 1
ATOM 3788 C C . ASP B 1 216 ? -5.72267 60.05479 -4.91486 1.000 63.68253 221 ASP B C 1
ATOM 3789 O O . ASP B 1 216 ? -6.21066 59.21611 -4.15043 1.000 59.84890 221 ASP B O 1
ATOM 3794 N N . GLU B 1 217 ? -6.19383 60.25977 -6.14557 1.000 59.70613 222 GLU B N 1
ATOM 3795 C CA . GLU B 1 217 ? -7.28768 59.44465 -6.65943 1.000 65.00897 222 GLU B CA 1
ATOM 3796 C C . GLU B 1 217 ? -6.89393 57.97061 -6.75931 1.000 64.53130 222 GLU B C 1
ATOM 3797 O O . GLU B 1 217 ? -7.73162 57.08168 -6.55460 1.000 58.08001 222 GLU B O 1
ATOM 3803 N N . TYR B 1 218 ? -5.63273 57.70004 -7.11713 1.000 57.26654 223 TYR B N 1
ATOM 3804 C CA . TYR B 1 218 ? -5.09300 56.34621 -7.05849 1.000 63.21467 223 TYR B CA 1
ATOM 3805 C C . TYR B 1 218 ? -5.00721 55.84802 -5.62397 1.000 63.54358 223 TYR B C 1
ATOM 3806 O O . TYR B 1 218 ? -5.34585 54.69331 -5.33712 1.000 58.09765 223 TYR B O 1
ATOM 3815 N N . ARG B 1 219 ? -4.52979 56.69737 -4.71239 1.000 65.59756 224 ARG B N 1
ATOM 3816 C CA . ARG B 1 219 ? -4.43920 56.27730 -3.32675 1.000 60.09513 224 ARG B CA 1
ATOM 3817 C C . ARG B 1 219 ? -5.79288 55.80957 -2.83279 1.000 65.54069 224 ARG B C 1
ATOM 3818 O O . ARG B 1 219 ? -5.90806 54.72220 -2.25357 1.000 68.07453 224 ARG B O 1
ATOM 3826 N N . GLU B 1 220 ? -6.83978 56.60322 -3.09504 1.000 60.20599 225 GLU B N 1
ATOM 3827 C CA . GLU B 1 220 ? -8.17912 56.23989 -2.64489 1.000 59.93107 225 GLU B CA 1
ATOM 3828 C C . GLU B 1 220 ? -8.67577 54.98806 -3.33930 1.000 67.45341 225 GLU B C 1
ATOM 3829 O O . GLU B 1 220 ? -9.34345 54.15817 -2.71002 1.000 70.01527 225 GLU B O 1
ATOM 3835 N N . HIS B 1 221 ? -8.32161 54.80430 -4.60921 1.000 57.88153 226 HIS B N 1
ATOM 3836 C CA . HIS B 1 221 ? -8.67407 53.56304 -5.28108 1.000 63.98672 226 HIS B CA 1
ATOM 3837 C C . HIS B 1 221 ? -8.10791 52.35356 -4.53978 1.000 68.96882 226 HIS B C 1
ATOM 3838 O O . HIS B 1 221 ? -8.83612 51.40423 -4.21157 1.000 65.47577 226 HIS B O 1
ATOM 3845 N N . LEU B 1 222 ? -6.80018 52.37410 -4.27167 1.000 63.63872 227 LEU B N 1
ATOM 3846 C CA . LEU B 1 222 ? -6.17856 51.30522 -3.49947 1.000 67.59891 227 LEU B CA 1
ATOM 3847 C C . LEU B 1 222 ? -6.82801 51.12309 -2.13001 1.000 66.12857 227 LEU B C 1
ATOM 3848 O O . LEU B 1 222 ? -6.77801 50.02330 -1.57397 1.000 64.13861 227 LEU B O 1
ATOM 3853 N N . ARG B 1 223 ? -7.43173 52.17704 -1.56101 1.000 68.39606 228 ARG B N 1
ATOM 3854 C CA . ARG B 1 223 ? -8.11455 52.01954 -0.27606 1.000 70.62949 228 ARG B CA 1
ATOM 3855 C C . ARG B 1 223 ? -9.48922 51.37143 -0.41716 1.000 74.14792 228 ARG B C 1
ATOM 3856 O O . ARG B 1 223 ? -9.99741 50.82343 0.56364 1.000 82.00538 228 ARG B O 1
ATOM 3864 N N . ARG B 1 224 ? -10.10860 51.42918 -1.59675 1.000 74.09280 229 ARG B N 1
ATOM 3865 C CA . ARG B 1 224 ? -11.41847 50.81420 -1.76937 1.000 81.43365 229 ARG B CA 1
ATOM 3866 C C . ARG B 1 224 ? -11.25332 49.30140 -1.81500 1.000 91.83563 229 ARG B C 1
ATOM 3867 O O . ARG B 1 224 ? -10.47139 48.76933 -2.60984 1.000 94.40608 229 ARG B O 1
ATOM 3875 N N . GLU B 1 225 ? -11.98293 48.61041 -0.93725 1.000 100.71253 230 GLU B N 1
ATOM 3876 C CA . GLU B 1 225 ? -11.71561 47.20994 -0.61375 1.000 100.09454 230 GLU B CA 1
ATOM 3877 C C . GLU B 1 225 ? -12.00184 46.24271 -1.76011 1.000 96.87668 230 GLU B C 1
ATOM 3878 O O . GLU B 1 225 ? -11.66326 45.05841 -1.63864 1.000 89.39800 230 GLU B O 1
ATOM 3884 N N . PHE B 1 226 ? -12.60907 46.70266 -2.86040 1.000 101.02439 231 PHE B N 1
ATOM 3885 C CA . PHE B 1 226 ? -12.75035 45.83359 -4.02462 1.000 100.77052 231 PHE B CA 1
ATOM 3886 C C . PHE B 1 226 ? -11.43357 45.64241 -4.76757 1.000 97.56831 231 PHE B C 1
ATOM 3887 O O . PHE B 1 226 ? -11.36054 44.77966 -5.65179 1.000 101.70766 231 PHE B O 1
ATOM 3895 N N . VAL B 1 227 ? -10.39749 46.40286 -4.42424 1.000 92.24210 232 VAL B N 1
ATOM 3896 C CA . VAL B 1 227 ? -9.14007 46.36568 -5.15658 1.000 88.68016 232 VAL B CA 1
ATOM 3897 C C . VAL B 1 227 ? -8.27348 45.26740 -4.56042 1.000 84.99282 232 VAL B C 1
ATOM 3898 O O . VAL B 1 227 ? -7.81423 45.36918 -3.41806 1.000 84.94122 232 VAL B O 1
ATOM 3902 N N . TRP B 1 228 ? -8.04512 44.22563 -5.35273 1.000 85.72470 233 TRP B N 1
ATOM 3903 C CA . TRP B 1 228 ? -7.23388 43.09578 -4.93025 1.000 93.54654 233 TRP B CA 1
ATOM 3904 C C . TRP B 1 228 ? -5.79002 43.54528 -4.70821 1.000 88.13298 233 TRP B C 1
ATOM 3905 O O . TRP B 1 228 ? -5.17976 44.16533 -5.58528 1.000 92.23192 233 TRP B O 1
ATOM 3916 N N . GLY B 1 229 ? -5.25722 43.26149 -3.51889 1.000 79.97816 234 GLY B N 1
ATOM 3917 C CA . GLY B 1 229 ? -3.85199 43.48159 -3.25066 1.000 69.46100 234 GLY B CA 1
ATOM 3918 C C . GLY B 1 229 ? -2.94935 42.71032 -4.19460 1.000 76.16845 234 GLY B C 1
ATOM 3919 O O . GLY B 1 229 ? -2.95150 41.47801 -4.23521 1.000 84.65146 234 GLY B O 1
ATOM 3920 N N . SER B 1 230 ? -2.18302 43.43860 -4.97944 1.000 79.76747 235 SER B N 1
ATOM 3921 C CA . SER B 1 230 ? -1.18399 42.85164 -5.84815 1.000 82.11076 235 SER B CA 1
ATOM 3922 C C . SER B 1 230 ? -0.01288 42.26763 -5.04699 1.000 77.17771 235 SER B C 1
ATOM 3923 O O . SER B 1 230 ? 0.17700 42.55262 -3.86421 1.000 68.85989 235 SER B O 1
ATOM 3926 N N . GLU B 1 231 ? 0.79809 41.44607 -5.71583 1.000 75.57896 236 GLU B N 1
ATOM 3927 C CA . GLU B 1 231 ? 2.08373 41.07880 -5.12935 1.000 71.32578 236 GLU B CA 1
ATOM 3928 C C . GLU B 1 231 ? 2.98181 42.30144 -5.02885 1.000 79.40892 236 GLU B C 1
ATOM 3929 O O . GLU B 1 231 ? 3.71139 42.47069 -4.04536 1.000 76.96886 236 GLU B O 1
ATOM 3935 N N . GLU B 1 232 ? 2.91948 43.18249 -6.02968 1.000 84.28707 237 GLU B N 1
ATOM 3936 C CA . GLU B 1 232 ? 3.65992 44.43868 -5.96528 1.000 78.58476 237 GLU B CA 1
ATOM 3937 C C . GLU B 1 232 ? 3.27812 45.24172 -4.72588 1.000 79.04928 237 GLU B C 1
ATOM 3938 O O . GLU B 1 232 ? 4.15440 45.76245 -4.02015 1.000 68.05062 237 GLU B O 1
ATOM 3944 N N . THR B 1 233 ? 1.97943 45.34699 -4.42552 1.000 71.49650 238 THR B N 1
ATOM 3945 C CA . THR B 1 233 ? 1.64244 46.14242 -3.25520 1.000 71.44877 238 THR B CA 1
ATOM 3946 C C . THR B 1 233 ? 2.12098 45.46249 -1.97713 1.000 77.06949 238 THR B C 1
ATOM 3947 O O . THR B 1 233 ? 2.44652 46.15750 -1.00173 1.000 61.59777 238 THR B O 1
ATOM 3951 N N . LEU B 1 234 ? 2.21222 44.12001 -1.98153 1.000 72.63105 239 LEU B N 1
ATOM 3952 C CA . LEU B 1 234 ? 2.74126 43.40720 -0.82396 1.000 65.46925 239 LEU B CA 1
ATOM 3953 C C . LEU B 1 234 ? 4.09474 43.97106 -0.40211 1.000 69.37813 239 LEU B C 1
ATOM 3954 O O . LEU B 1 234 ? 4.30933 44.27653 0.78075 1.000 68.03390 239 LEU B O 1
ATOM 3959 N N . MET B 1 235 ? 5.00043 44.17215 -1.35646 1.000 65.62365 240 MET B N 1
ATOM 3960 C CA . MET B 1 235 ? 6.35459 44.56062 -0.98285 1.000 75.74993 240 MET B CA 1
ATOM 3961 C C . MET B 1 235 ? 6.42024 46.01832 -0.52951 1.000 72.40365 240 MET B C 1
ATOM 3962 O O . MET B 1 235 ? 7.29469 46.37519 0.27338 1.000 69.54770 240 MET B O 1
ATOM 3967 N N . VAL B 1 236 ? 5.50265 46.86725 -1.01169 1.000 64.06311 241 VAL B N 1
ATOM 3968 C CA . VAL B 1 236 ? 5.40154 48.22780 -0.48985 1.000 67.01746 241 VAL B CA 1
ATOM 3969 C C . VAL B 1 236 ? 5.01486 48.19666 0.97968 1.000 68.78337 241 VAL B C 1
ATOM 3970 O O . VAL B 1 236 ? 5.64296 48.83920 1.83500 1.000 61.40538 241 VAL B O 1
ATOM 3974 N N . LEU B 1 237 ? 3.94942 47.46128 1.27942 1.000 66.19492 242 LEU B N 1
ATOM 3975 C CA . LEU B 1 237 ? 3.46567 47.34935 2.63938 1.000 63.20624 242 LEU B CA 1
ATOM 3976 C C . LEU B 1 237 ? 4.55776 46.84457 3.57371 1.000 64.47427 242 LEU B C 1
ATOM 3977 O O . LEU B 1 237 ? 4.72987 47.36832 4.68409 1.000 61.42783 242 LEU B O 1
ATOM 3982 N N . HIS B 1 238 ? 5.34130 45.86347 3.11963 1.000 64.93673 243 HIS B N 1
ATOM 3983 C CA . HIS B 1 238 ? 6.33086 45.25266 3.99813 1.000 67.46134 243 HIS B CA 1
ATOM 3984 C C . HIS B 1 238 ? 7.52754 46.16418 4.20036 1.000 66.88978 243 HIS B C 1
ATOM 3985 O O . HIS B 1 238 ? 8.19193 46.09286 5.24674 1.000 68.50404 243 HIS B O 1
ATOM 3992 N N . ARG B 1 239 ? 7.80265 47.02196 3.21652 1.000 64.38216 244 ARG B N 1
ATOM 3993 C CA . ARG B 1 239 ? 8.80334 48.06927 3.38826 1.000 66.50088 244 ARG B CA 1
ATOM 3994 C C . ARG B 1 239 ? 8.29288 49.16345 4.31743 1.000 64.05952 244 ARG B C 1
ATOM 3995 O O . ARG B 1 239 ? 9.06244 49.72511 5.10448 1.000 67.80258 244 ARG B O 1
ATOM 4003 N N . ALA B 1 240 ? 6.99737 49.47848 4.24413 1.000 58.45146 245 ALA B N 1
ATOM 4004 C CA . ALA B 1 240 ? 6.41554 50.39719 5.21179 1.000 59.78614 245 ALA B CA 1
ATOM 4005 C C . ALA B 1 240 ? 6.39455 49.78770 6.61050 1.000 66.42056 245 ALA B C 1
ATOM 4006 O O . ALA B 1 240 ? 6.71890 50.46524 7.59784 1.000 66.12443 245 ALA B O 1
ATOM 4008 N N . ILE B 1 241 ? 6.00946 48.51669 6.72921 1.000 62.39264 246 ILE B N 1
ATOM 4009 C CA . ILE B 1 241 ? 5.94603 47.92046 8.05868 1.000 63.47336 246 ILE B CA 1
ATOM 4010 C C . ILE B 1 241 ? 7.32596 47.95046 8.71294 1.000 67.47101 246 ILE B C 1
ATOM 4011 O O . ILE B 1 241 ? 7.48258 48.39746 9.85628 1.000 75.26515 246 ILE B O 1
ATOM 4016 N N . GLN B 1 242 ? 8.35218 47.52203 7.97862 1.000 63.82739 247 GLN B N 1
ATOM 4017 C CA . GLN B 1 242 ? 9.72336 47.60585 8.45789 1.000 65.82863 247 GLN B CA 1
ATOM 4018 C C . GLN B 1 242 ? 10.24994 49.02310 8.52349 1.000 77.76258 247 GLN B C 1
ATOM 4019 O O . GLN B 1 242 ? 11.42345 49.18543 8.88339 1.000 77.26210 247 GLN B O 1
ATOM 4025 N N . GLY B 1 243 ? 9.44396 50.02337 8.16487 1.000 75.06751 248 GLY B N 1
ATOM 4026 C CA . GLY B 1 243 ? 9.89985 51.40406 8.12702 1.000 76.74429 248 GLY B CA 1
ATOM 4027 C C . GLY B 1 243 ? 11.12551 51.62706 7.27034 1.000 81.24979 248 GLY B C 1
ATOM 4028 O O . GLY B 1 243 ? 11.99523 52.42454 7.64073 1.000 88.57785 248 GLY B O 1
ATOM 4029 N N . GLU B 1 244 ? 11.22637 50.92390 6.14059 1.000 81.85225 249 GLU B N 1
ATOM 4030 C CA . GLU B 1 244 ? 12.33146 51.15526 5.21537 1.000 95.22117 249 GLU B CA 1
ATOM 4031 C C . GLU B 1 244 ? 12.30080 52.59518 4.70445 1.000 94.49316 249 GLU B C 1
ATOM 4032 O O . GLU B 1 244 ? 11.23517 53.14626 4.41144 1.000 92.65530 249 GLU B O 1
ATOM 4038 N N . ARG B 1 245 ? 13.47738 53.21485 4.62617 1.000 96.12513 250 ARG B N 1
ATOM 4039 C CA . ARG B 1 245 ? 13.59537 54.57042 4.10103 1.000 101.91891 250 ARG B CA 1
ATOM 4040 C C . ARG B 1 245 ? 15.04431 54.81977 3.70346 1.000 107.25131 250 ARG B C 1
ATOM 4041 O O . ARG B 1 245 ? 15.94869 54.05593 4.04972 1.000 107.54425 250 ARG B O 1
ATOM 4049 N N . MET B 1 246 ? 15.25013 55.90080 2.95882 1.000 110.43776 251 MET B N 1
ATOM 4050 C CA . MET B 1 246 ? 16.57922 56.43715 2.69453 1.000 118.37832 251 MET B CA 1
ATOM 4051 C C . MET B 1 246 ? 16.62624 57.84697 3.27568 1.000 113.73094 251 MET B C 1
ATOM 4052 O O . MET B 1 246 ? 15.78317 58.68778 2.94596 1.000 10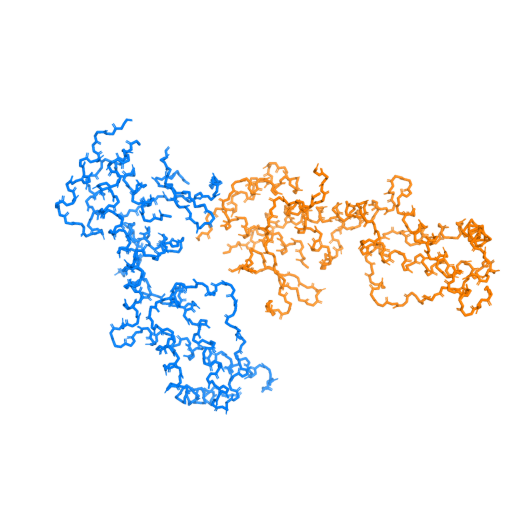6.08829 251 MET B O 1
ATOM 4057 N N . VAL B 1 247 ? 17.58038 58.09041 4.17055 1.000 110.54163 252 VAL B N 1
ATOM 4058 C CA . VAL B 1 247 ? 17.66875 59.34750 4.90165 1.000 113.95887 252 VAL B CA 1
ATOM 4059 C C . VAL B 1 247 ? 19.10520 59.85050 4.84814 1.000 117.47708 252 VAL B C 1
ATOM 4060 O O . VAL B 1 247 ? 20.05583 59.05922 4.88363 1.000 113.75120 252 VAL B O 1
ATOM 4064 N N . ARG B 1 248 ? 19.26264 61.16970 4.76517 1.000 114.11744 253 ARG B N 1
ATOM 4065 C CA . ARG B 1 248 ? 20.58532 61.76227 4.61559 1.000 119.92796 253 ARG B CA 1
ATOM 4066 C C . ARG B 1 248 ? 21.26116 61.85503 5.98031 1.000 118.67548 253 ARG B C 1
ATOM 4067 O O . ARG B 1 248 ? 20.71867 62.45954 6.91059 1.000 110.89718 253 ARG B O 1
ATOM 4069 N N . ASN B 1 249 ? 22.43747 61.24906 6.10092 1.000 119.01308 254 ASN B N 1
ATOM 4070 C CA . ASN B 1 249 ? 23.17536 61.26182 7.35393 1.000 112.99144 254 ASN B CA 1
ATOM 4071 C C . ASN B 1 249 ? 24.40055 62.16022 7.23598 1.000 113.90679 254 ASN B C 1
ATOM 4072 O O . ASN B 1 249 ? 24.34925 63.33963 7.58455 1.000 119.91993 254 ASN B O 1
ATOM 4077 N N . GLU B 1 255 ? 21.63832 57.80854 3.63804 1.000 114.53275 260 GLU B N 1
ATOM 4078 C CA . GLU B 1 255 ? 21.84098 56.46950 4.18554 1.000 120.55284 260 GLU B CA 1
ATOM 4079 C C . GLU B 1 255 ? 20.51125 55.70142 4.32401 1.000 118.81293 260 GLU B C 1
ATOM 4080 O O . GLU B 1 255 ? 19.59483 56.15733 5.02021 1.000 111.70935 260 GLU B O 1
ATOM 4082 N N . PRO B 1 256 ? 20.40251 54.52674 3.65083 1.000 117.97280 261 PRO B N 1
ATOM 4083 C CA . PRO B 1 256 ? 19.19112 53.70193 3.75582 1.000 112.91585 261 PRO B CA 1
ATOM 4084 C C . PRO B 1 256 ? 19.13802 52.99631 5.11126 1.000 112.61337 261 PRO B C 1
ATOM 4085 O O . PRO B 1 256 ? 19.97459 52.15241 5.41426 1.000 108.39244 261 PRO B O 1
ATOM 4089 N N . VAL B 1 257 ? 18.14072 53.36619 5.91992 1.000 111.90849 262 VAL B N 1
ATOM 4090 C CA . VAL B 1 257 ? 17.99784 52.81916 7.26497 1.000 112.49641 262 VAL B CA 1
ATOM 4091 C C . VAL B 1 257 ? 16.58993 52.26009 7.44950 1.000 110.68112 262 VAL B C 1
ATOM 4092 O O . VAL B 1 257 ? 15.61183 52.76640 6.88587 1.000 105.09984 262 VAL B O 1
ATOM 4096 N N . TYR B 1 258 ? 16.51134 51.19573 8.25132 1.000 109.17852 263 TYR B N 1
ATOM 4097 C CA . TYR B 1 258 ? 15.33109 50.39902 8.57132 1.000 104.66361 263 TYR B CA 1
ATOM 4098 C C . TYR B 1 258 ? 14.88746 50.68114 10.00572 1.000 100.22664 263 TYR B C 1
ATOM 4099 O O . TYR B 1 258 ? 15.63641 51.23949 10.81221 1.000 109.37111 263 TYR B O 1
ATOM 4108 N N . ASP B 1 259 ? 13.67187 50.24807 10.34076 1.000 90.18876 264 ASP B N 1
ATOM 4109 C CA . ASP B 1 259 ? 13.24646 50.17150 11.73468 1.000 87.82677 264 ASP B CA 1
ATOM 4110 C C . ASP B 1 259 ? 13.20933 48.74922 12.25307 1.000 84.52322 264 ASP B C 1
ATOM 4111 O O . ASP B 1 259 ? 13.51824 48.51775 13.42207 1.000 90.47316 264 ASP B O 1
ATOM 4116 N N . HIS B 1 260 ? 12.83033 47.80698 11.39689 1.000 86.67388 265 HIS B N 1
ATOM 4117 C CA . HIS B 1 260 ? 12.90238 46.38204 11.65300 1.000 80.36985 265 HIS B CA 1
ATOM 4118 C C . HIS B 1 260 ? 13.44324 45.69554 10.41471 1.000 81.01210 265 HIS B C 1
ATOM 4119 O O . HIS B 1 260 ? 13.40223 46.24092 9.31030 1.000 92.53459 265 HIS B O 1
ATOM 4126 N N . GLU B 1 261 ? 13.96114 44.49274 10.61495 1.000 77.06646 266 GLU B N 1
ATOM 4127 C CA . GLU B 1 261 ? 14.16496 43.53261 9.54356 1.000 81.81399 266 GLU B CA 1
ATOM 4128 C C . GLU B 1 261 ? 13.28155 42.33766 9.86837 1.000 87.48889 266 GLU B C 1
ATOM 4129 O O . GLU B 1 261 ? 13.41236 41.73296 10.93884 1.000 91.47639 266 GLU B O 1
ATOM 4135 N N . ILE B 1 262 ? 12.35563 42.03474 8.96556 1.000 82.76742 267 ILE B N 1
ATOM 4136 C CA . ILE B 1 262 ? 11.35418 40.99799 9.14614 1.000 69.22854 267 ILE B CA 1
ATOM 4137 C C . ILE B 1 262 ? 11.42749 40.16119 7.88624 1.000 75.70957 267 ILE B C 1
ATOM 4138 O O . ILE B 1 262 ? 10.84376 40.53188 6.86120 1.000 81.82891 267 ILE B O 1
ATOM 4143 N N . ILE B 1 263 ? 12.17075 39.05549 7.93801 1.000 75.24823 268 ILE B N 1
ATOM 4144 C CA . ILE B 1 263 ? 12.29425 38.18322 6.77574 1.000 72.80546 268 ILE B CA 1
ATOM 4145 C C . ILE B 1 263 ? 10.92190 37.64803 6.40736 1.000 70.22069 268 ILE B C 1
ATOM 4146 O O . ILE B 1 263 ? 10.31508 36.88608 7.16293 1.000 73.08725 268 ILE B O 1
ATOM 4151 N N . LEU B 1 264 ? 10.41923 38.06800 5.25754 1.000 73.97266 269 LEU B N 1
ATOM 4152 C CA . LEU B 1 264 ? 9.16956 37.57555 4.70761 1.000 73.47735 269 LEU B CA 1
ATOM 4153 C C . LEU B 1 264 ? 9.48818 36.56302 3.60930 1.000 83.14333 269 LEU B C 1
ATOM 4154 O O . LEU B 1 264 ? 10.50075 36.67938 2.91776 1.000 86.23698 269 LEU B O 1
ATOM 4159 N N . HIS B 1 265 ? 8.65128 35.53649 3.47865 1.000 73.71816 270 HIS B N 1
ATOM 4160 C CA . HIS B 1 265 ? 8.76586 34.61092 2.36188 1.000 65.52027 270 HIS B CA 1
ATOM 4161 C C . HIS B 1 265 ? 7.39868 34.41555 1.74987 1.000 71.13582 270 HIS B C 1
ATOM 4162 O O . HIS B 1 265 ? 6.40315 34.26852 2.46714 1.000 71.98050 270 HIS B O 1
ATOM 4169 N N . VAL B 1 266 ? 7.36240 34.39268 0.42387 1.000 77.41557 271 VAL B N 1
ATOM 4170 C CA . VAL B 1 266 ? 6.17246 34.01735 -0.31987 1.000 78.00518 271 VAL B CA 1
ATOM 4171 C C . VAL B 1 266 ? 6.37426 32.60740 -0.84800 1.000 84.62257 271 VAL B C 1
ATOM 4172 O O . VAL B 1 266 ? 7.38575 32.30871 -1.49671 1.000 85.00013 271 VAL B O 1
ATOM 4176 N N . HIS B 1 267 ? 5.44631 31.72940 -0.51048 1.000 85.31558 272 HIS B N 1
ATOM 4177 C CA . HIS B 1 267 ? 5.32144 30.44357 -1.16391 1.000 81.99338 272 HIS B CA 1
ATOM 4178 C C . HIS B 1 267 ? 4.36302 30.61821 -2.33693 1.000 83.86715 272 HIS B C 1
ATOM 4179 O O . HIS B 1 267 ? 3.45928 31.46233 -2.29751 1.000 80.05445 272 HIS B O 1
ATOM 4186 N N . ARG B 1 268 ? 4.59328 29.84887 -3.40342 1.000 86.89469 273 ARG B N 1
ATOM 4187 C CA . ARG B 1 268 ? 3.85009 29.99583 -4.65544 1.000 89.38239 273 ARG B CA 1
ATOM 4188 C C . ARG B 1 268 ? 3.28371 28.63943 -5.04762 1.000 88.33027 273 ARG B C 1
ATOM 4189 O O . ARG B 1 268 ? 4.03878 27.72956 -5.40875 1.000 94.58048 273 ARG B O 1
ATOM 4197 N N . ASN B 1 269 ? 1.95600 28.51742 -4.97115 1.000 86.17232 274 ASN B N 1
ATOM 4198 C CA . ASN B 1 269 ? 1.25040 27.24444 -5.12840 1.000 91.66058 274 ASN B CA 1
ATOM 4199 C C . ASN B 1 269 ? 1.86998 26.15325 -4.25378 1.000 93.16484 274 ASN B C 1
ATOM 4200 O O . ASN B 1 269 ? 2.09141 25.02003 -4.69142 1.000 103.56564 274 ASN B O 1
ATOM 4205 N N . GLY B 1 270 ? 2.16146 26.51059 -2.99699 1.000 85.01081 275 GLY B N 1
ATOM 4206 C CA . GLY B 1 270 ? 2.65277 25.58587 -1.99650 1.000 80.19217 275 GLY B CA 1
ATOM 4207 C C . GLY B 1 270 ? 4.15696 25.39179 -1.96529 1.000 88.83591 275 GLY B C 1
ATOM 4208 O O . GLY B 1 270 ? 4.67078 24.80981 -1.00128 1.000 92.94670 275 GLY B O 1
ATOM 4209 N N . ALA B 1 271 ? 4.87568 25.85009 -2.98881 1.000 90.13178 276 ALA B N 1
ATOM 4210 C CA . ALA B 1 271 ? 6.31045 25.62305 -3.08005 1.000 93.14266 276 ALA B CA 1
ATOM 4211 C C . ALA B 1 271 ? 7.04569 26.46601 -2.03831 1.000 88.64699 276 ALA B C 1
ATOM 4212 O O . ALA B 1 271 ? 6.49498 27.40705 -1.48625 1.000 87.69344 276 ALA B O 1
ATOM 4214 N N . SER B 1 272 ? 8.31953 26.14859 -1.79064 1.000 93.20888 277 SER B N 1
ATOM 4215 C CA . SER B 1 272 ? 9.08544 26.93146 -0.81837 1.000 93.06948 277 SER B CA 1
ATOM 4216 C C . SER B 1 272 ? 10.32958 27.54934 -1.45418 1.000 92.91914 277 SER B C 1
ATOM 4217 O O . SER B 1 272 ? 10.89393 26.99088 -2.40355 1.000 93.89568 277 SER B O 1
ATOM 4220 N N . PRO B 1 273 ? 10.78321 28.70755 -0.95285 1.000 88.56446 278 PRO B N 1
ATOM 4221 C CA . PRO B 1 273 ? 12.03440 29.29705 -1.43443 1.000 92.27300 278 PRO B CA 1
ATOM 4222 C C . PRO B 1 273 ? 13.23630 28.41301 -1.14255 1.000 87.96983 278 PRO B C 1
ATOM 4223 O O . PRO B 1 273 ? 14.00348 28.18640 -2.07485 1.000 94.97554 278 PRO B O 1
ATOM 4227 N N . GLY B 1 278 ? 17.93469 33.75605 5.12754 1.000 74.64714 283 GLY B N 1
ATOM 4228 C CA . GLY B 1 278 ? 17.80361 33.07009 6.40041 1.000 76.81660 283 GLY B CA 1
ATOM 4229 C C . GLY B 1 278 ? 16.39940 32.57625 6.70027 1.000 81.78647 283 GLY B C 1
ATOM 4230 O O . GLY B 1 278 ? 15.57057 32.45601 5.79389 1.000 87.91544 283 GLY B O 1
ATOM 4231 N N . SER B 1 279 ? 16.12748 32.27984 7.98785 1.000 77.48307 284 SER B N 1
ATOM 4232 C CA . SER B 1 279 ? 14.83620 31.71320 8.37455 1.000 82.28568 284 SER B CA 1
ATOM 4233 C C . SER B 1 279 ? 13.75545 32.79312 8.36792 1.000 75.59168 284 SER B C 1
ATOM 4234 O O . SER B 1 279 ? 14.00590 33.92854 8.78279 1.000 79.60717 284 SER B O 1
ATOM 4237 N N . PRO B 1 280 ? 12.55115 32.46176 7.90536 1.000 71.98465 285 PRO B N 1
ATOM 4238 C CA . PRO B 1 280 ? 11.50765 33.47660 7.71933 1.000 72.90655 285 PRO B CA 1
ATOM 4239 C C . PRO B 1 280 ? 10.58849 33.61747 8.91849 1.000 77.11519 285 PRO B C 1
ATOM 4240 O O . PRO B 1 280 ? 10.21441 32.63783 9.56676 1.000 79.57860 285 PRO B O 1
ATOM 4244 N N . GLU B 1 281 ? 10.21280 34.87022 9.20273 1.000 67.57159 286 GLU B N 1
ATOM 4245 C CA . GLU B 1 281 ? 9.31942 35.16775 10.30544 1.000 58.98973 286 GLU B CA 1
ATOM 4246 C C . GLU B 1 281 ? 7.87247 35.38913 9.87298 1.000 67.48235 286 GLU B C 1
ATOM 4247 O O . GLU B 1 281 ? 6.97353 35.33336 10.72350 1.000 59.21220 286 GLU B O 1
ATOM 4253 N N . MET B 1 282 ? 7.61669 35.63725 8.58316 1.000 65.53835 287 MET B N 1
ATOM 4254 C CA . MET B 1 282 ? 6.25762 35.64280 8.04918 1.000 64.78963 287 MET B CA 1
ATOM 4255 C C . MET B 1 282 ? 6.25600 34.89182 6.72268 1.000 71.51528 287 MET B C 1
ATOM 4256 O O . MET B 1 282 ? 7.19527 35.01236 5.92930 1.000 69.89085 287 MET B O 1
ATOM 4261 N N . ILE B 1 283 ? 5.20496 34.09877 6.50542 1.000 70.90309 288 ILE B N 1
ATOM 4262 C CA . ILE B 1 283 ? 5.02467 33.29005 5.30543 1.000 66.40562 288 ILE B CA 1
ATOM 4263 C C . ILE B 1 283 ? 3.65144 33.56950 4.71686 1.000 68.91985 288 ILE B C 1
ATOM 4264 O O . ILE B 1 283 ? 2.63291 33.42928 5.40492 1.000 62.93110 288 ILE B O 1
ATOM 4269 N N . LEU B 1 284 ? 3.61224 33.91015 3.43676 1.000 65.76640 289 LEU B N 1
ATOM 4270 C CA . LEU B 1 284 ? 2.36125 33.90142 2.70438 1.000 62.14823 289 LEU B CA 1
ATOM 4271 C C . LEU B 1 284 ? 2.46935 32.92797 1.54506 1.000 76.70782 289 LEU B C 1
ATOM 4272 O O . LEU B 1 284 ? 3.53133 32.78754 0.92754 1.000 75.33740 289 LEU B O 1
ATOM 4277 N N . ASN B 1 285 ? 1.37671 32.22960 1.27657 1.000 78.38161 290 ASN B N 1
ATOM 4278 C CA . ASN B 1 285 ? 1.25706 31.46087 0.05636 1.000 72.04326 290 ASN B CA 1
ATOM 4279 C C . ASN B 1 285 ? 0.40031 32.24465 -0.92300 1.000 77.03127 290 ASN B C 1
ATOM 4280 O O . ASN B 1 285 ? -0.69256 32.70495 -0.56579 1.000 71.32932 290 ASN B O 1
ATOM 4285 N N . ASN B 1 286 ? 0.90643 32.39034 -2.15422 1.000 77.96681 291 ASN B N 1
ATOM 4286 C CA . ASN B 1 286 ? 0.25401 33.13289 -3.23318 1.000 77.67109 291 ASN B CA 1
ATOM 4287 C C . ASN B 1 286 ? -0.19304 32.11328 -4.27270 1.000 82.03265 291 ASN B C 1
ATOM 4288 O O . ASN B 1 286 ? 0.61639 31.65890 -5.08361 1.000 84.32939 291 ASN B O 1
ATOM 4293 N N . GLU B 1 287 ? -1.48026 31.75449 -4.24104 1.000 87.40714 292 GLU B N 1
ATOM 4294 C CA . GLU B 1 287 ? -2.07370 30.78538 -5.17148 1.000 86.81282 292 GLU B CA 1
ATOM 4295 C C . GLU B 1 287 ? -2.38287 31.49475 -6.47947 1.000 83.29354 292 GLU B C 1
ATOM 4296 O O . GLU B 1 287 ? -3.46415 32.05668 -6.65498 1.000 80.22742 292 GLU B O 1
ATOM 4302 N N . GLY B 1 288 ? -1.41566 31.46625 -7.40123 1.000 89.65479 293 GLY B N 1
ATOM 4303 C CA . GLY B 1 288 ? -1.52851 32.05156 -8.73128 1.000 92.23982 293 GLY B CA 1
ATOM 4304 C C . GLY B 1 288 ? -2.23989 33.38868 -8.85000 1.000 90.58599 293 GLY B C 1
ATOM 4305 O O . GLY B 1 288 ? -2.94564 33.62452 -9.83627 1.000 94.27532 293 GLY B O 1
ATOM 4306 N N . ASN B 1 289 ? -2.07985 34.25074 -7.83610 1.000 86.99877 294 ASN B N 1
ATOM 4307 C CA . ASN B 1 289 ? -2.63728 35.61773 -7.78242 1.000 90.65301 294 ASN B CA 1
ATOM 4308 C C . ASN B 1 289 ? -4.16841 35.64540 -7.71862 1.000 90.33517 294 ASN B C 1
ATOM 4309 O O . ASN B 1 289 ? -4.80219 36.54179 -8.28450 1.000 92.84908 294 ASN B O 1
ATOM 4314 N N . VAL B 1 290 ? -4.76961 34.69689 -6.99301 1.000 86.90589 295 VAL B N 1
ATOM 4315 C CA . VAL B 1 290 ? -6.21962 34.69450 -6.81353 1.000 85.95994 295 VAL B CA 1
ATOM 4316 C C . VAL B 1 290 ? -6.56246 34.55743 -5.33231 1.000 88.01072 295 VAL B C 1
ATOM 4317 O O . VAL B 1 290 ? -7.54037 35.14679 -4.84995 1.000 89.38962 295 VAL B O 1
ATOM 4321 N N . HIS B 1 291 ? -5.75794 33.78918 -4.59753 1.000 78.62771 296 HIS B N 1
ATOM 4322 C CA . HIS B 1 291 ? -6.02446 33.53172 -3.19159 1.000 80.17222 296 HIS B CA 1
ATOM 4323 C C . HIS B 1 291 ? -4.73712 33.64379 -2.39530 1.000 75.95534 296 HIS B C 1
ATOM 4324 O O . HIS B 1 291 ? -3.71835 33.04426 -2.75176 1.000 73.21673 296 HIS B O 1
ATOM 4331 N N . TRP B 1 292 ? -4.79228 34.40783 -1.31707 1.000 82.68518 297 TRP B N 1
ATOM 4332 C CA . TRP B 1 292 ? -3.68358 34.52560 -0.38820 1.000 79.04056 297 TRP B CA 1
ATOM 4333 C C . TRP B 1 292 ? -4.03164 33.87521 0.94145 1.000 71.41073 297 TRP B C 1
ATOM 4334 O O . TRP B 1 292 ? -5.13811 34.04839 1.46317 1.000 72.32643 297 TRP B O 1
ATOM 4345 N N . THR B 1 293 ? -3.05993 33.15949 1.49137 1.000 74.25347 298 THR B N 1
ATOM 4346 C CA . THR B 1 293 ? -3.16842 32.45880 2.76382 1.000 75.15567 298 THR B CA 1
ATOM 4347 C C . THR B 1 293 ? -1.85939 32.66559 3.50274 1.000 69.23083 298 THR B C 1
ATOM 4348 O O . THR B 1 293 ? -0.79624 32.68194 2.87397 1.000 73.11488 298 THR B O 1
ATOM 4352 N N . SER B 1 294 ? -1.91299 32.82084 4.82044 1.000 68.35772 299 SER B N 1
ATOM 4353 C CA . SER B 1 294 ? -0.65508 32.84869 5.55261 1.000 67.25120 299 SER B CA 1
ATOM 4354 C C . SER B 1 294 ? -0.40260 31.51151 6.22311 1.000 76.87089 299 SER B C 1
ATOM 4355 O O . SER B 1 294 ? -1.31350 30.71014 6.44859 1.000 78.07311 299 SER B O 1
ATOM 4358 N N . ILE B 1 295 ? 0.86653 31.29240 6.54661 1.000 75.09709 300 ILE B N 1
ATOM 4359 C CA . ILE B 1 295 ? 1.38187 30.00630 6.98117 1.000 72.77177 300 ILE B CA 1
ATOM 4360 C C . ILE B 1 295 ? 2.25183 30.25007 8.21237 1.000 81.05423 300 ILE B C 1
ATOM 4361 O O . ILE B 1 295 ? 3.24452 30.98947 8.14290 1.000 80.97459 300 ILE B O 1
ATOM 4366 N N . ILE B 1 296 ? 1.86663 29.66471 9.33916 1.000 79.61765 301 ILE B N 1
ATOM 4367 C CA . ILE B 1 296 ? 2.66754 29.82307 10.55811 1.000 78.26622 301 ILE B CA 1
ATOM 4368 C C . ILE B 1 296 ? 4.00986 29.12060 10.36576 1.000 82.67331 301 ILE B C 1
ATOM 4369 O O . ILE B 1 296 ? 4.03179 27.93327 9.99942 1.000 86.29320 301 ILE B O 1
ATOM 4374 N N . PRO B 1 297 ? 5.15334 29.79841 10.59350 1.000 85.15058 302 PRO B N 1
ATOM 4375 C CA . PRO B 1 297 ? 6.48871 29.21920 10.37132 1.000 83.25867 302 PRO B CA 1
ATOM 4376 C C . PRO B 1 297 ? 6.74334 27.89460 11.10196 1.000 98.95092 302 PRO B C 1
ATOM 4377 O O . PRO B 1 297 ? 6.16824 27.63590 12.16210 1.000 101.70315 302 PRO B O 1
#

B-factor: mean 76.55, std 17.42, range [42.56, 334.15]

Organism: Legionella pneumophila subsp. pneumophila (strain Philadelphia 1 / ATCC 33152 / DSM 7513) (NCBI:txid272624)